Protein AF-0000000080251222 (afdb_homodimer)

Secondary structure (DSSP, 8-state):
----------------------PPP--GGGSPPPPS--TT-EEE-TTS-SEEEPBPTT-EE--S-SSS--SS--B-TTEEEEE-TTSSS--EEEEES--S-EEETTS-EESSHHHHHHHHHHHT----EEEESPPSS--EEEEPPPPEEEETT--EEEEEEEE-SSPPEEEEEEE-TT--EEEESTT-TTEEEEEEE-SSTTEEEEEEEE-S--GGG-EEEEEEEEETTEEEEEEEEEEEE-TT----HHHHS--------STTHHHHHHHHHHHHHHHHHHHT--/----------------------PPP--GGGSPPPPS--TT-EEE-TTS-SEEEPBPTT-EE--S-SSS---S--B-TTEEEEE-TTSSS--EEEEES--S-EEETTS-EESSHHHHHHHHHHHT----EEEESPPSS--EEEEPPPPEEEETT--EEEEEEEE-SSPPEEEEEEE-TT--EEEESTT-TTEEEEEEE-SSTTEEEEEEEE-S--GGG-EEEEEEEEETTEEEEEEEEEEEE-TT----HHHHS--------STTHHHHHHHHHHHHHHHHHHHS--

InterPro domains:
  IPR000867 Insulin-like growth factor-binding protein, IGFBP [PF00219] (23-81)
  IPR000867 Insulin-like growth factor-binding protein, IGFBP [PS51323] (19-97)
  IPR000867 Insulin-like growth factor-binding protein, IGFBP [SM00121] (21-96)
  IPR002350 Kazal domain [PF07648] (94-135)
  IPR002350 Kazal domain [PS51465] (76-137)
  IPR002350 Kazal domain [SM00280] (80-135)
  IPR003598 Immunoglobulin subtype 2 [SM00408] (151-230)
  IPR003599 Immunoglobulin domain subtype [SM00409] (145-241)
  IPR007110 Immunoglobulin-like domain [PS50835] (139-239)
  IPR009030 Growth factor receptor cysteine-rich domain superfamily [SSF57184] (21-106)
  IPR011390 Insulin-like growth factor binding protein-related protein (IGFBP-rP), MAC25 [PTHR14186] (14-246)
  IPR013098 Immunoglobulin I-set [PF07679] (141-240)
  IPR013783 Immunoglobulin-like fold [G3DSA:2.60.40.10] (136-249)
  IPR036058 Kazal domain superfamily [SSF100895] (93-136)
  IPR036179 Immunoglobulin-like domain superfamily [SSF48726] (137-241)

Foldseek 3Di:
DPPPPPPPPPPPPPPPPLLQAPDDDADQVPADPADDQALQDWAAWPNNHHIDHADAFFFWFDDSDRDDHGDGIHHGPQWDWAFDPVDPPRTTGTHHNFQFWFQKPVQAIARGPSLVSSVCSVVVHDIDTPDTDHGAAEKDKQAAWFAAEEAAQAKDKTKTKMFHVQQWDKWKWWQFPVRDIDTPPPPDPQWDKDKDDDPDPRMIMMMIMGGRDDQRRFGKMKMWTDDPRGIDMHIYGYGYDYPPDDDDPVRVPRPPRVSPPSCVSPVVSVVVVVVVCVVVVVVVVD/DPPPPPPPPPPPPPPPPLLQAPDDDADQVPADDADQQALQDWAAWPNSHHIDHADAFFFWFDDSDRDDHGDGIHHGPQWDWAFDPVDPPRTTGTHHNFQFWFQKPVQAIARGPSLVSSVCSVVVHDIDTPDTDHGAAEKFKQAAWFAAEEAAQDKDKTKTKMFHVQQWDKWKWWQFPVRDIDTPPPPDPQWDKDWDDDPDPRMIMMMIMGGRDDQRRFGKMKMWTDDPRGIDMHIYGYGYDYPPDDDDPVRVPRPPRVSPCSCVSPVVSVVVVVVVCVVVVVVVVD

pLDDT: mean 81.55, std 21.91, range [25.62, 98.75]

Solvent-accessible surface area (backbone atoms only — not comparable to full-atom values): 30944 Å² total; per-residue (Å²): 134,83,81,79,76,79,80,78,79,79,79,78,78,75,72,74,71,71,66,68,66,92,51,74,85,74,57,74,87,75,40,71,78,68,72,85,82,35,46,27,33,76,31,53,34,79,71,64,61,40,56,33,63,19,35,44,77,69,31,58,26,54,60,81,62,78,88,60,76,81,78,59,40,36,46,12,62,67,34,41,68,37,74,41,81,86,43,88,63,86,47,24,24,13,35,54,72,48,67,55,32,24,11,30,66,82,67,42,49,24,65,15,56,51,55,43,46,27,50,19,47,69,68,72,44,92,64,49,81,66,41,81,32,62,34,77,37,55,31,43,65,49,38,68,31,61,60,45,61,44,49,57,58,39,68,52,71,38,43,39,27,31,30,25,28,63,52,32,47,78,46,43,31,37,27,38,90,84,67,51,75,39,63,54,37,38,37,40,65,46,26,31,34,37,37,29,11,16,94,44,82,36,16,24,30,34,36,41,38,38,44,53,33,44,67,83,67,29,30,39,37,34,43,34,30,36,38,98,65,32,63,34,70,44,59,22,48,35,47,48,34,53,92,92,57,76,83,52,72,75,52,71,42,67,64,71,66,64,70,58,60,49,11,71,61,41,32,53,50,44,50,50,41,55,52,43,45,58,52,48,58,55,55,64,72,102,136,83,80,79,76,80,81,79,79,78,79,78,77,76,72,74,70,72,66,69,68,92,54,74,84,76,57,74,88,75,40,71,78,69,71,87,81,33,45,28,33,77,31,53,35,78,70,66,63,41,57,33,63,18,34,45,77,69,32,57,25,55,60,82,62,75,87,60,77,82,76,58,41,35,45,12,60,67,33,41,69,37,72,42,82,87,42,88,64,87,46,22,25,11,36,52,74,48,68,54,33,24,9,30,66,82,67,43,50,26,64,15,55,52,54,44,46,26,49,20,46,68,68,70,42,92,63,48,81,67,42,82,33,63,34,78,37,55,32,43,61,50,38,69,31,62,60,46,63,43,48,57,59,40,68,51,72,38,44,40,28,30,30,23,28,63,50,31,47,78,45,43,31,38,28,37,89,84,68,50,75,40,63,53,37,40,39,41,64,45,26,30,35,35,38,29,12,17,94,45,83,34,16,22,29,34,38,42,37,37,43,53,32,45,67,82,66,27,31,37,38,35,44,36,28,36,39,99,64,33,63,34,70,46,58,23,48,36,46,47,34,54,91,92,57,77,81,54,72,75,53,72,41,69,65,70,65,64,68,58,59,46,8,69,59,42,32,54,50,42,51,49,41,55,51,42,45,57,52,48,59,54,56,64,72,101

Sequence (572 aa):
MELMVPLLLAVVFVTCGVDSLDCPPCVKEECPAEPTKCLAGVVRDSCGCCFVCGNLEGDRCDRDSNNGAPQYGPCGDNLQCRNRADLPEKEAVCECTHQKMICGSNKETYENLCQLMEDANDRGEKITIEREGPCKGDPWIATAPDDAHLYEGENTSLSCEAMGNPVPMIIWSFVDKEHIETMLPSDDEHFSVQLRGGPEKFEMTSWLLIQSAKKRDTGSYRCVAKNDMGQKDSYANVKIYGKGETIPAEGLIPAPKELRNNRNLQGQTRARRERRWQENSRHGELMELMVPLLLAVVFVTCGVDSLDCPPCVKEECPAEPTKCLAGVVRDSCGCCFVCGNLEGDRCDRDSNNGAPQYGPCGDNLQCRNRADLPEKEAVCECTHQKMICGSNKETYENLCQLMEDANDRGEKITIEREGPCKGDPWIATAPDDAHLYEGENTSLSCEAMGNPVPMIIWSFVDKEHIETMLPSDDEHFSVQLRGGPEKFEMTSWLLIQSAKKRDTGSYRCVAKNDMGQKDSYANVKIYGKGETIPAEGLIPAPKELRNNRNLQGQTRARRERRWQENSRHGEL

Nearest PDB structures (foldseek):
  2edn-assembly1_A  TM=8.202E-01  e=6.181E-08  Homo sapiens
  2dav-assembly1_A  TM=7.774E-01  e=1.445E-07  Homo sapiens
  4edq-assembly2_B  TM=6.859E-01  e=1.713E-07  Escherichia coli K-12
  5d72-assembly1_L  TM=6.662E-01  e=2.318E-06  Homo sapiens
  5d7s-assembly1_L  TM=7.141E-01  e=1.011E-05  Homo sapiens

Organism: Ramazzottius varieornatus (NCBI:txid947166)

Structure (mmCIF, N/CA/C/O backbone):
data_AF-0000000080251222-model_v1
#
loop_
_entity.id
_entity.type
_entity.pdbx_description
1 polymer 'Insulin-like growth factor-binding protein-related protein 1'
#
loop_
_atom_site.group_PDB
_atom_site.id
_atom_site.type_symbol
_atom_site.label_atom_id
_atom_site.label_alt_id
_atom_site.label_comp_id
_atom_site.label_asym_id
_atom_site.label_entity_id
_atom_site.label_seq_id
_atom_site.pdbx_PDB_ins_code
_atom_site.Cartn_x
_atom_site.Cartn_y
_atom_site.Cartn_z
_atom_site.occupancy
_atom_site.B_iso_or_equiv
_atom_site.auth_seq_id
_atom_site.auth_comp_id
_atom_site.auth_asym_id
_atom_site.auth_atom_id
_atom_site.pdbx_PDB_model_num
ATOM 1 N N . MET A 1 1 ? -32.875 16.75 71.688 1 34.97 1 MET A N 1
ATOM 2 C CA . MET A 1 1 ? -32.469 18.109 71.312 1 34.97 1 MET A CA 1
ATOM 3 C C . MET A 1 1 ? -31.062 18.125 70.688 1 34.97 1 MET A C 1
ATOM 5 O O . MET A 1 1 ? -30.062 18.25 71.375 1 34.97 1 MET A O 1
ATOM 9 N N . GLU A 1 2 ? -30.828 17.188 69.688 1 46.09 2 GLU A N 1
ATOM 10 C CA . GLU A 1 2 ? -29.578 17.047 68.938 1 46.09 2 GLU A CA 1
ATOM 11 C C . GLU A 1 2 ? -29.266 18.328 68.188 1 46.09 2 GLU A C 1
ATOM 13 O O . GLU A 1 2 ? -30.094 18.844 67.438 1 46.09 2 GLU A O 1
ATOM 18 N N . LEU A 1 3 ? -28.328 19.156 68.75 1 43.72 3 LEU A N 1
ATOM 19 C CA . LEU A 1 3 ? -27.797 20.406 68.25 1 43.72 3 LEU A CA 1
ATOM 20 C C . LEU A 1 3 ? -27.141 20.219 66.875 1 43.72 3 LEU A C 1
ATOM 22 O O . LEU A 1 3 ? -26.188 19.438 66.75 1 43.72 3 LEU A O 1
ATOM 26 N N . MET A 1 4 ? -27.891 20.328 65.75 1 46.97 4 MET A N 1
ATOM 27 C CA . MET A 1 4 ? -27.406 20.359 64.375 1 46.97 4 MET A CA 1
ATOM 28 C C . MET A 1 4 ? -26.5 21.562 64.188 1 46.97 4 MET A C 1
ATOM 30 O O . MET A 1 4 ? -26.953 22.719 64.25 1 46.97 4 MET A O 1
ATOM 34 N N . VAL A 1 5 ? -25.188 21.5 64.562 1 51.38 5 VAL A N 1
ATOM 35 C CA . VAL A 1 5 ? -24.266 22.609 64.312 1 51.38 5 VAL A CA 1
ATOM 36 C C . VAL A 1 5 ? -24.141 22.797 62.781 1 51.38 5 VAL A C 1
ATOM 38 O O . VAL A 1 5 ? -23.859 21.859 62.031 1 51.38 5 VAL A O 1
ATOM 41 N N . PRO A 1 6 ? -24.719 23.891 62.188 1 53.22 6 PRO A N 1
ATOM 42 C CA . PRO A 1 6 ? -24.516 24.172 60.781 1 53.22 6 PRO A CA 1
ATOM 43 C C . PRO A 1 6 ? -23.062 24.438 60.406 1 53.22 6 PRO A C 1
ATOM 45 O O . PRO A 1 6 ? -22.375 25.156 61.125 1 53.22 6 PRO A O 1
ATOM 48 N N . LEU A 1 7 ? -22.344 23.484 59.781 1 48.28 7 LEU A N 1
ATOM 49 C CA . LEU A 1 7 ? -21 23.688 59.25 1 48.28 7 LEU A CA 1
ATOM 50 C C . LEU A 1 7 ? -21 24.781 58.188 1 48.28 7 LEU A C 1
ATOM 52 O O . LEU A 1 7 ? -21.625 24.641 57.125 1 48.28 7 LEU A O 1
ATOM 56 N N . LEU A 1 8 ? -20.781 26.047 58.562 1 47.41 8 LEU A N 1
ATOM 57 C CA . LEU A 1 8 ? -20.562 27.141 57.625 1 47.41 8 LEU A CA 1
ATOM 58 C C . LEU A 1 8 ? -19.297 26.891 56.812 1 47.41 8 LEU A C 1
ATOM 60 O O . LEU A 1 8 ? -18.188 26.859 57.344 1 47.41 8 LEU A O 1
ATOM 64 N N . LEU A 1 9 ? -19.391 26.297 55.594 1 46.56 9 LEU A N 1
ATOM 65 C CA . LEU A 1 9 ? -18.297 26.203 54.656 1 46.56 9 LEU A CA 1
ATOM 66 C C . LEU A 1 9 ? -17.891 27.594 54.156 1 46.56 9 LEU A C 1
ATOM 68 O O . LEU A 1 9 ? -18.672 28.266 53.469 1 46.56 9 LEU A O 1
ATOM 72 N N . ALA A 1 10 ? -16.906 28.234 54.812 1 50.69 10 ALA A N 1
ATOM 73 C CA . ALA A 1 10 ? -16.297 29.469 54.281 1 50.69 10 ALA A CA 1
ATOM 74 C C . ALA A 1 10 ? -15.617 29.219 52.938 1 50.69 10 ALA A C 1
ATOM 76 O O . ALA A 1 10 ? -14.68 28.422 52.844 1 50.69 10 ALA A O 1
ATOM 77 N N . VAL A 1 11 ? -16.266 29.578 51.844 1 49.34 11 VAL A N 1
ATOM 78 C CA . VAL A 1 11 ? -15.656 29.609 50.531 1 49.34 11 VAL A CA 1
ATOM 79 C C . VAL A 1 11 ? -14.562 30.672 50.469 1 49.34 11 VAL A C 1
ATOM 81 O O . VAL A 1 11 ? -14.844 31.875 50.625 1 49.34 11 VAL A O 1
ATOM 84 N N . VAL A 1 12 ? -13.344 30.359 50.75 1 48.84 12 VAL A N 1
ATOM 85 C CA . VAL A 1 12 ? -12.203 31.25 50.531 1 48.84 12 VAL A CA 1
ATOM 86 C C . VAL A 1 12 ? -12.109 31.562 49.031 1 48.84 12 VAL A C 1
ATOM 88 O O . VAL A 1 12 ? -11.859 30.672 48.219 1 48.84 12 VAL A O 1
ATOM 91 N N . PHE A 1 13 ? -12.648 32.75 48.562 1 45.72 13 PHE A N 1
ATOM 92 C CA . PHE A 1 13 ? -12.344 33.281 47.25 1 45.72 13 PHE A CA 1
ATOM 93 C C . PHE A 1 13 ? -10.859 33.625 47.156 1 45.72 13 PHE A C 1
ATOM 95 O O . PHE A 1 13 ? -10.367 34.562 47.781 1 45.72 13 PHE A O 1
ATOM 102 N N . VAL A 1 14 ? -10.039 32.688 46.781 1 43.69 14 VAL A N 1
ATOM 103 C CA . VAL A 1 14 ? -8.688 33 46.344 1 43.69 14 VAL A CA 1
ATOM 104 C C . VAL A 1 14 ? -8.734 34.031 45.188 1 43.69 14 VAL A C 1
ATOM 106 O O . VAL A 1 14 ? -9.156 33.688 44.094 1 43.69 14 VAL A O 1
ATOM 109 N N . THR A 1 15 ? -8.766 35.312 45.469 1 41.31 15 THR A N 1
ATOM 110 C CA . THR A 1 15 ? -8.43 36.25 44.438 1 41.31 15 THR A CA 1
ATOM 111 C C . THR A 1 15 ? -7.039 35.969 43.875 1 41.31 15 THR A C 1
ATOM 113 O O . THR A 1 15 ? -6.051 36 44.594 1 41.31 15 THR A O 1
ATOM 116 N N . CYS A 1 16 ? -6.969 35.094 42.969 1 40.31 16 CYS A N 1
ATOM 117 C CA . CYS A 1 16 ? -5.75 35.094 42.156 1 40.31 16 CYS A CA 1
ATOM 118 C C . CYS A 1 16 ? -5.309 36.5 41.812 1 40.31 16 CYS A C 1
ATOM 120 O O . CYS A 1 16 ? -5.988 37.219 41.062 1 40.31 16 CYS A O 1
ATOM 122 N N . GLY A 1 17 ? -4.641 37.125 42.75 1 36.94 17 GLY A N 1
ATOM 123 C CA . GLY A 1 17 ? -3.969 38.344 42.344 1 36.94 17 GLY A CA 1
ATOM 124 C C . GLY A 1 17 ? -3.27 38.219 41 1 36.94 17 GLY A C 1
ATOM 125 O O . GLY A 1 17 ? -2.367 37.375 40.844 1 36.94 17 GLY A O 1
ATOM 126 N N . VAL A 1 18 ? -3.918 38.406 39.969 1 43.94 18 VAL A N 1
ATOM 127 C CA . VAL A 1 18 ? -3.158 38.688 38.75 1 43.94 18 VAL A CA 1
ATOM 128 C C . VAL A 1 18 ? -1.965 39.562 39.062 1 43.94 18 VAL A C 1
ATOM 130 O O . VAL A 1 18 ? -2.129 40.656 39.625 1 43.94 18 VAL A O 1
ATOM 133 N N . ASP A 1 19 ? -0.911 39.094 39.5 1 45.59 19 ASP A N 1
ATOM 134 C CA . ASP A 1 19 ? 0.347 39.812 39.594 1 45.59 19 ASP A CA 1
ATOM 135 C C . ASP A 1 19 ? 0.489 40.844 38.438 1 45.59 19 ASP A C 1
ATOM 137 O O . ASP A 1 19 ? 0.409 40.469 37.281 1 45.59 19 ASP A O 1
ATOM 141 N N . SER A 1 20 ? -0.044 42.156 38.594 1 53.47 20 SER A N 1
ATOM 142 C CA . SER A 1 20 ? -0.187 43.312 37.688 1 53.47 20 SER A CA 1
ATOM 143 C C . SER A 1 20 ? 1.157 43.719 37.094 1 53.47 20 SER A C 1
ATOM 145 O O . SER A 1 20 ? 2.174 43.719 37.812 1 53.47 20 SER A O 1
ATOM 147 N N . LEU A 1 21 ? 1.5 43.469 35.906 1 60.28 21 LEU A N 1
ATOM 148 C CA . LEU A 1 21 ? 2.527 44.219 35.188 1 60.28 21 LEU A CA 1
ATOM 149 C C . LEU A 1 21 ? 2.631 45.656 35.719 1 60.28 21 LEU A C 1
ATOM 151 O O . LEU A 1 21 ? 1.638 46.219 36.188 1 60.28 21 LEU A O 1
ATOM 155 N N . ASP A 1 22 ? 3.967 46.062 36.188 1 73.31 22 ASP A N 1
ATOM 156 C CA . ASP A 1 22 ? 4.16 47.438 36.594 1 73.31 22 ASP A CA 1
ATOM 157 C C . ASP A 1 22 ? 3.736 48.406 35.5 1 73.31 22 ASP A C 1
ATOM 159 O O . ASP A 1 22 ? 4.551 48.781 34.656 1 73.31 22 ASP A O 1
ATOM 163 N N . CYS A 1 23 ? 2.516 48.562 35.438 1 79.81 23 CYS A N 1
ATOM 164 C CA . CYS A 1 23 ? 1.994 49.438 34.375 1 79.81 23 CYS A CA 1
ATOM 165 C C . CYS A 1 23 ? 1.735 50.844 34.938 1 79.81 23 CYS A C 1
ATOM 167 O O . CYS A 1 23 ? 1.171 51 36 1 79.81 23 CYS A O 1
ATOM 169 N N . PRO A 1 24 ? 2.525 51.812 34.219 1 80.81 24 PRO A N 1
ATOM 170 C CA . PRO A 1 24 ? 2.15 53.188 34.594 1 80.81 24 PRO A CA 1
ATOM 171 C C . PRO A 1 24 ? 0.662 53.469 34.375 1 80.81 24 PRO A C 1
ATOM 173 O O . PRO A 1 24 ? -0.022 52.719 33.688 1 80.81 24 PRO A O 1
ATOM 176 N N . PRO A 1 25 ? 0.153 54.531 35.156 1 88.69 25 PRO A N 1
ATOM 177 C CA . PRO A 1 25 ? -1.24 54.875 34.906 1 88.69 25 PRO A CA 1
ATOM 178 C C . PRO A 1 25 ? -1.498 55.156 33.406 1 88.69 25 PRO A C 1
ATOM 180 O O . PRO A 1 25 ? -0.645 55.75 32.75 1 88.69 25 PRO A O 1
ATOM 183 N N . CYS A 1 26 ? -2.621 54.781 32.938 1 89.94 26 CYS A N 1
ATOM 184 C CA . CYS A 1 26 ? -2.92 54.906 31.531 1 89.94 26 CYS A CA 1
ATOM 185 C C . CYS A 1 26 ? -3.373 56.312 31.188 1 89.94 26 CYS A C 1
ATOM 187 O O . CYS A 1 26 ? -4.363 56.781 31.734 1 89.94 26 CYS A O 1
ATOM 189 N N . VAL A 1 27 ? -2.553 56.969 30.375 1 93.12 27 VAL A N 1
ATOM 190 C CA . VAL A 1 27 ? -2.941 58.25 29.781 1 93.12 27 VAL A CA 1
ATOM 191 C C . VAL A 1 27 ? -3.307 58.062 28.312 1 93.12 27 VAL A C 1
ATOM 193 O O . VAL A 1 27 ? -2.43 58.031 27.453 1 93.12 27 VAL A O 1
ATOM 196 N N . LYS A 1 28 ? -4.562 58.062 28 1 91.56 28 LYS A N 1
ATOM 197 C CA . LYS A 1 28 ? -5.074 57.719 26.672 1 91.56 28 LYS A CA 1
ATOM 198 C C . LYS A 1 28 ? -4.582 58.688 25.609 1 91.56 28 LYS A C 1
ATOM 200 O O . LYS A 1 28 ? -4.363 58.312 24.469 1 91.56 28 LYS A O 1
ATOM 205 N N . GLU A 1 29 ? -4.418 60 26.031 1 93.19 29 GLU A N 1
ATOM 206 C CA . GLU A 1 29 ? -3.992 61.031 25.094 1 93.19 29 GLU A CA 1
ATOM 207 C C . GLU A 1 29 ? -2.561 60.812 24.625 1 93.19 29 GLU A C 1
ATOM 209 O O . GLU A 1 29 ? -2.154 61.312 23.578 1 93.19 29 GLU A O 1
ATOM 214 N N . GLU A 1 30 ? -1.854 60.094 25.375 1 92.81 30 GLU A N 1
ATOM 215 C CA . GLU A 1 30 ? -0.455 59.844 25.047 1 92.81 30 GLU A CA 1
ATOM 216 C C . GLU A 1 30 ? -0.309 58.594 24.156 1 92.81 30 GLU A C 1
ATOM 218 O O . GLU A 1 30 ? 0.785 58.312 23.672 1 92.81 30 GLU A O 1
ATOM 223 N N . CYS A 1 31 ? -1.444 57.938 23.953 1 93.62 31 CYS A N 1
ATOM 224 C CA . CYS A 1 31 ? -1.384 56.75 23.125 1 93.62 31 CYS A CA 1
ATOM 225 C C . CYS A 1 31 ? -1.23 57.125 21.656 1 93.62 31 CYS A C 1
ATOM 227 O O . CYS A 1 31 ? -1.863 58.062 21.172 1 93.62 31 CYS A O 1
ATOM 229 N N . PRO A 1 32 ? -0.264 56.375 21.031 1 92.19 32 PRO A N 1
ATOM 230 C CA . PRO A 1 32 ? -0.216 56.562 19.578 1 92.19 32 PRO A CA 1
ATOM 231 C C . PRO A 1 32 ? -1.542 56.25 18.891 1 92.19 32 PRO A C 1
ATOM 233 O O . PRO A 1 32 ? -2.416 55.625 19.5 1 92.19 32 PRO A O 1
ATOM 236 N N . ALA A 1 33 ? -1.729 56.719 17.594 1 92.88 33 ALA A N 1
ATOM 237 C CA . ALA A 1 33 ? -2.92 56.375 16.812 1 92.88 33 ALA A CA 1
ATOM 238 C C . ALA A 1 33 ? -3.094 54.875 16.688 1 92.88 33 ALA A C 1
ATOM 240 O O . ALA A 1 33 ? -2.109 54.156 16.594 1 92.88 33 ALA A O 1
ATOM 241 N N . GLU A 1 34 ? -4.316 54.531 16.766 1 91.56 34 GLU A N 1
ATOM 242 C CA . GLU A 1 34 ? -4.621 53.125 16.625 1 91.56 34 GLU A CA 1
ATOM 243 C C . GLU A 1 34 ? -4.133 52.594 15.281 1 91.56 34 GLU A C 1
ATOM 245 O O . GLU A 1 34 ? -4.363 53.188 14.242 1 91.56 34 GLU A O 1
ATOM 250 N 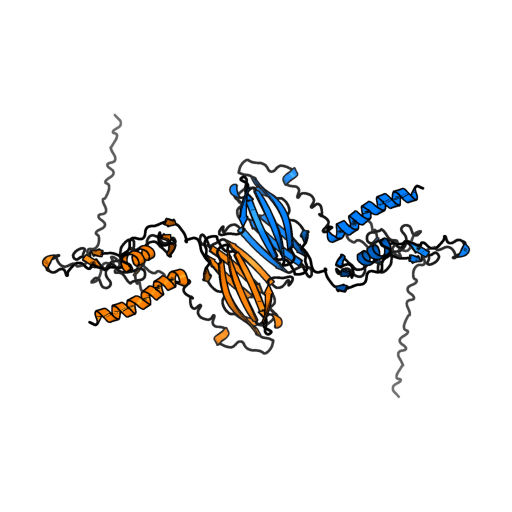N . PRO A 1 35 ? -3.418 51.5 15.367 1 92.31 35 PRO A N 1
ATOM 251 C CA . PRO A 1 35 ? -2.939 50.906 14.102 1 92.31 35 PRO A CA 1
ATOM 252 C C . PRO A 1 35 ? -4.074 50.406 13.219 1 92.31 35 PRO A C 1
ATOM 254 O O . PRO A 1 35 ? -5.082 49.906 13.727 1 92.31 35 PRO A O 1
ATOM 257 N N . THR A 1 36 ? -3.938 50.5 11.875 1 87.5 36 THR A N 1
ATOM 258 C CA . THR A 1 36 ? -5 50.156 10.938 1 87.5 36 THR A CA 1
ATOM 259 C C . THR A 1 36 ? -4.691 48.844 10.227 1 87.5 36 THR A C 1
ATOM 261 O O . THR A 1 36 ? -5.586 48.188 9.672 1 87.5 36 THR A O 1
ATOM 264 N N . LYS A 1 37 ? -3.514 48.469 10.203 1 89.88 37 LYS A N 1
ATOM 265 C CA . LYS A 1 37 ? -3.143 47.219 9.523 1 89.88 37 LYS A CA 1
ATOM 266 C C . LYS A 1 37 ? -2.363 46.312 10.453 1 89.88 37 LYS A C 1
ATOM 268 O O . LYS A 1 37 ? -1.146 46.438 10.594 1 89.88 37 LYS A O 1
ATOM 273 N N . CYS A 1 38 ? -3.145 45.469 11.086 1 93.94 38 CYS A N 1
ATOM 274 C CA . CYS A 1 38 ? -2.555 44.469 11.984 1 93.94 38 CYS A CA 1
ATOM 275 C C . CYS A 1 38 ? -2.914 43.062 11.539 1 93.94 38 CYS A C 1
ATOM 277 O O . CYS A 1 38 ? -4.086 42.688 11.555 1 93.94 38 CYS A O 1
ATOM 279 N N . LEU A 1 39 ? -1.999 42.281 11.297 1 94 39 LEU A N 1
ATOM 280 C CA . LEU A 1 39 ? -2.205 40.938 10.719 1 94 39 LEU A CA 1
ATOM 281 C C . LEU A 1 39 ? -2.896 40.031 11.719 1 94 39 LEU A C 1
ATOM 283 O O . LEU A 1 39 ? -3.719 39.188 11.336 1 94 39 LEU A O 1
ATOM 287 N N . ALA A 1 40 ? -2.564 40.219 12.984 1 95.31 40 ALA A N 1
ATOM 288 C CA . ALA A 1 40 ? -3.174 39.375 14 1 95.31 40 ALA A CA 1
ATOM 289 C C . ALA A 1 40 ? -4.211 40.125 14.812 1 95.31 40 ALA A C 1
ATOM 291 O O . ALA A 1 40 ? -4.465 39.812 15.977 1 95.31 40 ALA A O 1
ATOM 292 N N . GLY A 1 41 ? -4.66 41.312 14.312 1 94.06 41 GLY A N 1
ATOM 293 C CA . GLY A 1 41 ? -5.699 42.062 14.977 1 94.06 41 GLY A CA 1
ATOM 294 C C . GLY A 1 41 ? -5.145 43.156 15.891 1 94.06 41 GLY A C 1
ATOM 295 O O . GLY A 1 41 ? -3.941 43.188 16.156 1 94.06 41 GLY A O 1
ATOM 296 N N . VAL A 1 42 ? -5.996 44.031 16.25 1 95 42 VAL A N 1
ATOM 297 C CA . VAL A 1 42 ? -5.672 45.125 17.172 1 95 42 VAL A CA 1
ATOM 298 C C . VAL A 1 42 ? -6.027 44.719 18.594 1 95 42 VAL A C 1
ATOM 300 O O . VAL A 1 42 ? -7.156 44.312 18.875 1 95 42 VAL A O 1
ATOM 303 N N . VAL A 1 43 ? -5.055 44.844 19.422 1 94.25 43 VAL A N 1
ATOM 304 C CA . VAL A 1 43 ? -5.27 44.438 20.812 1 94.25 43 VAL A CA 1
ATOM 305 C C . VAL A 1 43 ? -4.766 45.562 21.734 1 94.25 43 VAL A C 1
ATOM 307 O O . VAL A 1 43 ? -4.117 46.5 21.281 1 94.25 43 VAL A O 1
ATOM 310 N N . ARG A 1 44 ? -5.121 45.344 22.984 1 92.62 44 ARG A N 1
ATOM 311 C CA . ARG A 1 44 ? -4.582 46.281 23.984 1 92.62 44 ARG A CA 1
ATOM 312 C C . ARG A 1 44 ? -3.152 45.906 24.359 1 92.62 44 ARG A C 1
ATOM 314 O O . ARG A 1 44 ? -2.787 44.719 24.359 1 92.62 44 ARG A O 1
ATOM 321 N N . ASP A 1 45 ? -2.367 46.844 24.609 1 88.12 45 ASP A N 1
ATOM 322 C CA . ASP A 1 45 ? -0.986 46.562 25 1 88.12 45 ASP A CA 1
ATOM 323 C C . ASP A 1 45 ? -0.926 45.781 26.297 1 88.12 45 ASP A C 1
ATOM 325 O O . ASP A 1 45 ? -1.963 45.406 26.875 1 88.12 45 ASP A O 1
ATOM 329 N N . SER A 1 46 ? 0.233 45.5 26.734 1 83.81 46 SER A N 1
ATOM 330 C CA . SER A 1 46 ? 0.436 44.594 27.875 1 83.81 46 SER A CA 1
ATOM 331 C C . SER A 1 46 ? -0.163 45.188 29.156 1 83.81 46 SER A C 1
ATOM 333 O O . SER A 1 46 ? -0.473 44.469 30.094 1 83.81 46 SER A O 1
ATOM 335 N N . CYS A 1 47 ? -0.329 46.438 29.172 1 83.81 47 CYS A N 1
ATOM 336 C CA . CYS A 1 47 ? -0.861 47.125 30.344 1 83.81 47 CYS A CA 1
ATOM 337 C C . CYS A 1 47 ? -2.355 47.375 30.203 1 83.81 47 CYS A C 1
ATOM 339 O O . CYS A 1 47 ? -2.977 47.969 31.078 1 83.81 47 CYS A O 1
ATOM 341 N N . GLY A 1 48 ? -2.924 47 29.016 1 88 48 GLY A N 1
ATOM 342 C CA . GLY A 1 48 ? -4.344 47.188 28.781 1 88 48 GLY A CA 1
ATOM 343 C C . GLY A 1 48 ? -4.707 48.625 28.484 1 88 48 GLY A C 1
ATOM 344 O O . GLY A 1 48 ? -5.84 49.062 28.719 1 88 48 GLY A O 1
ATOM 345 N N . CYS A 1 49 ? -3.672 49.469 28.062 1 91.5 49 CYS A N 1
ATOM 346 C CA . CYS A 1 49 ? -3.861 50.906 27.875 1 91.5 49 CYS A CA 1
ATOM 347 C C . CYS A 1 49 ? -4.07 51.25 26.406 1 91.5 49 CYS A C 1
ATOM 349 O O . CYS A 1 49 ? -5.199 51.5 25.984 1 91.5 49 CYS A O 1
ATOM 351 N N . CYS A 1 50 ? -3.027 51.156 25.625 1 93.19 50 CYS A N 1
ATOM 352 C CA . CYS A 1 50 ? -3.057 51.594 24.219 1 93.19 50 CYS A CA 1
ATOM 353 C C . CYS A 1 50 ? -3.367 50.406 23.312 1 93.19 50 CYS A C 1
ATOM 355 O O . CYS A 1 50 ? -3.09 49.25 23.656 1 93.19 50 CYS A O 1
ATOM 357 N N . PHE A 1 51 ? -4.051 50.719 22.172 1 95 51 PHE A N 1
ATOM 358 C CA . PHE A 1 51 ? -4.234 49.719 21.141 1 95 51 PHE A CA 1
ATOM 359 C C . PHE A 1 51 ? -2.953 49.531 20.328 1 95 51 PHE A C 1
ATOM 361 O O . PHE A 1 51 ? -2.33 50.5 19.906 1 95 51 PHE A O 1
ATOM 368 N N . VAL A 1 52 ? -2.572 48.344 20.234 1 93.5 52 VAL A N 1
ATOM 369 C CA . VAL A 1 52 ? -1.374 48 19.484 1 93.5 52 VAL A CA 1
ATOM 370 C C . VAL A 1 52 ? -1.656 46.781 18.578 1 93.5 52 VAL A C 1
ATOM 372 O O . VAL A 1 52 ? -2.686 46.125 18.719 1 93.5 52 VAL A O 1
ATOM 375 N N . CYS A 1 53 ? -0.775 46.531 17.594 1 94.38 53 CYS A N 1
ATOM 376 C CA . CYS A 1 53 ? -0.874 45.312 16.812 1 94.38 53 CYS A CA 1
ATOM 377 C C . CYS A 1 53 ? -0.464 44.094 17.641 1 94.38 53 CYS A C 1
ATOM 379 O O . CYS A 1 53 ? 0.587 44.094 18.281 1 94.38 53 CYS A O 1
ATOM 381 N N . GLY A 1 54 ? -1.282 43.094 17.594 1 93.38 54 GLY A N 1
ATOM 382 C CA . GLY A 1 54 ? -0.934 41.875 18.281 1 93.38 54 GLY A CA 1
ATOM 383 C C . GLY A 1 54 ? 0.19 41.094 17.625 1 93.38 54 GLY A C 1
ATOM 384 O O . GLY A 1 54 ? 0.327 41.125 16.391 1 93.38 54 GLY A O 1
ATOM 385 N N . ASN A 1 55 ? 0.874 40.375 18.438 1 92.5 55 ASN A N 1
ATOM 386 C CA . ASN A 1 55 ? 1.938 39.5 17.938 1 92.5 55 ASN A CA 1
ATOM 387 C C . ASN A 1 55 ? 1.382 38.375 17.078 1 92.5 55 ASN A C 1
ATOM 389 O O . ASN A 1 55 ? 0.257 37.906 17.297 1 92.5 55 ASN A O 1
ATOM 393 N N . LEU A 1 56 ? 2.193 37.938 16.188 1 93.56 56 LEU A N 1
ATOM 394 C CA . LEU A 1 56 ? 1.808 36.844 15.289 1 93.56 56 LEU A CA 1
ATOM 395 C C . LEU A 1 56 ? 2.129 35.5 15.906 1 93.56 56 LEU A C 1
ATOM 397 O O . LEU A 1 56 ? 2.836 35.438 16.906 1 93.56 56 LEU A O 1
ATOM 401 N N . GLU A 1 57 ? 1.504 34.531 15.258 1 90.81 57 GLU A N 1
ATOM 402 C CA . GLU A 1 57 ? 1.842 33.188 15.672 1 90.81 57 GLU A CA 1
ATOM 403 C C . GLU A 1 57 ? 3.344 32.938 15.578 1 90.81 57 GLU A C 1
ATOM 405 O O . GLU A 1 57 ? 3.971 33.25 14.57 1 90.81 57 GLU A O 1
ATOM 410 N N . GLY A 1 58 ? 3.902 32.375 16.688 1 88.25 58 GLY A N 1
ATOM 411 C CA . GLY A 1 58 ? 5.324 32.094 16.703 1 88.25 58 GLY A CA 1
ATOM 412 C C . GLY A 1 58 ? 6.156 33.188 17.312 1 88.25 58 GLY A C 1
ATOM 413 O O . GLY A 1 58 ? 7.316 33 17.672 1 88.25 58 GLY A O 1
ATOM 414 N N . ASP A 1 59 ? 5.613 34.406 17.406 1 88.38 59 ASP A N 1
ATOM 415 C CA . ASP A 1 59 ? 6.336 35.531 18 1 88.38 59 ASP A CA 1
ATOM 416 C C . ASP A 1 59 ? 6.492 35.312 19.5 1 88.38 59 ASP A C 1
ATOM 418 O O . ASP A 1 59 ? 5.625 34.75 20.156 1 88.38 59 ASP A O 1
ATOM 422 N N . ARG A 1 60 ? 7.559 35.844 19.953 1 85.94 60 ARG A N 1
ATOM 423 C CA . ARG A 1 60 ? 7.75 35.844 21.391 1 85.94 60 ARG A CA 1
ATOM 424 C C . ARG A 1 60 ? 6.695 36.688 22.094 1 85.94 60 ARG A C 1
ATOM 426 O O . ARG A 1 60 ? 6.227 37.688 21.547 1 85.94 60 ARG A O 1
ATOM 433 N N . CYS A 1 61 ? 6.305 36.281 23.266 1 85.75 61 CYS A N 1
ATOM 434 C CA . CYS A 1 61 ? 5.301 37 24.031 1 85.75 61 CYS A CA 1
ATOM 435 C C . CYS A 1 61 ? 5.672 37.031 25.5 1 85.75 61 CYS A C 1
ATOM 437 O O . CYS A 1 61 ? 6.562 36.312 25.953 1 85.75 61 CYS A O 1
ATOM 439 N N . ASP A 1 62 ? 5.109 38.031 26.188 1 76.25 62 ASP A N 1
ATOM 440 C CA . ASP A 1 62 ? 5.379 38.219 27.609 1 76.25 62 ASP A CA 1
ATOM 441 C C . ASP A 1 62 ? 4.414 37.375 28.453 1 76.25 62 ASP A C 1
ATOM 443 O O . ASP A 1 62 ? 3.197 37.469 28.281 1 76.25 62 ASP A O 1
ATOM 447 N N . ARG A 1 63 ? 4.926 36.219 29 1 68.81 63 ARG A N 1
ATOM 448 C CA . ARG A 1 63 ? 4.062 35.531 29.938 1 68.81 63 ARG A CA 1
ATOM 449 C C . ARG A 1 63 ? 3.881 36.344 31.219 1 68.81 63 ARG A C 1
ATOM 451 O O . ARG A 1 63 ? 4.727 37.156 31.562 1 68.81 63 ARG A O 1
ATOM 458 N N . ASP A 1 64 ? 2.537 36.25 31.781 1 57.56 64 ASP A N 1
ATOM 459 C CA . ASP A 1 64 ? 2.252 36.906 33.031 1 57.56 64 ASP A CA 1
ATOM 460 C C . ASP A 1 64 ? 3.42 36.781 34 1 57.56 64 ASP A C 1
ATOM 462 O O . ASP A 1 64 ? 3.256 36.969 35.219 1 57.56 64 ASP A O 1
ATOM 466 N N . SER A 1 65 ? 4.543 36.344 33.5 1 51.22 65 SER A N 1
ATOM 467 C CA . SER A 1 65 ? 5.449 36.188 34.656 1 51.22 65 SER A CA 1
ATOM 468 C C . SER A 1 65 ? 5.754 37.531 35.312 1 51.22 65 SER A C 1
ATOM 470 O O . SER A 1 65 ? 5.664 38.562 34.656 1 51.22 65 SER A O 1
ATOM 472 N N . ASN A 1 66 ? 5.828 37.406 36.719 1 48.41 66 ASN A N 1
ATOM 473 C CA . ASN A 1 66 ? 5.957 38.375 37.812 1 48.41 66 ASN A CA 1
ATOM 474 C C . ASN A 1 66 ? 6.887 39.531 37.438 1 48.41 66 ASN A C 1
ATOM 476 O O . ASN A 1 66 ? 6.684 40.656 37.906 1 48.41 66 ASN A O 1
ATOM 480 N N . ASN A 1 67 ? 8.219 39.312 37.125 1 48.84 67 ASN A N 1
ATOM 481 C CA . ASN A 1 67 ? 9.305 40.188 37.562 1 48.84 67 ASN A CA 1
ATOM 482 C C . ASN A 1 67 ? 9.891 40.969 36.406 1 48.84 67 ASN A C 1
ATOM 484 O O . ASN A 1 67 ? 10.992 41.531 36.5 1 48.84 67 ASN A O 1
ATOM 488 N N . GLY A 1 68 ? 9.094 41.531 35.375 1 56.69 68 GLY A N 1
ATOM 489 C CA . GLY A 1 68 ? 9.82 42.531 34.594 1 56.69 68 GLY A CA 1
ATOM 490 C C . GLY A 1 68 ? 8.945 43.219 33.562 1 56.69 68 GLY A C 1
ATOM 491 O O . GLY A 1 68 ? 7.742 42.938 33.469 1 56.69 68 GLY A O 1
ATOM 492 N N . ALA A 1 69 ? 9.344 44.375 32.906 1 61.41 69 ALA A N 1
ATOM 493 C CA . ALA A 1 69 ? 8.75 45.219 31.875 1 61.41 69 ALA A CA 1
ATOM 494 C C . ALA A 1 69 ? 8.375 44.375 30.656 1 61.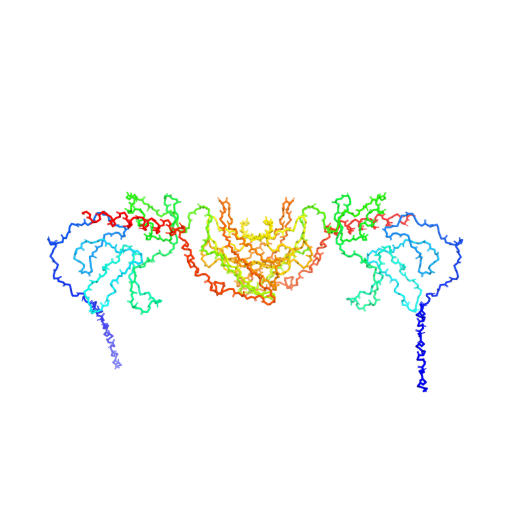41 69 ALA A C 1
ATOM 496 O O . ALA A 1 69 ? 9.125 43.469 30.25 1 61.41 69 ALA A O 1
ATOM 497 N N . PRO A 1 70 ? 7.133 44.469 30.281 1 72.12 70 PRO A N 1
ATOM 498 C CA . PRO A 1 70 ? 6.793 43.812 29.031 1 72.12 70 PRO A CA 1
ATOM 499 C C . PRO A 1 70 ? 7.852 44 27.953 1 72.12 70 PRO A C 1
ATOM 501 O O . PRO A 1 70 ? 8.344 45.125 27.766 1 72.12 70 PRO A O 1
ATOM 504 N N . GLN A 1 71 ? 8.312 42.938 27.469 1 77 71 GLN A N 1
ATOM 505 C CA . GLN A 1 71 ? 9.398 43.031 26.5 1 77 71 GLN A CA 1
ATOM 506 C C . GLN A 1 71 ? 8.898 42.75 25.094 1 77 71 GLN A C 1
ATOM 508 O O . GLN A 1 71 ? 9.328 43.406 24.141 1 77 71 GLN A O 1
ATOM 513 N N . TYR A 1 72 ? 7.957 41.875 24.906 1 84.56 72 TYR A N 1
ATOM 514 C CA . TYR A 1 72 ? 7.68 41.406 23.547 1 84.56 72 TYR A CA 1
ATOM 515 C C . TYR A 1 72 ? 6.277 41.812 23.125 1 84.56 72 TYR A C 1
ATOM 517 O O . TYR A 1 72 ? 5.984 41.906 21.922 1 84.56 72 TYR A O 1
ATOM 525 N N . GLY A 1 73 ? 5.27 42.156 24.125 1 86.69 73 GLY A N 1
ATOM 526 C CA . GLY A 1 73 ? 3.928 42.562 23.75 1 86.69 73 GLY A CA 1
ATOM 527 C C . GLY A 1 73 ? 2.91 41.438 23.812 1 86.69 73 GLY A C 1
ATOM 528 O O . GLY A 1 73 ? 3.266 40.281 24.062 1 86.69 73 GLY A O 1
ATOM 529 N N . PRO A 1 74 ? 1.706 41.75 23.516 1 90.81 74 PRO A N 1
ATOM 530 C CA . PRO A 1 74 ? 0.616 40.781 23.625 1 90.81 74 PRO A CA 1
ATOM 531 C C . PRO A 1 74 ? 0.383 40 22.328 1 90.81 74 PRO A C 1
ATOM 533 O O . PRO A 1 74 ? 0.609 40.5 21.234 1 90.81 74 PRO A O 1
ATOM 536 N N . CYS A 1 75 ? -0.119 38.812 22.516 1 94.38 75 CYS A N 1
ATOM 537 C CA . CYS A 1 75 ? -0.5 38 21.375 1 94.38 75 CYS A CA 1
ATOM 538 C C . CYS A 1 75 ? -1.752 38.562 20.703 1 94.38 75 CYS A C 1
ATOM 540 O O . CYS A 1 75 ? -2.59 39.156 21.359 1 94.38 75 CYS A O 1
ATOM 542 N N . GLY A 1 76 ? -1.791 38.312 19.406 1 94.81 76 GLY A N 1
ATOM 543 C CA . GLY A 1 76 ? -2.945 38.75 18.641 1 94.81 76 GLY A CA 1
ATOM 544 C C . GLY A 1 76 ? -4.195 37.938 18.922 1 94.81 76 GLY A C 1
ATOM 545 O O . GLY A 1 76 ? -4.242 37.156 19.875 1 94.81 76 GLY A O 1
ATOM 546 N N . ASP A 1 77 ? -5.191 38.188 17.984 1 94.69 77 ASP A N 1
ATOM 547 C CA . ASP A 1 77 ? -6.496 37.562 18.156 1 94.69 77 ASP A CA 1
ATOM 548 C C . ASP A 1 77 ? -6.391 36.031 18.016 1 94.69 77 ASP A C 1
ATOM 550 O O . ASP A 1 77 ? -5.75 35.531 17.094 1 94.69 77 ASP A O 1
ATOM 554 N N . ASN A 1 78 ? -7.027 35.375 18.922 1 96.19 78 ASN A N 1
ATOM 555 C CA . ASN A 1 78 ? -7.121 33.906 18.922 1 96.19 78 ASN A CA 1
ATOM 556 C C . ASN A 1 78 ? -5.762 33.281 19.156 1 96.19 78 ASN A C 1
ATOM 558 O O . ASN A 1 78 ? -5.551 32.125 18.797 1 96.19 78 ASN A O 1
ATOM 562 N N . LEU A 1 79 ? -4.82 34.062 19.594 1 95.81 79 LEU A N 1
ATOM 563 C CA . LEU A 1 79 ? -3.512 33.562 19.984 1 95.81 79 LEU A CA 1
ATOM 564 C C . LEU A 1 79 ? -3.334 33.594 21.5 1 95.81 79 LEU A C 1
ATOM 566 O O . LEU A 1 79 ? -3.869 34.5 22.156 1 95.81 79 LEU A O 1
ATOM 570 N N . GLN A 1 80 ? -2.627 32.625 21.984 1 93.75 80 GLN A N 1
ATOM 571 C CA . GLN A 1 80 ? -2.326 32.562 23.406 1 93.75 80 GLN A CA 1
ATOM 572 C C . GLN A 1 80 ? -0.832 32.375 23.641 1 93.75 80 GLN A C 1
ATOM 574 O O . GLN A 1 80 ? -0.173 31.625 22.922 1 93.75 80 GLN A O 1
ATOM 579 N N . CYS A 1 81 ? -0.303 33.094 24.578 1 90.19 81 CYS A N 1
ATOM 580 C CA . CYS A 1 81 ? 1.107 33 24.922 1 90.19 81 CYS A CA 1
ATOM 581 C C . CYS A 1 81 ? 1.381 31.672 25.656 1 90.19 81 CYS A C 1
ATOM 583 O O . CYS A 1 81 ? 0.81 31.406 26.719 1 90.19 81 CYS A O 1
ATOM 585 N N . ARG A 1 82 ? 2.113 30.844 25.078 1 89.81 82 ARG A N 1
ATOM 586 C CA . ARG A 1 82 ? 2.402 29.531 25.641 1 89.81 82 ARG A CA 1
ATOM 587 C C . ARG A 1 82 ? 3.906 29.297 25.734 1 89.81 82 ARG A C 1
ATOM 589 O O . ARG A 1 82 ? 4.668 29.75 24.891 1 89.81 82 ARG A O 1
ATOM 596 N N . ASN A 1 83 ? 4.289 28.594 26.828 1 83 83 ASN A N 1
ATOM 597 C CA . ASN A 1 83 ? 5.695 28.25 27 1 83 83 ASN A CA 1
ATOM 598 C C . ASN A 1 83 ? 6.137 27.172 26.016 1 83 83 ASN A C 1
ATOM 600 O O . ASN A 1 83 ? 5.375 26.25 25.719 1 83 83 ASN A O 1
ATOM 604 N N . ARG A 1 84 ? 7.188 27.422 25.297 1 72.56 84 ARG A N 1
ATOM 605 C CA . ARG A 1 84 ? 7.746 26.359 24.484 1 72.56 84 ARG A CA 1
ATOM 606 C C . ARG A 1 84 ? 8.578 25.391 25.344 1 72.56 84 ARG A C 1
ATOM 608 O O . ARG A 1 84 ? 9.547 25.812 25.984 1 72.56 84 ARG A O 1
ATOM 615 N N . ALA A 1 85 ? 8 24.312 25.594 1 60.78 85 ALA A N 1
ATOM 616 C CA . ALA A 1 85 ? 8.648 23.312 26.453 1 60.78 85 ALA A CA 1
ATOM 617 C C . ALA A 1 85 ? 10.016 22.922 25.891 1 60.78 85 ALA A C 1
ATOM 619 O O . ALA A 1 85 ? 10.898 22.484 26.641 1 60.78 85 ALA A O 1
ATOM 620 N N . ASP A 1 86 ? 10.094 22.938 24.625 1 59.09 86 ASP A N 1
ATOM 621 C CA . ASP A 1 86 ? 11.289 22.359 24.016 1 59.09 86 ASP A CA 1
ATOM 622 C C . ASP A 1 86 ? 12.477 23.312 24.125 1 59.09 86 ASP A C 1
ATOM 624 O O . ASP A 1 86 ? 13.594 22.969 23.734 1 59.09 86 ASP A O 1
ATOM 628 N N . LEU A 1 87 ? 12.266 24.547 24.453 1 57.19 87 LEU A N 1
ATOM 629 C CA . LEU A 1 87 ? 13.383 25.484 24.516 1 57.19 87 LEU A CA 1
ATOM 630 C C . LEU A 1 87 ? 13.828 25.703 25.953 1 57.19 87 LEU A C 1
ATOM 632 O O . LEU A 1 87 ? 13 25.719 26.875 1 57.19 87 LEU A O 1
ATOM 636 N N . PRO A 1 88 ? 15.102 25.422 26.156 1 57.91 88 PRO A N 1
ATOM 637 C CA . PRO A 1 88 ? 15.633 25.641 27.5 1 57.91 88 PRO A CA 1
ATOM 638 C C . PRO A 1 88 ? 15.125 26.922 28.141 1 57.91 88 PRO A C 1
ATOM 640 O O . PRO A 1 88 ? 14.867 26.969 29.344 1 57.91 88 PRO A O 1
ATOM 643 N N . GLU A 1 89 ? 15.352 28.016 27.344 1 57.41 89 GLU A N 1
ATOM 644 C CA . GLU A 1 89 ? 15.016 29.312 27.953 1 57.41 89 GLU A CA 1
ATOM 645 C C . GLU A 1 89 ? 13.516 29.562 27.891 1 57.41 89 GLU A C 1
ATOM 647 O O . GLU A 1 89 ? 12.867 29.234 26.891 1 57.41 89 GLU A O 1
ATOM 652 N N . LYS A 1 90 ? 12.906 29.578 29 1 62.03 90 LYS A N 1
ATOM 653 C CA . LYS A 1 90 ? 11.508 29.812 29.344 1 62.03 90 LYS A CA 1
ATOM 654 C C . LYS A 1 90 ? 10.867 30.812 28.391 1 62.03 90 LYS A C 1
ATOM 656 O O . LYS A 1 90 ? 10.344 31.844 28.828 1 62.03 90 LYS A O 1
ATOM 661 N N . GLU A 1 91 ? 11.281 30.688 27.047 1 75.94 91 GLU A N 1
ATOM 662 C CA . GLU A 1 91 ? 10.664 31.656 26.156 1 75.94 91 GLU A CA 1
ATOM 663 C C . GLU A 1 91 ? 9.266 31.219 25.734 1 75.94 91 GLU A C 1
ATOM 665 O O . GLU A 1 91 ? 9.008 30.016 25.562 1 75.94 91 GLU A O 1
ATOM 670 N N . ALA A 1 92 ? 8.328 32.156 25.891 1 84.88 92 ALA A N 1
ATOM 671 C CA . ALA A 1 92 ? 6.941 31.922 25.5 1 84.88 92 ALA A CA 1
ATOM 672 C C . ALA A 1 92 ? 6.664 32.5 24.109 1 84.88 92 ALA A C 1
ATOM 674 O O . ALA A 1 92 ? 7.254 33.5 23.719 1 84.88 92 ALA A O 1
ATOM 675 N N . VAL A 1 93 ? 5.93 31.766 23.406 1 89.31 93 VAL A N 1
ATOM 676 C CA . VAL A 1 93 ? 5.578 32.219 22.062 1 89.31 93 VAL A CA 1
ATOM 677 C C . VAL A 1 93 ? 4.062 32.219 21.906 1 89.31 93 VAL A C 1
ATOM 679 O O . VAL A 1 93 ? 3.35 31.531 22.625 1 89.31 93 VAL A O 1
ATOM 682 N N . CYS A 1 94 ? 3.635 33.094 20.984 1 91.75 94 CYS A N 1
ATOM 683 C CA . CYS A 1 94 ? 2.211 33.125 20.672 1 91.75 94 CYS A CA 1
ATOM 684 C C . CYS A 1 94 ? 1.802 31.922 19.844 1 91.75 94 CYS A C 1
ATOM 686 O O . CYS A 1 94 ? 2.402 31.641 18.812 1 91.75 94 CYS A O 1
ATOM 688 N N . GLU A 1 95 ? 0.81 31.203 20.312 1 92.81 95 GLU A N 1
ATOM 689 C CA . GLU A 1 95 ? 0.306 30.016 19.641 1 92.81 95 GLU A CA 1
ATOM 690 C C . GLU A 1 95 ? -1.188 30.141 19.344 1 92.81 95 GLU A C 1
ATOM 692 O O . GLU A 1 95 ? -1.952 30.609 20.203 1 92.81 95 GLU A O 1
ATOM 697 N N . CYS A 1 96 ? -1.535 29.656 18.172 1 95.5 96 CYS A N 1
ATOM 698 C CA . CYS A 1 96 ? -2.943 29.719 17.797 1 95.5 96 CYS A CA 1
ATOM 699 C C . CYS A 1 96 ? -3.777 28.781 18.656 1 95.5 96 CYS A C 1
ATOM 701 O O . CYS A 1 96 ? -3.383 27.641 18.906 1 95.5 96 CYS A O 1
ATOM 703 N N . THR A 1 97 ? -4.895 29.25 19.094 1 95.75 97 THR A N 1
ATOM 704 C CA . THR A 1 97 ? -5.766 28.484 19.969 1 95.75 97 THR A CA 1
ATOM 705 C C . THR A 1 97 ? -6.555 27.453 19.172 1 95.75 97 THR A C 1
ATOM 707 O O . THR A 1 97 ? -7.047 26.469 19.734 1 95.75 97 THR A O 1
ATOM 710 N N . HIS A 1 98 ? -6.789 27.688 17.906 1 94.19 98 HIS A N 1
ATOM 711 C CA . HIS A 1 98 ? -7.438 26.766 16.969 1 94.19 98 HIS A CA 1
ATOM 712 C C . HIS A 1 98 ? -6.434 26.203 15.977 1 94.19 98 HIS A C 1
ATOM 714 O O . HIS A 1 98 ? -6.148 26.828 14.953 1 94.19 98 HIS A O 1
ATOM 720 N N . GLN A 1 99 ? -6.027 25.047 16.203 1 91.44 99 GLN A N 1
ATOM 721 C CA . GLN A 1 99 ? -4.871 24.516 15.492 1 91.44 99 GLN A CA 1
ATOM 722 C C . GLN A 1 99 ? -5.305 23.625 14.336 1 91.44 99 GLN A C 1
ATOM 724 O O . GLN A 1 99 ? -4.469 23.156 13.555 1 91.44 99 GLN A O 1
ATOM 729 N N . LYS A 1 100 ? -6.602 23.5 14.07 1 92.56 100 LYS A N 1
ATOM 730 C CA . LYS A 1 100 ? -7.078 22.656 12.984 1 92.56 100 LYS A CA 1
ATOM 731 C C . LYS A 1 100 ? -7.008 23.375 11.641 1 92.56 100 LYS A C 1
ATOM 733 O O . LYS A 1 100 ? -7.23 24.594 11.578 1 92.56 100 LYS A O 1
ATOM 738 N N . MET A 1 101 ? -6.727 22.641 10.609 1 94.69 101 MET A N 1
ATOM 739 C CA . MET A 1 101 ? -6.719 23.219 9.273 1 94.69 101 MET A CA 1
ATOM 740 C C . MET A 1 101 ? -8.102 23.734 8.891 1 94.69 101 MET A C 1
ATOM 742 O O . MET A 1 101 ? -9.117 23.188 9.32 1 94.69 101 MET A O 1
ATOM 746 N N . ILE A 1 102 ? -8.016 24.797 8.055 1 95.69 102 ILE A N 1
ATOM 747 C CA . ILE A 1 102 ? -9.273 25.438 7.691 1 95.69 102 ILE A CA 1
ATOM 748 C C . ILE A 1 102 ? -9.273 25.75 6.195 1 95.69 102 ILE A C 1
ATOM 750 O O . ILE A 1 102 ? -8.258 26.203 5.648 1 95.69 102 ILE A O 1
ATOM 754 N N . CYS A 1 103 ? -10.422 25.469 5.629 1 97.06 103 CYS A N 1
ATOM 755 C CA . CYS A 1 103 ? -10.641 25.906 4.262 1 97.06 103 CYS A CA 1
ATOM 756 C C . CYS A 1 103 ? -11.367 27.25 4.234 1 97.06 103 CYS A C 1
ATOM 758 O O . CYS A 1 103 ? -12.445 27.391 4.828 1 97.06 103 CYS A O 1
ATOM 760 N N . GLY A 1 104 ? -10.789 28.188 3.529 1 97 104 GLY A N 1
ATOM 761 C CA . GLY A 1 104 ? -11.383 29.516 3.445 1 97 104 GLY A CA 1
ATOM 762 C C . GLY A 1 104 ? -12.32 29.672 2.268 1 97 104 GLY A C 1
ATOM 763 O O . GLY A 1 104 ? -12.281 28.891 1.323 1 97 104 GLY A O 1
ATOM 764 N N . SER A 1 105 ? -13.086 30.641 2.305 1 97.19 105 SER A N 1
ATOM 765 C CA . SER A 1 105 ? -14.031 30.953 1.235 1 97.19 105 SER A CA 1
ATOM 766 C C . SER A 1 105 ? -13.305 31.281 -0.064 1 97.19 105 SER A C 1
ATOM 768 O O . SER A 1 105 ? -13.898 31.234 -1.142 1 97.19 105 SER A O 1
ATOM 770 N N . ASN A 1 106 ? -12.062 31.672 0.057 1 94.38 106 ASN A N 1
ATOM 771 C CA . ASN A 1 106 ? -11.234 31.922 -1.12 1 94.38 106 ASN A CA 1
ATOM 772 C C . ASN A 1 106 ? -10.664 30.625 -1.693 1 94.38 106 ASN A C 1
ATOM 774 O O . ASN A 1 106 ? -9.805 30.656 -2.57 1 94.38 106 ASN A O 1
ATOM 778 N N . LYS A 1 107 ? -10.969 29.469 -1.116 1 94.19 107 LYS A N 1
ATOM 779 C CA . LYS A 1 107 ? -10.617 28.125 -1.594 1 94.19 107 LYS A CA 1
ATOM 780 C C . LYS A 1 107 ? -9.148 27.812 -1.311 1 94.19 107 LYS A C 1
ATOM 782 O O . LYS A 1 107 ? -8.547 27 -2.004 1 94.19 107 LYS A O 1
ATOM 787 N N . GLU A 1 108 ? -8.672 28.578 -0.337 1 93.62 108 GLU A N 1
ATOM 788 C CA . GLU A 1 108 ? -7.316 28.297 0.125 1 93.62 108 GLU A CA 1
ATOM 789 C C . GLU A 1 108 ? -7.332 27.578 1.466 1 93.62 108 GLU A C 1
ATOM 791 O O . GLU A 1 108 ? -8.156 27.875 2.336 1 93.62 108 GLU A O 1
ATOM 796 N N . THR A 1 109 ? -6.367 26.625 1.524 1 94 109 THR A N 1
ATOM 797 C CA . THR A 1 109 ? -6.246 25.875 2.768 1 94 109 THR A CA 1
ATOM 798 C C . THR A 1 109 ? -5.266 26.562 3.717 1 94 109 THR A C 1
ATOM 800 O O . THR A 1 109 ? -4.16 26.938 3.314 1 94 109 THR A O 1
ATOM 803 N N . TYR A 1 110 ? -5.703 26.734 4.984 1 93.94 110 TYR A N 1
ATOM 804 C CA . TYR A 1 110 ? -4.855 27.328 6.012 1 93.94 110 TYR A CA 1
ATOM 805 C C . TYR A 1 110 ? -4.543 26.328 7.109 1 93.94 110 TYR A C 1
ATOM 807 O O . TYR A 1 110 ? -5.379 25.484 7.445 1 93.94 110 TYR A O 1
ATOM 815 N N . GLU A 1 111 ? -3.418 26.453 7.715 1 92.25 111 GLU A N 1
ATOM 816 C CA . GLU A 1 111 ? -3.004 25.516 8.766 1 92.25 111 GLU A CA 1
ATOM 817 C C . GLU A 1 111 ? -3.904 25.641 9.992 1 92.25 111 GLU A C 1
ATOM 819 O O . GLU A 1 111 ? -4.113 24.656 10.711 1 92.25 111 GLU A O 1
ATOM 824 N N . ASN A 1 112 ? -4.332 26.828 10.133 1 93.44 112 ASN A N 1
ATOM 825 C CA . ASN A 1 112 ? -5.234 27.094 11.25 1 93.44 112 ASN A CA 1
ATOM 826 C C . ASN A 1 112 ? -5.977 28.422 11.062 1 93.44 112 ASN A C 1
ATOM 828 O O . ASN A 1 112 ? -5.809 29.094 10.047 1 93.44 112 ASN A O 1
ATOM 832 N N . LEU A 1 113 ? -6.828 28.672 12.039 1 95 113 LEU A N 1
ATOM 833 C CA . LEU A 1 113 ? -7.68 29.859 11.961 1 95 113 LEU A CA 1
ATOM 834 C C . LEU A 1 113 ? -6.84 31.141 11.953 1 95 113 LEU A C 1
ATOM 836 O O . LEU A 1 113 ? -7.16 32.094 11.234 1 95 113 LEU A O 1
ATOM 840 N N . CYS A 1 114 ? -5.715 31.188 12.711 1 95.25 114 CYS A N 1
ATOM 841 C CA . CYS A 1 114 ? -4.898 32.375 12.852 1 95.25 114 CYS A CA 1
ATOM 842 C C . CYS A 1 114 ? -4.227 32.75 11.531 1 95.25 114 CYS A C 1
ATOM 844 O O . CYS A 1 114 ? -4.113 33.906 11.18 1 95.25 114 CYS A O 1
ATOM 846 N N . GLN A 1 115 ? -3.912 31.781 10.82 1 94.31 115 GLN A N 1
ATOM 847 C CA . GLN A 1 115 ? -3.307 32.031 9.516 1 94.31 115 GLN A CA 1
ATOM 848 C C . GLN A 1 115 ? -4.34 32.531 8.516 1 94.31 115 GLN A C 1
ATOM 850 O O . GLN A 1 115 ? -4.023 33.344 7.656 1 94.31 115 GLN A O 1
ATOM 855 N N . LEU A 1 116 ? -5.52 32 8.594 1 94.5 116 LEU A N 1
ATOM 856 C CA . LEU A 1 116 ? -6.602 32.5 7.766 1 94.5 116 LEU A CA 1
ATOM 857 C C . LEU A 1 116 ? -6.852 34 8.055 1 94.5 116 LEU A C 1
ATOM 859 O O . LEU A 1 116 ? -6.945 34.812 7.129 1 94.5 116 LEU A O 1
ATOM 863 N N . MET A 1 117 ? -6.91 34.312 9.328 1 94.19 117 MET A N 1
ATOM 864 C CA . MET A 1 117 ? -7.18 35.688 9.742 1 94.19 117 MET A CA 1
ATOM 865 C C . MET A 1 117 ? -6.043 36.625 9.312 1 94.19 117 MET A C 1
ATOM 867 O O . MET A 1 117 ? -6.285 37.75 8.875 1 94.19 117 MET A O 1
ATOM 871 N N . GLU A 1 118 ? -4.84 36.062 9.508 1 93.69 118 GLU A N 1
ATOM 872 C CA . GLU A 1 118 ? -3.686 36.844 9.07 1 93.69 118 GLU A CA 1
ATOM 873 C C . GLU A 1 118 ? -3.77 37.156 7.582 1 93.69 118 GLU A C 1
ATOM 875 O O . GLU A 1 118 ? -3.527 38.312 7.184 1 93.69 118 GLU A O 1
ATOM 880 N N . ASP A 1 119 ? -4.125 36.219 6.773 1 92.88 119 ASP A N 1
ATOM 881 C CA . ASP A 1 119 ? -4.246 36.406 5.332 1 92.88 119 ASP A CA 1
ATOM 882 C C . ASP A 1 119 ? -5.375 37.375 4.996 1 92.88 119 ASP A C 1
ATOM 884 O O . ASP A 1 119 ? -5.207 38.281 4.156 1 92.88 119 ASP A O 1
ATOM 888 N N . ALA A 1 120 ? -6.516 37.219 5.613 1 93.75 120 ALA A N 1
ATOM 889 C CA . ALA A 1 120 ? -7.648 38.125 5.406 1 93.75 120 ALA A CA 1
ATOM 890 C C . ALA A 1 120 ? -7.27 39.562 5.711 1 93.75 120 ALA A C 1
ATOM 892 O O . ALA A 1 120 ? -7.578 40.469 4.934 1 93.75 120 ALA A O 1
ATOM 893 N N . ASN A 1 121 ? -6.566 39.75 6.848 1 93.12 121 ASN A N 1
ATOM 894 C CA . ASN A 1 121 ? -6.156 41.094 7.258 1 93.12 121 ASN A CA 1
ATOM 895 C C . ASN A 1 121 ? -5.113 41.656 6.305 1 93.12 121 ASN A C 1
ATOM 897 O O . ASN A 1 121 ? -5.105 42.875 6.051 1 93.12 121 ASN A O 1
ATOM 901 N N . ASP A 1 122 ? -4.277 40.781 5.84 1 91.69 122 ASP A N 1
ATOM 902 C CA . ASP A 1 122 ? -3.244 41.219 4.91 1 91.69 122 ASP A CA 1
ATOM 903 C C . ASP A 1 122 ? -3.855 41.688 3.59 1 91.69 122 ASP A C 1
ATOM 905 O O . ASP A 1 122 ? -3.475 42.719 3.059 1 91.69 122 ASP A O 1
ATOM 909 N N . ARG A 1 123 ? -4.816 40.938 3.18 1 89.81 123 ARG A N 1
ATOM 910 C CA . ARG A 1 123 ? -5.461 41.25 1.905 1 89.81 123 ARG A CA 1
ATOM 911 C C . ARG A 1 123 ? -6.508 42.344 2.062 1 89.81 123 ARG A C 1
ATOM 913 O O . ARG A 1 123 ? -6.906 42.969 1.081 1 89.81 123 ARG A O 1
ATOM 920 N N . GLY A 1 124 ? -6.891 42.531 3.246 1 91.62 124 GLY A N 1
ATOM 921 C CA . GLY A 1 124 ? -7.973 43.469 3.459 1 91.62 124 GLY A CA 1
ATOM 922 C C . GLY A 1 124 ? -9.312 42.969 2.947 1 91.62 124 GLY A C 1
ATOM 923 O O . GLY A 1 124 ? -10.117 43.75 2.428 1 91.62 124 GLY A O 1
ATOM 924 N N . GLU A 1 125 ? -9.391 41.688 2.881 1 91.94 125 GLU A N 1
ATOM 925 C CA . GLU A 1 125 ? -10.609 41.031 2.424 1 91.94 125 GLU A CA 1
ATOM 926 C C . GLU A 1 125 ? -11.188 40.094 3.502 1 91.94 125 GLU A C 1
ATOM 928 O O . GLU A 1 125 ? -10.453 39.594 4.359 1 91.94 125 GLU A O 1
ATOM 933 N N . LYS A 1 126 ? -12.453 40.094 3.42 1 93.5 126 LYS A N 1
ATOM 934 C CA . LYS A 1 126 ? -13.102 39.188 4.359 1 93.5 126 LYS A CA 1
ATOM 935 C C . LYS A 1 126 ? -13.039 37.75 3.859 1 93.5 126 LYS A C 1
ATOM 937 O O . LYS A 1 126 ? -13.516 37.438 2.764 1 93.5 126 LYS A O 1
ATOM 942 N N . ILE A 1 127 ? -12.414 36.938 4.555 1 95.88 127 ILE A N 1
ATOM 943 C CA . ILE A 1 127 ? -12.359 35.5 4.273 1 95.88 127 ILE A CA 1
ATOM 944 C C . ILE A 1 127 ? -13.086 34.719 5.375 1 95.88 127 ILE A C 1
ATOM 946 O O . ILE A 1 127 ? -12.75 34.844 6.555 1 95.88 127 ILE A O 1
ATOM 950 N N . THR A 1 128 ? -14.055 33.969 5.035 1 96.75 128 THR A N 1
ATOM 951 C CA . THR A 1 128 ? -14.82 33.188 6.012 1 96.75 128 THR A CA 1
ATOM 952 C C . THR A 1 128 ? -14.422 31.719 5.984 1 96.75 128 THR A C 1
ATOM 954 O O . THR A 1 128 ? -13.781 31.266 5.039 1 96.75 128 THR A O 1
ATOM 957 N N . ILE A 1 129 ? -14.781 31.078 7.035 1 96.56 129 ILE A N 1
ATOM 958 C CA . ILE A 1 129 ? -14.523 29.656 7.133 1 96.56 129 ILE A CA 1
ATOM 959 C C . ILE A 1 129 ? -15.547 28.875 6.309 1 96.56 129 ILE A C 1
ATOM 961 O O . ILE A 1 129 ? -16.75 28.953 6.578 1 96.56 129 ILE A O 1
ATOM 965 N N . GLU A 1 130 ? -15.086 28.219 5.332 1 96.88 130 GLU A N 1
ATOM 966 C CA . GLU A 1 130 ? -15.992 27.375 4.559 1 96.88 130 GLU A CA 1
ATOM 967 C C . GLU A 1 130 ? -16.172 26.016 5.215 1 96.88 130 GLU A C 1
ATOM 969 O O . GLU A 1 130 ? -17.297 25.484 5.281 1 96.88 130 GLU A O 1
ATOM 974 N N . ARG A 1 131 ? -15.047 25.484 5.703 1 95.44 131 ARG A N 1
ATOM 975 C CA . ARG A 1 131 ? -15.109 24.188 6.395 1 95.44 131 ARG A CA 1
ATOM 976 C C . ARG A 1 131 ? -13.836 23.953 7.211 1 95.44 131 ARG A C 1
ATOM 978 O O . ARG A 1 131 ? -12.805 24.578 6.953 1 95.44 131 ARG A O 1
ATOM 985 N N . GLU A 1 132 ? -14.016 23.031 8.18 1 94.5 132 GLU A N 1
ATOM 986 C CA . GLU A 1 132 ? -12.828 22.531 8.867 1 94.5 132 GLU A CA 1
ATOM 987 C C . GLU A 1 132 ? -12.078 21.516 8.016 1 94.5 132 GLU A C 1
ATOM 989 O O . GLU A 1 132 ? -12.695 20.703 7.32 1 94.5 132 GLU A O 1
ATOM 994 N N . GLY A 1 133 ? -10.812 21.625 8.047 1 95.31 133 GLY A N 1
ATOM 995 C CA . GLY A 1 133 ? -10 20.781 7.18 1 95.31 133 GLY A CA 1
ATOM 996 C C . GLY A 1 133 ? -9.562 21.484 5.906 1 95.31 133 GLY A C 1
ATOM 997 O O . GLY A 1 133 ? -9.93 22.641 5.664 1 95.31 133 GLY A O 1
ATOM 998 N N . PRO A 1 134 ? -8.758 20.797 5.133 1 96.44 134 PRO A N 1
ATOM 999 C CA . PRO A 1 134 ? -8.273 21.391 3.887 1 96.44 134 PRO A CA 1
ATOM 1000 C C . PRO A 1 134 ? -9.367 21.5 2.82 1 96.44 134 PRO A C 1
ATOM 1002 O O . PRO A 1 134 ? -10.344 20.75 2.863 1 96.44 134 PRO A O 1
ATOM 1005 N N . CYS A 1 135 ? -9.148 22.484 1.965 1 97.06 135 CYS A N 1
ATOM 1006 C CA . CYS A 1 135 ? -10.008 22.547 0.788 1 97.06 135 CYS A CA 1
ATOM 1007 C C . CYS A 1 135 ? -9.75 21.375 -0.144 1 97.06 135 CYS A C 1
ATOM 1009 O O . CYS A 1 135 ? -8.688 20.75 -0.081 1 97.06 135 CYS A O 1
ATOM 1011 N N . LYS A 1 136 ? -10.727 21.047 -0.959 1 97.06 136 LYS A N 1
ATOM 1012 C CA . LYS A 1 136 ? -10.484 20.031 -1.983 1 97.06 136 LYS A CA 1
ATOM 1013 C C . LYS A 1 136 ? -9.398 20.484 -2.955 1 97.06 136 LYS A C 1
ATOM 1015 O O . LYS A 1 136 ? -9.359 21.641 -3.357 1 97.06 136 LYS A O 1
ATOM 1020 N N . GLY A 1 137 ? -8.445 19.594 -3.207 1 96.44 137 GLY A N 1
ATOM 1021 C CA . GLY A 1 137 ? -7.355 19.953 -4.102 1 96.44 137 GLY A CA 1
ATOM 1022 C C . GLY A 1 137 ? -6.242 18.922 -4.121 1 96.44 137 GLY A C 1
ATOM 1023 O O . GLY A 1 137 ? -6.422 17.797 -3.66 1 96.44 137 GLY A O 1
ATOM 1024 N N . ASP A 1 138 ? -5.168 19.359 -4.711 1 96.56 138 ASP A N 1
ATOM 1025 C CA . ASP A 1 138 ? -3.986 18.5 -4.809 1 96.56 138 ASP A CA 1
ATOM 1026 C C . ASP A 1 138 ? -3.451 18.141 -3.422 1 96.56 138 ASP A C 1
ATOM 1028 O O . ASP A 1 138 ? -3.506 18.969 -2.5 1 96.56 138 ASP A O 1
ATOM 1032 N N . PRO A 1 139 ? -2.984 16.938 -3.357 1 97.31 139 PRO A N 1
ATOM 1033 C CA . PRO A 1 139 ? -2.312 16.609 -2.098 1 97.31 139 PRO A CA 1
ATOM 1034 C C . PRO A 1 139 ? -0.968 17.312 -1.943 1 97.31 139 PRO A C 1
ATOM 1036 O O . PRO A 1 139 ? -0.496 17.969 -2.883 1 97.31 139 PRO A O 1
ATOM 1039 N N . TRP A 1 140 ? -0.416 17.266 -0.785 1 95.56 140 TRP A N 1
ATOM 1040 C CA . TRP A 1 140 ? 0.937 17.766 -0.562 1 95.56 140 TRP A CA 1
ATOM 1041 C C . TRP A 1 140 ? 1.715 16.844 0.366 1 95.56 140 TRP A C 1
ATOM 1043 O O . TRP A 1 140 ? 1.121 16.078 1.127 1 95.56 140 TRP A O 1
ATOM 1053 N N . ILE A 1 141 ? 2.979 16.828 0.22 1 96.31 141 ILE A N 1
ATOM 1054 C CA . ILE A 1 141 ? 3.848 15.992 1.046 1 96.31 141 ILE A CA 1
ATOM 1055 C C . ILE A 1 141 ? 4.168 16.719 2.352 1 96.31 141 ILE A C 1
ATOM 1057 O O . ILE A 1 141 ? 4.84 17.75 2.344 1 96.31 141 ILE A O 1
ATOM 1061 N N . ALA A 1 142 ? 3.635 16.234 3.4 1 94.06 142 ALA A N 1
ATOM 1062 C CA . ALA A 1 142 ? 3.898 16.828 4.707 1 94.06 142 ALA A CA 1
ATOM 1063 C C . ALA A 1 142 ? 5.324 16.531 5.168 1 94.06 142 ALA A C 1
ATOM 1065 O O . ALA A 1 142 ? 6.004 17.406 5.699 1 94.06 142 ALA A O 1
ATOM 1066 N N . THR A 1 143 ? 5.738 15.344 5.008 1 94.62 143 THR A N 1
ATOM 1067 C CA . THR A 1 143 ? 7.098 14.93 5.348 1 94.62 143 THR A CA 1
ATOM 1068 C C . THR A 1 143 ? 7.711 14.102 4.223 1 94.62 143 THR A C 1
ATOM 1070 O O . THR A 1 143 ? 7.164 13.07 3.838 1 94.62 143 THR A O 1
ATOM 1073 N N . ALA A 1 144 ? 8.766 14.516 3.754 1 96.44 144 ALA A N 1
ATOM 1074 C CA . ALA A 1 144 ? 9.477 13.82 2.689 1 96.44 144 ALA A CA 1
ATOM 1075 C C . ALA A 1 144 ? 10.383 12.727 3.258 1 96.44 144 ALA A C 1
ATOM 1077 O O . ALA A 1 144 ? 10.789 12.797 4.418 1 96.44 144 ALA A O 1
ATOM 1078 N N . PRO A 1 145 ? 10.641 11.711 2.443 1 97.19 145 PRO A N 1
ATOM 1079 C CA . PRO A 1 145 ? 11.609 10.711 2.918 1 97.19 145 PRO A CA 1
ATOM 1080 C C . PRO A 1 145 ? 13.039 11.25 2.973 1 97.19 145 PRO A C 1
ATOM 1082 O O . PRO A 1 145 ? 13.398 12.125 2.176 1 97.19 145 PRO A O 1
ATOM 1085 N N . ASP A 1 146 ? 13.805 10.711 3.85 1 94.69 146 ASP A N 1
ATOM 1086 C CA . ASP A 1 146 ? 15.188 11.133 4.016 1 94.69 146 ASP A CA 1
ATOM 1087 C C . ASP A 1 146 ? 16.141 10.242 3.219 1 94.69 146 ASP A C 1
ATOM 1089 O O . ASP A 1 146 ? 15.883 9.047 3.059 1 94.69 146 ASP A O 1
ATOM 1093 N N . ASP A 1 147 ? 17.203 10.836 2.838 1 95.31 147 ASP A N 1
ATOM 1094 C CA . ASP A 1 147 ? 18.266 10.039 2.229 1 95.31 147 ASP A CA 1
ATOM 1095 C C . ASP A 1 147 ? 18.844 9.031 3.221 1 95.31 147 ASP A C 1
ATOM 1097 O O . ASP A 1 147 ? 18.719 9.211 4.434 1 95.31 147 ASP A O 1
ATOM 1101 N N . ALA A 1 148 ? 19.438 8.008 2.633 1 94.75 148 ALA A N 1
ATOM 1102 C CA . ALA A 1 148 ? 20.016 6.992 3.516 1 94.75 148 ALA A CA 1
ATOM 1103 C C . ALA A 1 148 ? 21.312 6.43 2.941 1 94.75 148 ALA A C 1
ATOM 1105 O O . ALA A 1 148 ? 21.453 6.301 1.724 1 94.75 148 ALA A O 1
ATOM 1106 N N . HIS A 1 149 ? 22.234 6.176 3.836 1 94.75 149 HIS A N 1
ATOM 1107 C CA . HIS A 1 149 ? 23.469 5.469 3.551 1 94.75 149 HIS A CA 1
ATOM 1108 C C . HIS A 1 149 ? 23.609 4.215 4.41 1 94.75 149 HIS A C 1
ATOM 1110 O O . HIS A 1 149 ? 23.531 4.289 5.641 1 94.75 149 HIS A O 1
ATOM 1116 N N . LEU A 1 150 ? 23.766 3.156 3.754 1 93.75 150 LEU A N 1
ATOM 1117 C CA . LEU A 1 150 ? 23.828 1.927 4.535 1 93.75 150 LEU A CA 1
ATOM 1118 C C . LEU A 1 150 ? 24.797 0.934 3.908 1 93.75 150 LEU A C 1
ATOM 1120 O O . LEU A 1 150 ? 25.234 1.122 2.771 1 93.75 150 LEU A O 1
ATOM 1124 N N . TYR A 1 151 ? 25.172 -0.037 4.711 1 94.75 151 TYR A N 1
ATOM 1125 C CA . TYR A 1 151 ? 26 -1.124 4.203 1 94.75 151 TYR A CA 1
ATOM 1126 C C . TYR A 1 151 ? 25.141 -2.262 3.666 1 94.75 151 TYR A C 1
ATOM 1128 O O . TYR A 1 151 ? 24 -2.447 4.102 1 94.75 151 TYR A O 1
ATOM 1136 N N . GLU A 1 152 ? 25.734 -2.969 2.76 1 95.56 152 GLU A N 1
ATOM 1137 C CA . GLU A 1 152 ? 25.047 -4.137 2.209 1 95.56 152 GLU A CA 1
ATOM 1138 C C . GLU A 1 152 ? 24.609 -5.09 3.316 1 95.56 152 GLU A C 1
ATOM 1140 O O . GLU A 1 152 ? 25.344 -5.332 4.27 1 95.56 152 GLU A O 1
ATOM 1145 N N . GLY A 1 153 ? 23.344 -5.621 3.178 1 95.88 153 GLY A N 1
ATOM 1146 C CA . GLY A 1 153 ? 22.828 -6.566 4.148 1 95.88 153 GLY A CA 1
ATOM 1147 C C . GLY A 1 153 ? 22 -5.906 5.242 1 95.88 153 GLY A C 1
ATOM 1148 O O . GLY A 1 153 ? 21.25 -6.578 5.957 1 95.88 153 GLY A O 1
ATOM 1149 N N . GLU A 1 154 ? 22.109 -4.598 5.34 1 95.38 154 GLU A N 1
ATOM 1150 C CA . GLU A 1 154 ? 21.375 -3.871 6.379 1 95.38 154 GLU A CA 1
ATOM 1151 C C . GLU A 1 154 ? 19.953 -3.555 5.945 1 95.38 154 GLU A C 1
ATOM 1153 O O . GLU A 1 154 ? 19.625 -3.627 4.758 1 95.38 154 GLU A O 1
ATOM 1158 N N . ASN A 1 155 ? 19.141 -3.283 6.914 1 97.12 155 ASN A N 1
ATOM 1159 C CA . ASN A 1 155 ? 17.75 -2.867 6.672 1 97.12 155 ASN A CA 1
ATOM 1160 C C . ASN A 1 155 ? 17.594 -1.359 6.844 1 97.12 155 ASN A C 1
ATOM 1162 O O . ASN A 1 155 ? 18.328 -0.732 7.613 1 97.12 155 ASN A O 1
ATOM 1166 N N . THR A 1 156 ? 16.656 -0.793 6.121 1 96.12 156 THR A N 1
ATOM 1167 C CA . THR A 1 156 ? 16.297 0.606 6.32 1 96.12 156 THR A CA 1
ATOM 1168 C C . THR A 1 156 ? 14.836 0.851 5.953 1 96.12 156 THR A C 1
ATOM 1170 O O . THR A 1 156 ? 14.203 0.009 5.316 1 96.12 156 THR A O 1
ATOM 1173 N N . SER A 1 157 ? 14.328 1.897 6.418 1 97.88 157 SER A N 1
ATOM 1174 C CA . SER A 1 157 ? 12.953 2.289 6.113 1 97.88 157 SER A CA 1
ATOM 1175 C C . SER A 1 157 ? 12.883 3.754 5.691 1 97.88 157 SER A C 1
ATOM 1177 O O . SER A 1 157 ? 13.477 4.621 6.336 1 97.88 157 SER A O 1
ATOM 1179 N N . LEU A 1 158 ? 12.242 3.986 4.633 1 98.06 158 LEU A N 1
ATOM 1180 C CA . LEU A 1 158 ? 11.945 5.344 4.188 1 98.06 158 LEU A CA 1
ATOM 1181 C C . LEU A 1 158 ? 10.508 5.719 4.52 1 98.06 158 LEU A C 1
ATOM 1183 O O . LEU A 1 158 ? 9.602 4.895 4.391 1 98.06 158 LEU A O 1
ATOM 1187 N N . SER A 1 159 ? 10.273 6.898 4.938 1 97.94 159 SER A N 1
ATOM 1188 C CA . SER A 1 159 ? 8.93 7.324 5.336 1 97.94 159 SER A CA 1
ATOM 1189 C C . SER A 1 159 ? 8.469 8.523 4.52 1 97.94 159 SER A C 1
ATOM 1191 O O . SER A 1 159 ? 9.273 9.398 4.184 1 97.94 159 SER A O 1
ATOM 1193 N N . CYS A 1 160 ? 7.25 8.555 4.238 1 98.12 160 CYS A N 1
ATOM 1194 C CA . CYS A 1 160 ? 6.602 9.641 3.512 1 98.12 160 CYS A CA 1
ATOM 1195 C C . CYS A 1 160 ? 5.211 9.922 4.07 1 98.12 160 CYS A C 1
ATOM 1197 O O . CYS A 1 160 ? 4.402 9 4.227 1 98.12 160 CYS A O 1
ATOM 1199 N N . GLU A 1 161 ? 4.93 11.133 4.391 1 97.56 161 GLU A N 1
ATOM 1200 C CA . GLU A 1 161 ? 3.629 11.562 4.891 1 97.56 161 GLU A CA 1
ATOM 1201 C C . GLU A 1 161 ? 2.982 12.57 3.949 1 97.56 161 GLU A C 1
ATOM 1203 O O . GLU A 1 161 ? 3.617 13.547 3.549 1 97.56 161 GLU A O 1
ATOM 1208 N N . ALA A 1 162 ? 1.789 12.328 3.605 1 97.75 162 ALA A N 1
ATOM 1209 C CA . ALA A 1 162 ? 1.079 13.195 2.672 1 97.75 162 ALA A CA 1
ATOM 1210 C C . ALA A 1 162 ? -0.303 13.562 3.205 1 97.75 162 ALA A C 1
ATOM 1212 O O . ALA A 1 162 ? -0.899 12.805 3.975 1 97.75 162 ALA A O 1
ATOM 1213 N N . MET A 1 163 ? -0.753 14.672 2.85 1 97.06 163 MET A N 1
ATOM 1214 C CA . MET A 1 163 ? -2.074 15.164 3.234 1 97.06 163 MET A CA 1
ATOM 1215 C C . MET A 1 163 ? -2.852 15.641 2.016 1 97.06 163 MET A C 1
ATOM 1217 O O . MET A 1 163 ? -2.258 15.992 0.994 1 97.06 163 MET A O 1
ATOM 1221 N N . GLY A 1 164 ? -4.195 15.633 2.211 1 96.5 164 GLY A N 1
ATOM 1222 C CA . GLY A 1 164 ? -5.035 16.141 1.134 1 96.5 164 GLY A CA 1
ATOM 1223 C C . GLY A 1 164 ? -6.508 15.844 1.34 1 96.5 164 GLY A C 1
ATOM 1224 O O . GLY A 1 164 ? -6.875 15.062 2.217 1 96.5 164 GLY A O 1
ATOM 1225 N N . ASN A 1 165 ? -7.227 16.547 0.545 1 96.31 165 ASN A N 1
ATOM 1226 C CA . ASN A 1 165 ? -8.672 16.359 0.462 1 96.31 165 ASN A CA 1
ATOM 1227 C C . ASN A 1 165 ? -9.141 16.234 -0.985 1 96.31 165 ASN A C 1
ATOM 1229 O O . ASN A 1 165 ? -9.164 17.234 -1.714 1 96.31 165 ASN A O 1
ATOM 1233 N N . PRO A 1 166 ? -9.523 15.008 -1.344 1 96.44 166 PRO A N 1
ATOM 1234 C CA . PRO A 1 166 ? -9.586 13.75 -0.604 1 96.44 166 PRO A CA 1
ATOM 1235 C C . PRO A 1 166 ? -8.211 13.258 -0.151 1 96.44 166 PRO A C 1
ATOM 1237 O O . PRO A 1 166 ? -7.195 13.648 -0.725 1 96.44 166 PRO A O 1
ATOM 1240 N N . VAL A 1 167 ? -8.258 12.406 0.863 1 97.25 167 VAL A N 1
ATOM 1241 C CA . VAL A 1 167 ? -7.023 11.836 1.396 1 97.25 167 VAL A CA 1
ATOM 1242 C C . VAL A 1 167 ? -6.258 11.117 0.282 1 97.25 167 VAL A C 1
ATOM 1244 O O . VAL A 1 167 ? -6.84 10.336 -0.472 1 97.25 167 VAL A O 1
ATOM 1247 N N . PRO A 1 168 ? -5.016 11.336 0.144 1 97.56 168 PRO A N 1
ATOM 1248 C CA . PRO A 1 168 ? -4.25 10.727 -0.942 1 97.56 168 PRO A CA 1
ATOM 1249 C C . PRO A 1 168 ? -3.762 9.32 -0.597 1 97.56 168 PRO A C 1
ATOM 1251 O O . PRO A 1 168 ? -3.674 8.961 0.582 1 97.56 168 PRO A O 1
ATOM 1254 N N . MET A 1 169 ? -3.465 8.594 -1.604 1 96.88 169 MET A N 1
ATOM 1255 C CA . MET A 1 169 ? -2.711 7.352 -1.504 1 96.88 169 MET A CA 1
ATOM 1256 C C . MET A 1 169 ? -1.238 7.578 -1.83 1 96.88 169 MET A C 1
ATOM 1258 O O . MET A 1 169 ? -0.907 8.398 -2.688 1 96.88 169 MET A O 1
ATOM 1262 N N . ILE A 1 170 ? -0.419 6.852 -1.144 1 98.25 170 ILE A N 1
ATOM 1263 C CA . ILE A 1 170 ? 1.009 6.984 -1.411 1 98.25 170 ILE A CA 1
ATOM 1264 C C . ILE A 1 170 ? 1.514 5.746 -2.146 1 98.25 170 ILE A C 1
ATOM 1266 O O . ILE A 1 170 ? 1.259 4.617 -1.723 1 98.25 170 ILE A O 1
ATOM 1270 N N . ILE A 1 171 ? 2.217 5.965 -3.221 1 97.31 171 ILE A N 1
ATOM 1271 C CA . ILE A 1 171 ? 2.812 4.906 -4.027 1 97.31 171 ILE A CA 1
ATOM 1272 C C . ILE A 1 171 ? 4.324 5.109 -4.105 1 97.31 171 ILE A C 1
ATOM 1274 O O . ILE A 1 171 ? 4.801 6.234 -4.277 1 97.31 171 ILE A O 1
ATOM 1278 N N . TRP A 1 172 ? 5.035 4.047 -4.047 1 98.38 172 TRP A N 1
ATOM 1279 C CA . TRP A 1 172 ? 6.492 4.129 -4.086 1 98.38 172 TRP A CA 1
ATOM 1280 C C . TRP A 1 172 ? 7.031 3.586 -5.406 1 98.38 172 TRP A C 1
ATOM 1282 O O . TRP A 1 172 ? 6.473 2.641 -5.969 1 98.38 172 TRP A O 1
ATOM 1292 N N . SER A 1 173 ? 8.109 4.145 -5.844 1 97.88 173 SER A N 1
ATOM 1293 C CA . SER A 1 173 ? 8.836 3.637 -7.008 1 97.88 173 SER A CA 1
ATOM 1294 C C . SER A 1 173 ? 10.344 3.768 -6.82 1 97.88 173 SER A C 1
ATOM 1296 O O . SER A 1 173 ? 10.805 4.543 -5.98 1 97.88 173 SER A O 1
ATOM 1298 N N . PHE A 1 174 ? 11.047 2.98 -7.52 1 97.94 174 PHE A N 1
ATOM 1299 C CA . PHE A 1 174 ? 12.508 2.945 -7.508 1 97.94 174 PHE A CA 1
ATOM 1300 C C . PHE A 1 174 ? 13.062 3.307 -8.883 1 97.94 174 PHE A C 1
ATOM 1302 O O . PHE A 1 174 ? 12.641 2.754 -9.898 1 97.94 174 PHE A O 1
ATOM 1309 N N . VAL A 1 175 ? 13.914 4.246 -8.867 1 97.12 175 VAL A N 1
ATOM 1310 C CA . VAL A 1 175 ? 14.641 4.617 -10.078 1 97.12 175 VAL A CA 1
ATOM 1311 C C . VAL A 1 175 ? 16.109 4.223 -9.945 1 97.12 175 VAL A C 1
ATOM 1313 O O . VAL A 1 175 ? 16.828 4.766 -9.109 1 97.12 175 VAL A O 1
ATOM 1316 N N . ASP A 1 176 ? 16.531 3.4 -10.805 1 95 176 ASP A N 1
ATOM 1317 C CA . ASP A 1 176 ? 17.891 2.883 -10.695 1 95 176 ASP A CA 1
ATOM 1318 C C . ASP A 1 176 ? 18.891 3.791 -11.414 1 95 176 ASP A C 1
ATOM 1320 O O . ASP A 1 176 ? 18.531 4.875 -11.875 1 95 176 ASP A O 1
ATOM 1324 N N . LYS A 1 177 ? 20.125 3.373 -11.5 1 91.62 177 LYS A N 1
ATOM 1325 C CA . LYS A 1 177 ? 21.203 4.164 -12.07 1 91.62 177 LYS A CA 1
ATOM 1326 C C . LYS A 1 177 ? 21 4.398 -13.562 1 91.62 177 LYS A C 1
ATOM 1328 O O . LYS A 1 177 ? 21.484 5.383 -14.117 1 91.62 177 LYS A O 1
ATOM 1333 N N . GLU A 1 178 ? 20.234 3.559 -14.156 1 94.69 178 GLU A N 1
ATOM 1334 C CA . GLU A 1 178 ? 19.953 3.672 -15.586 1 94.69 178 GLU A CA 1
ATOM 1335 C C . GLU A 1 178 ? 18.656 4.441 -15.844 1 94.69 178 GLU A C 1
ATOM 1337 O O . GLU A 1 178 ? 18.156 4.469 -16.969 1 94.69 178 GLU A O 1
ATOM 1342 N N . HIS A 1 179 ? 18.031 4.93 -14.812 1 93.19 179 HIS A N 1
ATOM 1343 C CA . HIS A 1 179 ? 16.844 5.773 -14.867 1 93.19 179 HIS A CA 1
ATOM 1344 C C . HIS A 1 179 ? 15.609 4.961 -15.242 1 93.19 179 HIS A C 1
ATOM 1346 O O . HIS A 1 179 ? 14.711 5.469 -15.914 1 93.19 179 HIS A O 1
ATOM 1352 N N . ILE A 1 180 ? 15.703 3.727 -14.93 1 94.5 180 ILE A N 1
ATOM 1353 C CA . ILE A 1 180 ? 14.523 2.887 -15.109 1 94.5 180 ILE A CA 1
ATOM 1354 C C . ILE A 1 180 ? 13.688 2.896 -13.828 1 94.5 180 ILE A C 1
ATOM 1356 O O . ILE A 1 180 ? 14.195 2.598 -12.75 1 94.5 180 ILE A O 1
ATOM 1360 N N . GLU A 1 181 ? 12.445 3.215 -14 1 95.31 181 GLU A N 1
ATOM 1361 C CA . GLU A 1 181 ? 11.547 3.312 -12.859 1 95.31 181 GLU A CA 1
ATOM 1362 C C . GLU A 1 181 ? 10.742 2.025 -12.672 1 95.31 181 GLU A C 1
ATOM 1364 O O . GLU A 1 181 ? 10.172 1.502 -13.633 1 95.31 181 GLU A O 1
ATOM 1369 N N . THR A 1 182 ? 10.766 1.521 -11.477 1 94.75 182 THR A N 1
ATOM 1370 C CA . THR A 1 182 ? 10 0.328 -11.125 1 94.75 182 THR A CA 1
ATOM 1371 C C . THR A 1 182 ? 9.094 0.598 -9.93 1 94.75 182 THR A C 1
ATOM 1373 O O . THR A 1 182 ? 9.539 1.145 -8.914 1 94.75 182 THR A O 1
ATOM 1376 N N . MET A 1 183 ? 7.902 0.215 -10.094 1 96 183 MET A N 1
ATOM 1377 C CA . MET A 1 183 ? 6.973 0.375 -8.984 1 96 183 MET A CA 1
ATOM 1378 C C . MET A 1 183 ? 7.312 -0.585 -7.848 1 96 183 MET A C 1
ATOM 1380 O O . MET A 1 183 ? 7.652 -1.744 -8.094 1 96 183 MET A O 1
ATOM 1384 N N . LEU A 1 184 ? 7.23 -0.136 -6.656 1 97.56 184 LEU A N 1
ATOM 1385 C CA . LEU A 1 184 ? 7.551 -0.96 -5.496 1 97.56 184 LEU A CA 1
ATOM 1386 C C . LEU A 1 184 ? 6.281 -1.358 -4.746 1 97.56 184 LEU A C 1
ATOM 1388 O O . LEU A 1 184 ? 5.324 -0.587 -4.688 1 97.56 184 LEU A O 1
ATOM 1392 N N . PRO A 1 185 ? 6.223 -2.52 -4.16 1 97.06 185 PRO A N 1
ATOM 1393 C CA . PRO A 1 185 ? 7.367 -3.418 -3.98 1 97.06 185 PRO A CA 1
ATOM 1394 C C . PRO A 1 185 ? 7.559 -4.371 -5.156 1 97.06 185 PRO A C 1
ATOM 1396 O O . PRO A 1 185 ? 8.539 -5.117 -5.199 1 97.06 185 PRO A O 1
ATOM 1399 N N . SER A 1 186 ? 6.688 -4.336 -6.152 1 94.62 186 SER A N 1
ATOM 1400 C CA . SER A 1 186 ? 6.707 -5.297 -7.25 1 94.62 186 SER A CA 1
ATOM 1401 C C . SER A 1 186 ? 6.754 -6.73 -6.73 1 94.62 186 SER A C 1
ATOM 1403 O O . SER A 1 186 ? 6.07 -7.066 -5.762 1 94.62 186 SER A O 1
ATOM 1405 N N . ASP A 1 187 ? 7.539 -7.66 -7.312 1 95.12 187 ASP A N 1
ATOM 1406 C CA . ASP A 1 187 ? 7.586 -9.047 -6.867 1 95.12 187 ASP A CA 1
ATOM 1407 C C . ASP A 1 187 ? 8.859 -9.328 -6.07 1 95.12 187 ASP A C 1
ATOM 1409 O O . ASP A 1 187 ? 9.234 -10.492 -5.871 1 95.12 187 ASP A O 1
ATOM 1413 N N . ASP A 1 188 ? 9.516 -8.289 -5.719 1 94.12 188 ASP A N 1
ATOM 1414 C CA . ASP A 1 188 ? 10.75 -8.43 -4.949 1 94.12 188 ASP A CA 1
ATOM 1415 C C . ASP A 1 188 ? 10.453 -8.555 -3.459 1 94.12 188 ASP A C 1
ATOM 1417 O O . ASP A 1 188 ? 9.938 -7.625 -2.838 1 94.12 188 ASP A O 1
ATOM 1421 N N . GLU A 1 189 ? 10.891 -9.578 -2.863 1 94.19 189 GLU A N 1
ATOM 1422 C CA . GLU A 1 189 ? 10.539 -9.938 -1.491 1 94.19 189 GLU A CA 1
ATOM 1423 C C . GLU A 1 189 ? 11.281 -9.055 -0.488 1 94.19 189 GLU A C 1
ATOM 1425 O O . GLU A 1 189 ? 10.906 -8.992 0.686 1 94.19 189 GLU A O 1
ATOM 1430 N N . HIS A 1 190 ? 12.266 -8.422 -0.885 1 94.56 190 HIS A N 1
ATOM 1431 C CA . HIS A 1 190 ? 13.008 -7.656 0.111 1 94.56 190 HIS A CA 1
ATOM 1432 C C . HIS A 1 190 ? 12.445 -6.246 0.256 1 94.56 190 HIS A C 1
ATOM 1434 O O . HIS A 1 190 ? 12.953 -5.449 1.045 1 94.56 190 HIS A O 1
ATOM 1440 N N . PHE A 1 191 ? 11.461 -5.938 -0.52 1 97.62 191 PHE A N 1
ATOM 1441 C CA . PHE A 1 191 ? 10.766 -4.668 -0.36 1 97.62 191 PHE A CA 1
ATOM 1442 C C . PHE A 1 191 ? 9.375 -4.883 0.237 1 97.62 191 PHE A C 1
ATOM 1444 O O . PHE A 1 191 ? 8.68 -5.836 -0.123 1 97.62 191 PHE A O 1
ATOM 1451 N N . SER A 1 192 ? 9.062 -4.035 1.072 1 97.88 192 SER A N 1
ATOM 1452 C CA . SER A 1 192 ? 7.711 -4.012 1.626 1 97.88 192 SER A CA 1
ATOM 1453 C C . SER A 1 192 ? 7.219 -2.582 1.825 1 97.88 192 SER A C 1
ATOM 1455 O O . SER A 1 192 ? 8.016 -1.681 2.104 1 97.88 192 SER A O 1
ATOM 1457 N N . VAL A 1 193 ? 6.004 -2.359 1.619 1 98.75 193 VAL A N 1
ATOM 1458 C CA . VAL A 1 193 ? 5.395 -1.045 1.785 1 98.75 193 VAL A CA 1
ATOM 1459 C C . VAL A 1 193 ? 4.277 -1.12 2.822 1 98.75 193 VAL A C 1
ATOM 1461 O O . VAL A 1 193 ? 3.484 -2.062 2.82 1 98.75 193 VAL A O 1
ATOM 1464 N N . GLN A 1 194 ? 4.273 -0.171 3.617 1 98.19 194 GLN A N 1
ATOM 1465 C CA . GLN A 1 194 ? 3.195 -0.059 4.598 1 98.19 194 GLN A CA 1
ATOM 1466 C C . GLN A 1 194 ? 2.49 1.289 4.484 1 98.19 194 GLN A C 1
ATOM 1468 O O . GLN A 1 194 ? 3.139 2.324 4.312 1 98.19 194 GLN A O 1
ATOM 1473 N N . LEU A 1 195 ? 1.214 1.288 4.566 1 98.56 195 LEU A N 1
ATOM 1474 C CA . LEU A 1 195 ? 0.372 2.479 4.598 1 98.56 195 LEU A CA 1
ATOM 1475 C C . LEU A 1 195 ? -0.476 2.514 5.863 1 98.56 195 LEU A C 1
ATOM 1477 O O . LEU A 1 195 ? -0.991 1.481 6.301 1 98.56 195 LEU A O 1
ATOM 1481 N N . ARG A 1 196 ? -0.593 3.627 6.418 1 97.81 196 ARG A N 1
ATOM 1482 C CA . ARG A 1 196 ? -1.454 3.82 7.578 1 97.81 196 ARG A CA 1
ATOM 1483 C C . ARG A 1 196 ? -2.115 5.195 7.551 1 97.81 196 ARG A C 1
ATOM 1485 O O . ARG A 1 196 ? -1.476 6.188 7.199 1 97.81 196 ARG A O 1
ATOM 1492 N N . GLY A 1 197 ? -3.33 5.18 7.926 1 95.94 197 GLY A N 1
ATOM 1493 C CA . GLY A 1 197 ? -3.973 6.473 8.086 1 95.94 197 GLY A CA 1
ATOM 1494 C C . GLY A 1 197 ? -3.443 7.258 9.273 1 95.94 197 GLY A C 1
ATOM 1495 O O . GLY A 1 197 ? -3.152 6.68 10.328 1 95.94 197 GLY A O 1
ATOM 1496 N N . GLY A 1 198 ? -3.4 8.586 9.016 1 92.44 198 GLY A N 1
ATOM 1497 C CA . GLY A 1 198 ? -2.977 9.438 10.109 1 92.44 198 GLY A CA 1
ATOM 1498 C C . GLY A 1 198 ? -1.49 9.742 10.094 1 92.44 198 GLY A C 1
ATOM 1499 O O . GLY A 1 198 ? -0.796 9.414 9.125 1 92.44 198 GLY A O 1
ATOM 1500 N N . PRO A 1 199 ? -1.168 10.422 11.148 1 90.44 199 PRO A N 1
ATOM 1501 C CA . PRO A 1 199 ? -1.807 10.586 12.461 1 90.44 199 PRO A CA 1
ATOM 1502 C C . PRO A 1 199 ? -2.887 11.664 12.453 1 90.44 199 PRO A C 1
ATOM 1504 O O . PRO A 1 199 ? -3.746 11.688 13.344 1 90.44 199 PRO A O 1
ATOM 1507 N N . GLU A 1 200 ? -2.801 12.594 11.641 1 89.94 200 GLU A N 1
ATOM 1508 C CA . GLU A 1 200 ? -3.812 13.648 11.57 1 89.94 200 GLU A CA 1
ATOM 1509 C C . GLU A 1 200 ? -4.91 13.289 10.57 1 89.94 200 GLU A C 1
ATOM 1511 O O . GLU A 1 200 ? -4.715 12.438 9.703 1 89.94 200 GLU A O 1
ATOM 1516 N N . LYS A 1 201 ? -5.996 13.992 10.75 1 93.69 201 LYS A N 1
ATOM 1517 C CA . LYS A 1 201 ? -7.031 13.867 9.727 1 93.69 201 LYS A CA 1
ATOM 1518 C C . LYS A 1 201 ? -6.508 14.297 8.359 1 93.69 201 LYS A C 1
ATOM 1520 O O . LYS A 1 201 ? -5.684 15.211 8.266 1 93.69 201 LYS A O 1
ATOM 1525 N N . PHE A 1 202 ? -6.887 13.641 7.352 1 96.62 202 PHE A N 1
ATOM 1526 C CA . PHE A 1 202 ? -6.555 13.945 5.965 1 96.62 202 PHE A CA 1
ATOM 1527 C C . PHE A 1 202 ? -5.105 13.586 5.66 1 96.62 202 PHE A C 1
ATOM 1529 O O . PHE A 1 202 ? -4.527 14.078 4.691 1 96.62 202 PHE A O 1
ATOM 1536 N N . GLU A 1 203 ? -4.566 12.789 6.578 1 96.38 203 GLU A N 1
ATOM 1537 C CA . GLU A 1 203 ? -3.154 12.461 6.418 1 96.38 203 GLU A CA 1
ATOM 1538 C C . GLU A 1 203 ? -2.963 10.961 6.199 1 96.38 203 GLU A C 1
ATOM 1540 O O . GLU A 1 203 ? -3.65 10.141 6.812 1 96.38 203 GLU A O 1
ATOM 1545 N N . MET A 1 204 ? -2.033 10.664 5.367 1 97.56 204 MET A N 1
ATOM 1546 C CA . MET A 1 204 ? -1.587 9.297 5.105 1 97.56 204 MET A CA 1
ATOM 1547 C C . MET A 1 204 ? -0.084 9.164 5.324 1 97.56 204 MET A C 1
ATOM 1549 O O . MET A 1 204 ? 0.689 10.016 4.883 1 97.56 204 MET A O 1
ATOM 1553 N N . THR A 1 205 ? 0.274 8.102 6.047 1 97.69 205 THR A N 1
ATOM 1554 C CA . THR A 1 205 ? 1.688 7.812 6.258 1 97.69 205 THR A CA 1
ATOM 1555 C C . THR A 1 205 ? 2.076 6.5 5.578 1 97.69 205 THR A C 1
ATOM 1557 O O . THR A 1 205 ? 1.329 5.523 5.633 1 97.69 205 THR A O 1
ATOM 1560 N N . SER A 1 206 ? 3.189 6.473 4.914 1 98.5 206 SER A N 1
ATOM 1561 C CA . SER A 1 206 ? 3.682 5.254 4.285 1 98.5 206 SER A CA 1
ATOM 1562 C C . SER A 1 206 ? 5.16 5.035 4.578 1 98.5 206 SER A C 1
ATOM 1564 O O . SER A 1 206 ? 5.926 5.996 4.684 1 98.5 206 SER A O 1
ATOM 1566 N N . TRP A 1 207 ? 5.484 3.811 4.715 1 98.5 207 TRP A N 1
ATOM 1567 C CA . TRP A 1 207 ? 6.871 3.406 4.93 1 98.5 207 TRP A CA 1
ATOM 1568 C C . TRP A 1 207 ? 7.312 2.387 3.887 1 98.5 207 TRP A C 1
ATOM 1570 O O . TRP A 1 207 ? 6.57 1.452 3.572 1 98.5 207 TRP A O 1
ATOM 1580 N N . LEU A 1 208 ? 8.422 2.555 3.361 1 98.56 208 LEU A N 1
ATOM 1581 C CA . LEU A 1 208 ? 9.07 1.578 2.492 1 98.56 208 LEU A CA 1
ATOM 1582 C C . LEU A 1 208 ? 10.242 0.906 3.207 1 98.56 208 LEU A C 1
ATOM 1584 O O . LEU A 1 208 ? 11.219 1.566 3.561 1 98.56 208 LEU A O 1
ATOM 1588 N N . LEU A 1 209 ? 10.125 -0.331 3.447 1 98.31 209 LEU A N 1
ATOM 1589 C CA . LEU A 1 209 ? 11.172 -1.106 4.105 1 98.31 209 LEU A CA 1
ATOM 1590 C C . LEU A 1 209 ? 12.055 -1.8 3.076 1 98.31 209 LEU A C 1
ATOM 1592 O O . LEU A 1 209 ? 11.562 -2.518 2.205 1 98.31 209 LEU A O 1
ATOM 1596 N N . ILE A 1 210 ? 13.273 -1.64 3.113 1 97.62 210 ILE A N 1
ATOM 1597 C CA . ILE A 1 210 ? 14.281 -2.338 2.326 1 97.62 210 ILE A CA 1
ATOM 1598 C C . ILE A 1 210 ? 15.039 -3.326 3.213 1 97.62 210 ILE A C 1
ATOM 1600 O O . ILE A 1 210 ? 15.828 -2.922 4.066 1 97.62 210 ILE A O 1
ATOM 1604 N N . GLN A 1 211 ? 14.789 -4.512 2.967 1 97.38 211 GLN A N 1
ATOM 1605 C CA . GLN A 1 211 ? 15.406 -5.547 3.787 1 97.38 211 GLN A CA 1
ATOM 1606 C C . GLN A 1 211 ? 16.641 -6.125 3.109 1 97.38 211 GLN A C 1
ATOM 1608 O O . GLN A 1 211 ? 16.656 -6.332 1.894 1 97.38 211 GLN A O 1
ATOM 1613 N N . SER A 1 212 ? 17.688 -6.34 3.898 1 96.62 212 SER A N 1
ATOM 1614 C CA . SER A 1 212 ? 18.922 -6.914 3.371 1 96.62 212 SER A CA 1
ATOM 1615 C C . SER A 1 212 ? 19.328 -6.23 2.072 1 96.62 212 SER A C 1
ATOM 1617 O O . SER A 1 212 ? 19.469 -6.883 1.036 1 96.62 212 SER A O 1
ATOM 1619 N N . ALA A 1 213 ? 19.609 -5 2.25 1 96.62 213 ALA A N 1
ATOM 1620 C CA . ALA A 1 213 ? 19.875 -4.141 1.1 1 96.62 213 ALA A CA 1
ATOM 1621 C C . ALA A 1 213 ? 21 -4.711 0.245 1 96.62 213 ALA A C 1
ATOM 1623 O O . ALA A 1 213 ? 21.984 -5.246 0.772 1 96.62 213 ALA A O 1
ATOM 1624 N N . LYS A 1 214 ? 20.844 -4.621 -1.047 1 96.19 214 LYS A N 1
ATOM 1625 C CA . LYS A 1 214 ? 21.828 -5.047 -2.037 1 96.19 214 LYS A CA 1
ATOM 1626 C C . LYS A 1 214 ? 22.391 -3.852 -2.809 1 96.19 214 LYS A C 1
ATOM 1628 O O . LYS A 1 214 ? 21.766 -2.791 -2.854 1 96.19 214 LYS A O 1
ATOM 1633 N N . LYS A 1 215 ? 23.438 -4.066 -3.443 1 94.94 215 LYS A N 1
ATOM 1634 C CA . LYS A 1 215 ? 24.094 -2.99 -4.191 1 94.94 215 LYS A CA 1
ATOM 1635 C C . LYS A 1 215 ? 23.172 -2.461 -5.293 1 94.94 215 LYS A C 1
ATOM 1637 O O . LYS A 1 215 ? 23.188 -1.267 -5.598 1 94.94 215 LYS A O 1
ATOM 1642 N N . ARG A 1 216 ? 22.375 -3.334 -5.816 1 95.12 216 ARG A N 1
ATOM 1643 C CA . ARG A 1 216 ? 21.5 -2.961 -6.918 1 95.12 216 ARG A CA 1
ATOM 1644 C C . ARG A 1 216 ? 20.37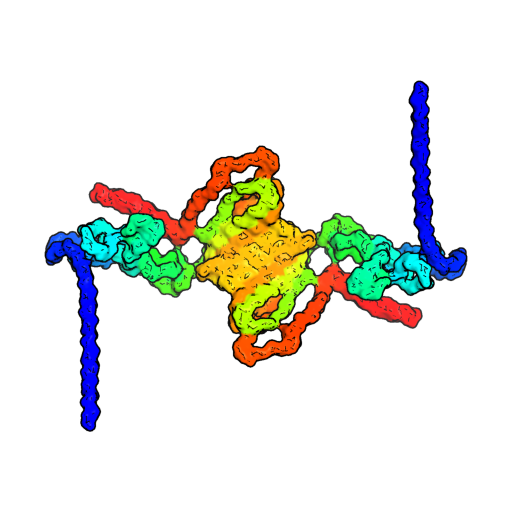5 -2.053 -6.438 1 95.12 216 ARG A C 1
ATOM 1646 O O . ARG A 1 216 ? 19.672 -1.453 -7.246 1 95.12 216 ARG A O 1
ATOM 1653 N N . ASP A 1 217 ? 20.203 -2.027 -5.117 1 96.5 217 ASP A N 1
ATOM 1654 C CA . ASP A 1 217 ? 19.141 -1.21 -4.551 1 96.5 217 ASP A CA 1
ATOM 1655 C C . ASP A 1 217 ? 19.562 0.256 -4.465 1 96.5 217 ASP A C 1
ATOM 1657 O O . ASP A 1 217 ? 18.766 1.107 -4.043 1 96.5 217 ASP A O 1
ATOM 1661 N N . THR A 1 218 ? 20.781 0.551 -4.801 1 96.94 218 THR A N 1
ATOM 1662 C CA . THR A 1 218 ? 21.234 1.934 -4.828 1 96.94 218 THR A CA 1
ATOM 1663 C C . THR A 1 218 ? 20.5 2.732 -5.898 1 96.94 218 THR A C 1
ATOM 1665 O O . THR A 1 218 ? 20.406 2.299 -7.047 1 96.94 218 THR A O 1
ATOM 1668 N N . GLY A 1 219 ? 19.938 3.887 -5.484 1 97.25 219 GLY A N 1
ATOM 1669 C CA . GLY A 1 219 ? 19.203 4.719 -6.426 1 97.25 219 GLY A CA 1
ATOM 1670 C C . GLY A 1 219 ? 18.266 5.695 -5.746 1 97.25 219 GLY A C 1
ATOM 1671 O O . GLY A 1 219 ? 18.484 6.066 -4.59 1 97.25 219 GLY A O 1
ATOM 1672 N N . SER A 1 220 ? 17.312 6.137 -6.52 1 98.19 220 SER A N 1
ATOM 1673 C CA . SER A 1 220 ? 16.344 7.113 -6.035 1 98.19 220 SER A CA 1
ATOM 1674 C C . SER A 1 220 ? 15 6.465 -5.766 1 98.19 220 SER A C 1
ATOM 1676 O O . SER A 1 220 ? 14.484 5.711 -6.598 1 98.19 220 SER A O 1
ATOM 1678 N N . TYR A 1 221 ? 14.531 6.719 -4.648 1 98.5 221 TYR A N 1
ATOM 1679 C CA . TYR A 1 221 ? 13.203 6.23 -4.27 1 98.5 221 TYR A CA 1
ATOM 1680 C C . TYR A 1 221 ? 12.195 7.371 -4.23 1 98.5 221 TYR A C 1
ATOM 1682 O O . TYR A 1 221 ? 12.406 8.375 -3.543 1 98.5 221 TYR A O 1
ATOM 1690 N N . ARG A 1 222 ? 11.18 7.148 -4.918 1 98.44 222 ARG A N 1
ATOM 1691 C CA . ARG A 1 222 ? 10.172 8.188 -5.117 1 98.44 222 ARG A CA 1
ATOM 1692 C C . ARG A 1 222 ? 8.867 7.816 -4.422 1 98.44 222 ARG A C 1
ATOM 1694 O O . ARG A 1 222 ? 8.352 6.711 -4.602 1 98.44 222 ARG A O 1
ATOM 1701 N N . CYS A 1 223 ? 8.352 8.656 -3.594 1 98.56 223 CYS A N 1
ATOM 1702 C CA . CYS A 1 223 ? 7 8.516 -3.068 1 98.56 223 CYS A CA 1
ATOM 1703 C C . CYS A 1 223 ? 6.043 9.484 -3.748 1 98.56 223 CYS A C 1
ATOM 1705 O O . CYS A 1 223 ? 6.32 10.688 -3.828 1 98.56 223 CYS A O 1
ATOM 1707 N N . VAL A 1 224 ? 4.988 9.008 -4.242 1 98.44 224 VAL A N 1
ATOM 1708 C CA . VAL A 1 224 ? 4 9.82 -4.949 1 98.44 224 VAL A CA 1
ATOM 1709 C C . VAL A 1 224 ? 2.676 9.805 -4.188 1 98.44 224 VAL A C 1
ATOM 1711 O O . VAL A 1 224 ? 2.078 8.742 -3.992 1 98.44 224 VAL A O 1
ATOM 1714 N N . ALA A 1 225 ? 2.266 10.938 -3.729 1 98.44 225 ALA A N 1
ATOM 1715 C CA . ALA A 1 225 ? 0.929 11.109 -3.164 1 98.44 225 ALA A CA 1
ATOM 1716 C C . ALA A 1 225 ? -0.085 11.453 -4.25 1 98.44 225 ALA A C 1
ATOM 1718 O O . ALA A 1 225 ? 0.074 12.445 -4.965 1 98.44 225 ALA A O 1
ATOM 1719 N N . LYS A 1 226 ? -1.167 10.656 -4.305 1 97.31 226 LYS A N 1
ATOM 1720 C CA . LYS A 1 226 ? -2.111 10.852 -5.398 1 97.31 226 LYS A CA 1
ATOM 1721 C C . LYS A 1 226 ? -3.553 10.789 -4.902 1 97.31 226 LYS A C 1
ATOM 1723 O O . LYS A 1 226 ? -3.893 9.93 -4.086 1 97.31 226 LYS A O 1
ATOM 1728 N N . ASN A 1 227 ? -4.348 11.68 -5.297 1 96.31 227 ASN A N 1
ATOM 1729 C CA . ASN A 1 227 ? -5.801 11.617 -5.152 1 96.31 227 ASN A CA 1
ATOM 1730 C C . ASN A 1 227 ? -6.512 12.023 -6.438 1 96.31 227 ASN A C 1
ATOM 1732 O O . ASN A 1 227 ? -5.871 12.203 -7.477 1 96.31 227 ASN A O 1
ATOM 1736 N N . ASP A 1 228 ? -7.828 12.141 -6.449 1 95.75 228 ASP A N 1
ATOM 1737 C CA . ASP A 1 228 ? -8.633 12.414 -7.637 1 95.75 228 ASP A CA 1
ATOM 1738 C C . ASP A 1 228 ? -8.352 13.812 -8.188 1 95.75 228 ASP A C 1
ATOM 1740 O O . ASP A 1 228 ? -8.719 14.125 -9.32 1 95.75 228 ASP A O 1
ATOM 1744 N N . MET A 1 229 ? -7.707 14.672 -7.375 1 96.56 229 MET A N 1
ATOM 1745 C CA . MET A 1 229 ? -7.516 16.062 -7.754 1 96.56 229 MET A CA 1
ATOM 1746 C C . MET A 1 229 ? -6.125 16.297 -8.336 1 96.56 229 MET A C 1
ATOM 1748 O O . MET A 1 229 ? -5.887 17.281 -9.031 1 96.56 229 MET A O 1
ATOM 1752 N N . GLY A 1 230 ? -5.246 15.398 -7.98 1 97.31 230 GLY A N 1
ATOM 1753 C CA . GLY A 1 230 ? -3.895 15.57 -8.492 1 97.31 230 GLY A CA 1
ATOM 1754 C C . GLY A 1 230 ? -2.869 14.711 -7.773 1 97.31 230 GLY A C 1
ATOM 1755 O O . GLY A 1 230 ? -3.197 13.641 -7.27 1 97.31 230 GLY A O 1
ATOM 1756 N N . GLN A 1 231 ? -1.584 15.047 -7.93 1 97.94 231 GLN A N 1
ATOM 1757 C CA . GLN A 1 231 ? -0.515 14.281 -7.305 1 97.94 231 GLN A CA 1
ATOM 1758 C C . GLN A 1 231 ? 0.675 15.164 -6.957 1 97.94 231 GLN A C 1
ATOM 1760 O O . GLN A 1 231 ? 0.854 16.234 -7.547 1 97.94 231 GLN A O 1
ATOM 1765 N N . LYS A 1 232 ? 1.417 14.805 -5.953 1 98.12 232 LYS A N 1
ATOM 1766 C CA . LYS A 1 232 ? 2.68 15.406 -5.531 1 98.12 232 LYS A CA 1
ATOM 1767 C C . LYS A 1 232 ? 3.703 14.328 -5.168 1 98.12 232 LYS A C 1
ATOM 1769 O O . LYS A 1 232 ? 3.348 13.297 -4.605 1 98.12 232 LYS A O 1
ATOM 1774 N N . ASP A 1 233 ? 4.941 14.508 -5.566 1 97.69 233 ASP A N 1
ATOM 1775 C CA . ASP A 1 233 ? 5.926 13.469 -5.266 1 97.69 233 ASP A CA 1
ATOM 1776 C C . ASP A 1 233 ? 7.141 14.062 -4.551 1 97.69 233 ASP A C 1
ATOM 1778 O O . ASP A 1 233 ? 7.293 15.281 -4.477 1 97.69 233 ASP A O 1
ATOM 1782 N N . SER A 1 234 ? 7.891 13.312 -3.885 1 97.75 234 SER A N 1
ATOM 1783 C CA . SER A 1 234 ? 9.18 13.586 -3.264 1 97.75 234 SER A CA 1
ATOM 1784 C C . SER A 1 234 ? 10.125 12.391 -3.389 1 97.75 234 SER A C 1
ATOM 1786 O O . SER A 1 234 ? 9.703 11.305 -3.795 1 97.75 234 SER A O 1
ATOM 1788 N N . TYR A 1 235 ? 11.43 12.609 -3.094 1 96.94 235 TYR A N 1
ATOM 1789 C CA . TYR A 1 235 ? 12.43 11.578 -3.361 1 96.94 235 TYR A CA 1
ATOM 1790 C C . TYR A 1 235 ? 13.414 11.461 -2.205 1 96.94 235 TYR A C 1
ATOM 1792 O O . TYR A 1 235 ? 13.586 12.398 -1.426 1 96.94 235 TYR A O 1
ATOM 1800 N N . ALA A 1 236 ? 13.977 10.32 -2.137 1 97.38 236 ALA A N 1
ATOM 1801 C CA . ALA A 1 236 ? 15.141 10.062 -1.292 1 97.38 236 ALA A CA 1
ATOM 1802 C C . ALA A 1 236 ? 16.203 9.258 -2.039 1 97.38 236 ALA A C 1
ATOM 1804 O O . ALA A 1 236 ? 15.867 8.336 -2.793 1 97.38 236 ALA A O 1
ATOM 1805 N N . ASN A 1 237 ? 17.422 9.602 -1.838 1 96.81 237 ASN A N 1
ATOM 1806 C CA . ASN A 1 237 ? 18.531 8.844 -2.414 1 96.81 237 ASN A CA 1
ATOM 1807 C C . ASN A 1 237 ? 19.109 7.852 -1.413 1 96.81 237 ASN A C 1
ATOM 1809 O O . ASN A 1 237 ? 19.391 8.211 -0.268 1 96.81 237 ASN A O 1
ATOM 1813 N N . VAL A 1 238 ? 19.234 6.684 -1.886 1 96.88 238 VAL A N 1
ATOM 1814 C CA . VAL A 1 238 ? 19.797 5.633 -1.039 1 96.88 238 VAL A CA 1
ATOM 1815 C C . VAL A 1 238 ? 21.062 5.082 -1.671 1 96.88 238 VAL A C 1
ATOM 1817 O O . VAL A 1 238 ? 21.078 4.715 -2.848 1 96.88 238 VAL A O 1
ATOM 1820 N N . LYS A 1 239 ? 22.109 5.074 -0.897 1 96.19 239 LYS A N 1
ATOM 1821 C CA . LYS A 1 239 ? 23.391 4.512 -1.344 1 96.19 239 LYS A CA 1
ATOM 1822 C C . LYS A 1 239 ? 23.797 3.334 -0.467 1 96.19 239 LYS A C 1
ATOM 1824 O O . LYS A 1 239 ? 23.781 3.43 0.762 1 96.19 239 LYS A O 1
ATOM 1829 N N . ILE A 1 240 ? 24.141 2.303 -1.086 1 95.88 240 ILE A N 1
ATOM 1830 C CA . ILE A 1 240 ? 24.547 1.093 -0.38 1 95.88 240 ILE A CA 1
ATOM 1831 C C . ILE A 1 240 ? 26.047 0.849 -0.594 1 95.88 240 ILE A C 1
ATOM 1833 O O . ILE A 1 240 ? 26.516 0.782 -1.733 1 95.88 240 ILE A O 1
ATOM 1837 N N . TYR A 1 241 ? 26.75 0.638 0.517 1 94.38 241 TYR A N 1
ATOM 1838 C CA . TYR A 1 241 ? 28.203 0.465 0.481 1 94.38 241 TYR A CA 1
ATOM 1839 C C . TYR A 1 241 ? 28.578 -0.991 0.721 1 94.38 241 TYR A C 1
ATOM 1841 O O . TYR A 1 241 ? 27.969 -1.668 1.557 1 94.38 241 TYR A O 1
ATOM 1849 N N . GLY A 1 242 ? 29.453 -1.409 -0.078 1 92.06 242 GLY A N 1
ATOM 1850 C CA . GLY A 1 242 ? 29.953 -2.771 0.058 1 92.06 242 GLY A CA 1
ATOM 1851 C C . GLY A 1 242 ? 31.047 -2.908 1.1 1 92.06 242 GLY A C 1
ATOM 1852 O O . GLY A 1 242 ? 31.359 -1.948 1.803 1 92.06 242 GLY A O 1
ATOM 1853 N N . LYS A 1 243 ? 31.422 -4.254 1.213 1 86.56 243 LYS A N 1
ATOM 1854 C CA . LYS A 1 243 ? 32.531 -4.543 2.115 1 86.56 243 LYS A CA 1
ATOM 1855 C C . LYS A 1 243 ? 33.781 -3.719 1.753 1 86.56 243 LYS A C 1
ATOM 1857 O O . LYS A 1 243 ? 34.156 -3.637 0.582 1 86.56 243 LYS A O 1
ATOM 1862 N N . GLY A 1 244 ? 34.375 -3.082 2.658 1 86.62 244 GLY A N 1
ATOM 1863 C CA . GLY A 1 244 ? 35.594 -2.309 2.465 1 86.62 244 GLY A CA 1
ATOM 1864 C C . GLY A 1 244 ? 35.344 -0.839 2.195 1 86.62 244 GLY A C 1
ATOM 1865 O O . GLY A 1 244 ? 36.281 -0.027 2.191 1 86.62 244 GLY A O 1
ATOM 1866 N N . GLU A 1 245 ? 34.125 -0.525 1.801 1 87.94 245 GLU A N 1
ATOM 1867 C CA . GLU A 1 245 ? 33.781 0.872 1.562 1 87.94 245 GLU A CA 1
ATOM 1868 C C . GLU A 1 245 ? 33.406 1.583 2.865 1 87.94 245 GLU A C 1
ATOM 1870 O O . GLU A 1 245 ? 33.062 0.938 3.85 1 87.94 245 GLU A O 1
ATOM 1875 N N . THR A 1 246 ? 33.656 2.873 2.959 1 87.62 246 THR A N 1
ATOM 1876 C CA . THR A 1 246 ? 33.344 3.652 4.145 1 87.62 246 THR A CA 1
ATOM 1877 C C . THR A 1 246 ? 32.281 4.711 3.822 1 87.62 246 THR A C 1
ATOM 1879 O O . THR A 1 246 ? 32.344 5.336 2.762 1 87.62 246 THR A O 1
ATOM 1882 N N . ILE A 1 247 ? 31.281 4.789 4.691 1 85.88 247 ILE A N 1
ATOM 1883 C CA . ILE A 1 247 ? 30.266 5.82 4.555 1 85.88 247 ILE A CA 1
ATOM 1884 C C . ILE A 1 247 ? 30.859 7.184 4.887 1 85.88 247 ILE A C 1
ATOM 1886 O O . ILE A 1 247 ? 31.422 7.375 5.965 1 85.88 247 ILE A O 1
ATOM 1890 N N . PRO A 1 248 ? 30.75 8.078 3.9 1 82.56 248 PRO A N 1
ATOM 1891 C CA . PRO A 1 248 ? 31.281 9.406 4.184 1 82.56 248 PRO A CA 1
ATOM 1892 C C . PRO A 1 248 ? 30.609 10.078 5.375 1 82.56 248 PRO A C 1
ATOM 1894 O O . PRO A 1 248 ? 29.469 9.734 5.719 1 82.56 248 PRO A O 1
ATOM 1897 N N . ALA A 1 249 ? 31.25 10.922 6.02 1 73.44 249 ALA A N 1
ATOM 1898 C CA . ALA A 1 249 ? 30.766 11.602 7.219 1 73.44 249 ALA A CA 1
ATOM 1899 C C . ALA A 1 249 ? 29.453 12.32 6.957 1 73.44 249 ALA A C 1
ATOM 1901 O O . ALA A 1 249 ? 28.562 12.336 7.809 1 73.44 249 ALA A O 1
ATOM 1902 N N . GLU A 1 250 ? 29.359 12.883 5.789 1 65 250 GLU A N 1
ATOM 1903 C CA . GLU A 1 250 ? 28.141 13.617 5.445 1 65 250 GLU A CA 1
ATOM 1904 C C . GLU A 1 250 ? 26.938 12.695 5.375 1 65 250 GLU A C 1
ATOM 1906 O O . GLU A 1 250 ? 25.812 13.117 5.648 1 65 250 GLU A O 1
ATOM 1911 N N . GLY A 1 251 ? 27.172 11.453 5.121 1 58.06 251 GLY A N 1
ATOM 1912 C CA . GLY A 1 251 ? 26.109 10.477 4.961 1 58.06 251 GLY A CA 1
ATOM 1913 C C . GLY A 1 251 ? 25.547 9.984 6.281 1 58.06 251 GLY A C 1
ATOM 1914 O O . GLY A 1 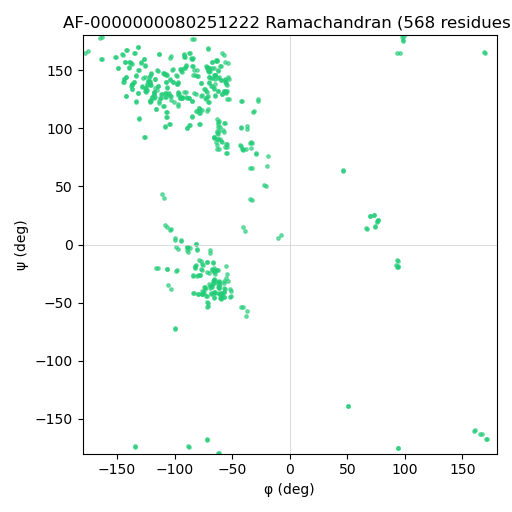251 ? 24.469 9.383 6.32 1 58.06 251 GLY A O 1
ATOM 1915 N N . LEU A 1 252 ? 26.375 10.047 7.277 1 57.22 252 LEU A N 1
ATOM 1916 C CA . LEU A 1 252 ? 25.969 9.547 8.586 1 57.22 252 LEU A CA 1
ATOM 1917 C C . LEU A 1 252 ? 25.031 10.539 9.281 1 57.22 252 LEU A C 1
ATOM 1919 O O . LEU A 1 252 ? 24.422 10.211 10.297 1 57.22 252 LEU A O 1
ATOM 1923 N N . ILE A 1 253 ? 25.141 11.734 8.812 1 51.12 253 ILE A N 1
ATOM 1924 C CA . ILE A 1 253 ? 24.328 12.75 9.453 1 51.12 253 ILE A CA 1
ATOM 1925 C C . ILE A 1 253 ? 22.969 12.836 8.758 1 51.12 253 ILE A C 1
ATOM 1927 O O . ILE A 1 253 ? 22.891 13.031 7.547 1 51.12 253 ILE A O 1
ATOM 1931 N N . PRO A 1 254 ? 22.109 12.211 9.43 1 52.31 254 PRO A N 1
ATOM 1932 C CA . PRO A 1 254 ? 20.828 12.453 8.766 1 52.31 254 PRO A CA 1
ATOM 1933 C C . PRO A 1 254 ? 20.656 13.906 8.328 1 52.31 254 PRO A C 1
ATOM 1935 O O . PRO A 1 254 ? 21.016 14.828 9.07 1 52.31 254 PRO A O 1
ATOM 1938 N N . ALA A 1 255 ? 20.875 14.141 7.055 1 47.72 255 ALA A N 1
ATOM 1939 C CA . ALA A 1 255 ? 20.688 15.523 6.621 1 47.72 255 ALA A CA 1
ATOM 1940 C C . ALA A 1 255 ? 19.594 16.219 7.438 1 47.72 255 ALA A C 1
ATOM 1942 O O . ALA A 1 255 ? 18.562 15.609 7.738 1 47.72 255 ALA A O 1
ATOM 1943 N N . PRO A 1 256 ? 20.094 17.172 8.148 1 38.78 256 PRO A N 1
ATOM 1944 C CA . PRO A 1 256 ? 19.047 17.875 8.883 1 38.78 256 PRO A CA 1
ATOM 1945 C C . PRO A 1 256 ? 17.75 18.016 8.078 1 38.78 256 PRO A C 1
ATOM 1947 O O . PRO A 1 256 ? 17.797 18.25 6.867 1 38.78 256 PRO A O 1
ATOM 1950 N N . LYS A 1 257 ? 16.969 17.172 8.492 1 43.16 257 LYS A N 1
ATOM 1951 C CA . LYS A 1 257 ? 15.648 17.234 7.867 1 43.16 257 LYS A CA 1
ATOM 1952 C C . LYS A 1 257 ? 15.258 18.688 7.562 1 43.16 257 LYS A C 1
ATOM 1954 O O . LYS A 1 257 ? 15.109 19.5 8.477 1 43.16 257 LYS A O 1
ATOM 1959 N N . GLU A 1 258 ? 16.047 19.281 6.617 1 35.41 258 GLU A N 1
ATOM 1960 C CA . GLU A 1 258 ? 15.328 20.531 6.402 1 35.41 258 GLU A CA 1
ATOM 1961 C C . GLU A 1 258 ? 13.828 20.359 6.664 1 35.41 258 GLU A C 1
ATOM 1963 O O . GLU A 1 258 ? 13.195 19.469 6.105 1 35.41 258 GLU A O 1
ATOM 1968 N N . LEU A 1 259 ? 13.617 20.375 7.914 1 32.69 259 LEU A N 1
ATOM 1969 C CA . LEU A 1 259 ? 12.188 20.516 8.141 1 32.69 259 LEU A CA 1
ATOM 1970 C C . LEU A 1 259 ? 11.508 21.125 6.922 1 32.69 259 LEU A C 1
ATOM 1972 O O . LEU A 1 259 ? 11.555 22.344 6.719 1 32.69 259 LEU A O 1
ATOM 1976 N N . ARG A 1 260 ? 11.805 20.516 5.828 1 32.78 260 ARG A N 1
ATOM 1977 C CA . ARG A 1 260 ? 10.992 21.078 4.758 1 32.78 260 ARG A CA 1
ATOM 1978 C C . ARG A 1 260 ? 9.625 21.5 5.27 1 32.78 260 ARG A C 1
ATOM 1980 O O . ARG A 1 260 ? 8.859 20.672 5.762 1 32.78 260 ARG A O 1
ATOM 1987 N N . ASN A 1 261 ? 9.531 22.578 5.789 1 29.34 261 ASN A N 1
ATOM 1988 C CA . ASN A 1 261 ? 8.305 23.297 6.113 1 29.34 261 ASN A CA 1
ATOM 1989 C C . ASN A 1 261 ? 7.113 22.766 5.332 1 29.34 261 ASN A C 1
ATOM 1991 O O . ASN A 1 261 ? 7.176 22.625 4.109 1 29.34 261 ASN A O 1
ATOM 1995 N N . ASN A 1 262 ? 6.574 21.641 5.703 1 33.88 262 ASN A N 1
ATOM 1996 C CA . ASN A 1 262 ? 5.164 21.453 5.387 1 33.88 262 ASN A CA 1
ATOM 1997 C C . ASN A 1 262 ? 4.527 22.719 4.832 1 33.88 262 ASN A C 1
ATOM 1999 O O . ASN A 1 262 ? 3.592 23.266 5.426 1 33.88 262 ASN A O 1
ATOM 2003 N N . ARG A 1 263 ? 5.41 23.625 4.613 1 35.16 263 ARG A N 1
ATOM 2004 C CA . ARG A 1 263 ? 5.277 25.031 4.246 1 35.16 263 ARG A CA 1
ATOM 2005 C C . ARG A 1 263 ? 4.418 25.203 2.998 1 35.16 263 ARG A C 1
ATOM 2007 O O . ARG A 1 263 ? 4.262 26.312 2.484 1 35.16 263 ARG A O 1
ATOM 2014 N N . ASN A 1 264 ? 4.414 24.156 2.225 1 35.38 264 ASN A N 1
ATOM 2015 C CA . ASN A 1 264 ? 3.631 24.672 1.111 1 35.38 264 ASN A CA 1
ATOM 2016 C C . ASN A 1 264 ? 2.316 25.281 1.591 1 35.38 264 ASN A C 1
ATOM 2018 O O . ASN A 1 264 ? 1.884 26.328 1.083 1 35.38 264 ASN A O 1
ATOM 2022 N N . LEU A 1 265 ? 1.654 24.562 2.471 1 39.19 265 LEU A N 1
ATOM 2023 C CA . LEU A 1 265 ? 0.602 25.375 3.059 1 39.19 265 LEU A CA 1
ATOM 2024 C C . LEU A 1 265 ? 1.195 26.484 3.932 1 39.19 265 LEU A C 1
ATOM 2026 O O . LEU A 1 265 ? 0.71 27.609 3.926 1 39.19 265 LEU A O 1
ATOM 2030 N N . GLN A 1 266 ? 2.271 26.078 4.734 1 35.78 266 GLN A N 1
ATOM 2031 C CA . GLN A 1 266 ? 2.926 27.062 5.602 1 35.78 266 GLN A CA 1
ATOM 2032 C C . GLN A 1 266 ? 3.842 27.984 4.801 1 35.78 266 GLN A C 1
ATOM 2034 O O . GLN A 1 266 ? 3.979 29.156 5.121 1 35.78 266 GLN A O 1
ATOM 2039 N N . GLY A 1 267 ? 4.559 27.453 3.91 1 37 267 GLY A N 1
ATOM 2040 C CA . GLY A 1 267 ? 5.445 28.297 3.125 1 37 267 GLY A CA 1
ATOM 2041 C C . GLY A 1 267 ? 4.719 29.406 2.4 1 37 267 GLY A C 1
ATOM 2042 O O . GLY A 1 267 ? 5.285 30.484 2.178 1 37 267 GLY A O 1
ATOM 2043 N N . GLN A 1 268 ? 3.605 28.969 1.912 1 38.62 268 GLN A N 1
ATOM 2044 C CA . GLN A 1 268 ? 2.949 30.141 1.326 1 38.62 268 GLN A CA 1
ATOM 2045 C C . GLN A 1 268 ? 2.668 31.203 2.383 1 38.62 268 GLN A C 1
ATOM 2047 O O . GLN A 1 268 ? 2.828 32.406 2.127 1 38.62 268 GLN A O 1
ATOM 2052 N N . THR A 1 269 ? 2.414 30.609 3.566 1 39.62 269 THR A N 1
ATOM 2053 C CA . THR A 1 269 ? 2.16 31.641 4.562 1 39.62 269 THR A CA 1
ATOM 2054 C C . THR A 1 269 ? 3.471 32.25 5.074 1 39.62 269 THR A C 1
ATOM 2056 O O . THR A 1 269 ? 3.582 33.438 5.25 1 39.62 269 THR A O 1
ATOM 2059 N N . ARG A 1 270 ? 4.504 31.359 5.34 1 40.06 270 ARG A N 1
ATOM 2060 C CA . ARG A 1 270 ? 5.738 31.984 5.805 1 40.06 270 ARG A CA 1
ATOM 2061 C C . ARG A 1 270 ? 6.434 32.719 4.672 1 40.06 270 ARG A C 1
ATOM 2063 O O . ARG A 1 270 ? 6.957 33.812 4.871 1 40.06 270 ARG A O 1
ATOM 2070 N N . ALA A 1 271 ? 6.641 32.125 3.52 1 42.09 271 ALA A N 1
ATOM 2071 C CA . ALA A 1 271 ? 7.219 32.906 2.428 1 42.09 271 ALA A CA 1
ATOM 2072 C C . ALA A 1 271 ? 6.445 34.188 2.217 1 42.09 271 ALA A C 1
ATOM 2074 O O . ALA A 1 271 ? 7.039 35.25 1.947 1 42.09 271 ALA A O 1
ATOM 2075 N N . ARG A 1 272 ? 5.191 34.062 2.355 1 41 272 ARG A N 1
ATOM 2076 C CA . ARG A 1 272 ? 4.461 35.344 2.35 1 41 272 ARG A CA 1
ATOM 2077 C C . ARG A 1 272 ? 4.816 36.188 3.566 1 41 272 ARG A C 1
ATOM 2079 O O . ARG A 1 272 ? 4.922 37.406 3.471 1 41 272 ARG A O 1
ATOM 2086 N N . ARG A 1 273 ? 5.148 35.469 4.656 1 39.47 273 ARG A N 1
ATOM 2087 C CA . ARG A 1 273 ? 5.598 36.219 5.824 1 39.47 273 ARG A CA 1
ATOM 2088 C C . ARG A 1 273 ? 6.988 36.812 5.598 1 39.47 273 ARG A C 1
ATOM 2090 O O . ARG A 1 273 ? 7.234 38 5.91 1 39.47 273 ARG A O 1
ATOM 2097 N N . GLU A 1 274 ? 7.902 35.938 5.207 1 43.09 274 GLU A N 1
ATOM 2098 C CA . GLU A 1 274 ? 9.242 36.469 4.988 1 43.09 274 GLU A CA 1
ATOM 2099 C C . GLU A 1 274 ? 9.25 37.531 3.883 1 43.09 274 GLU A C 1
ATOM 2101 O O . GLU A 1 274 ? 9.93 38.531 3.992 1 43.09 274 GLU A O 1
ATOM 2106 N N . ARG A 1 275 ? 8.594 37.375 2.807 1 40.84 275 ARG A N 1
ATOM 2107 C CA . ARG A 1 275 ? 8.531 38.438 1.804 1 40.84 275 ARG A CA 1
ATOM 2108 C C . ARG A 1 275 ? 7.941 39.719 2.391 1 40.84 275 ARG A C 1
ATOM 2110 O O . ARG A 1 275 ? 8.453 40.812 2.152 1 40.84 275 ARG A O 1
ATOM 2117 N N . ARG A 1 276 ? 6.941 39.562 3.152 1 37.25 276 ARG A N 1
ATOM 2118 C CA . ARG A 1 276 ? 6.316 40.781 3.697 1 37.25 276 ARG A CA 1
ATOM 2119 C C . ARG A 1 276 ? 7.176 41.406 4.797 1 37.25 276 ARG A C 1
ATOM 2121 O O . ARG A 1 276 ? 7.215 42.625 4.953 1 37.25 276 ARG A O 1
ATOM 2128 N N . TRP A 1 277 ? 7.82 40.594 5.605 1 38.66 277 TRP A N 1
ATOM 2129 C CA . TRP A 1 277 ? 8.758 41.219 6.539 1 38.66 277 TRP A CA 1
ATOM 2130 C C . TRP A 1 277 ? 9.844 41.969 5.793 1 38.66 277 TRP A C 1
ATOM 2132 O O . TRP A 1 277 ? 10.172 43.125 6.156 1 38.66 277 TRP A O 1
ATOM 2142 N N . GLN A 1 278 ? 10.383 41.438 4.855 1 40.72 278 GLN A N 1
ATOM 2143 C CA . GLN A 1 278 ? 11.375 42.156 4.086 1 40.72 278 GLN A CA 1
ATOM 2144 C C . GLN A 1 278 ? 10.766 43.406 3.445 1 40.72 278 GLN A C 1
ATOM 2146 O O . GLN A 1 278 ? 11.398 44.469 3.406 1 40.72 278 GLN A O 1
ATOM 2151 N N . GLU A 1 279 ? 9.555 43.281 3.047 1 38.66 279 GLU A N 1
ATOM 2152 C CA . GLU A 1 279 ? 8.93 44.438 2.422 1 38.66 279 GLU A CA 1
ATOM 2153 C C . GLU A 1 279 ? 8.531 45.469 3.465 1 38.66 279 GLU A C 1
ATOM 2155 O O . GLU A 1 279 ? 8.719 46.656 3.258 1 38.66 279 GLU A O 1
ATOM 2160 N N . ASN A 1 280 ? 7.969 45 4.574 1 35.75 280 ASN A N 1
ATOM 2161 C CA . ASN A 1 280 ? 7.594 45.938 5.613 1 35.75 280 ASN A CA 1
ATOM 2162 C C . ASN A 1 280 ? 8.812 46.438 6.387 1 35.75 280 ASN A C 1
ATOM 2164 O O . ASN A 1 280 ? 8.781 47.531 6.973 1 35.75 280 ASN A O 1
ATOM 2168 N N . SER A 1 281 ? 9.742 45.594 6.699 1 38.94 281 SER A N 1
ATOM 2169 C CA . SER A 1 281 ? 10.977 46.125 7.273 1 38.94 281 SER A CA 1
ATOM 2170 C C . SER A 1 281 ? 11.57 47.219 6.375 1 38.94 281 SER A C 1
ATOM 2172 O O . SER A 1 281 ? 12.281 48.094 6.852 1 38.94 281 SER A O 1
ATOM 2174 N N . ARG A 1 282 ? 11.398 47.156 5.117 1 39.44 282 ARG A N 1
ATOM 2175 C CA . ARG A 1 282 ? 11.867 48.25 4.258 1 39.44 282 ARG A CA 1
ATOM 2176 C C . ARG A 1 282 ? 11.047 49.5 4.473 1 39.44 282 ARG A C 1
ATOM 2178 O O . ARG A 1 282 ? 11.57 50.625 4.352 1 39.44 282 ARG A O 1
ATOM 2185 N N . HIS A 1 283 ? 9.711 49.281 4.727 1 34.97 283 HIS A N 1
ATOM 2186 C CA . HIS A 1 283 ? 8.984 50.531 4.82 1 34.97 283 HIS A CA 1
ATOM 2187 C C . HIS A 1 283 ? 9.117 51.156 6.207 1 34.97 283 HIS A C 1
ATOM 2189 O O . HIS A 1 283 ? 8.656 52.281 6.441 1 34.97 283 HIS A O 1
ATOM 2195 N N . GLY A 1 284 ? 9.484 50.375 7.242 1 31 284 GLY A N 1
ATOM 2196 C CA . GLY A 1 284 ? 9.703 51.156 8.453 1 31 284 GLY A CA 1
ATOM 2197 C C . GLY A 1 284 ? 10.953 52.031 8.398 1 31 284 GLY A C 1
ATOM 2198 O O . GLY A 1 284 ? 11.25 52.75 9.344 1 31 284 GLY A O 1
ATOM 2199 N N . GLU A 1 285 ? 11.945 51.625 7.543 1 30.73 285 GLU A N 1
ATOM 2200 C CA . GLU A 1 285 ? 13.062 52.562 7.559 1 30.73 285 GLU A CA 1
ATOM 2201 C C . GLU A 1 285 ? 12.664 53.906 6.918 1 30.73 285 GLU A C 1
ATOM 2203 O O . GLU A 1 285 ? 13.43 54.844 6.945 1 30.73 285 GLU A O 1
ATOM 2208 N N . LEU A 1 286 ? 11.492 54.062 6.312 1 25.62 286 LEU A N 1
ATOM 2209 C CA . LEU A 1 286 ? 11.336 55.469 5.996 1 25.62 286 LEU A CA 1
ATOM 2210 C C . LEU A 1 286 ? 10.625 56.219 7.129 1 25.62 286 LEU A C 1
ATOM 2212 O O . LEU A 1 286 ? 9.703 55.656 7.746 1 25.62 286 LEU A O 1
ATOM 2216 N N . MET B 1 1 ? 64.875 -46.844 -2.09 1 34.81 1 MET B N 1
ATOM 2217 C CA . MET B 1 1 ? 63.938 -47.719 -2.809 1 34.81 1 MET B CA 1
ATOM 2218 C C . MET B 1 1 ? 62.594 -47.75 -2.104 1 34.81 1 MET B C 1
ATOM 2220 O O . MET B 1 1 ? 62.375 -48.531 -1.197 1 34.81 1 MET B O 1
ATOM 2224 N N . GLU B 1 2 ? 62.031 -46.531 -1.807 1 46.31 2 GLU B N 1
ATOM 2225 C CA . GLU B 1 2 ? 60.719 -46.281 -1.19 1 46.31 2 GLU B CA 1
ATOM 2226 C C . GLU B 1 2 ? 59.594 -46.906 -2.031 1 46.31 2 GLU B C 1
ATOM 2228 O O . GLU B 1 2 ? 59.5 -46.625 -3.23 1 46.31 2 GLU B O 1
ATOM 2233 N N . LEU B 1 3 ? 59.125 -48.094 -1.643 1 43.75 3 LEU B N 1
ATOM 2234 C CA . LEU B 1 3 ? 58.062 -48.906 -2.221 1 43.75 3 LEU B CA 1
ATOM 2235 C C . LEU B 1 3 ? 56.75 -48.125 -2.215 1 43.75 3 LEU B C 1
ATOM 2237 O O . LEU B 1 3 ? 56.25 -47.75 -1.15 1 43.75 3 LEU B O 1
ATOM 2241 N N . MET B 1 4 ? 56.438 -47.344 -3.275 1 46.81 4 MET B N 1
ATOM 2242 C CA . MET B 1 4 ? 55.156 -46.688 -3.531 1 46.81 4 MET B CA 1
ATOM 2243 C C . MET B 1 4 ? 54.062 -47.719 -3.723 1 46.81 4 MET B C 1
ATOM 2245 O O . MET B 1 4 ? 54.094 -48.5 -4.668 1 46.81 4 MET B O 1
ATOM 2249 N N . VAL B 1 5 ? 53.469 -48.281 -2.611 1 51.94 5 VAL B N 1
ATOM 2250 C CA . VAL B 1 5 ? 52.344 -49.188 -2.752 1 51.94 5 VAL B CA 1
ATOM 2251 C C . VAL B 1 5 ? 51.156 -48.469 -3.422 1 51.94 5 VAL B C 1
ATOM 2253 O O . VAL B 1 5 ? 50.719 -47.406 -2.963 1 51.94 5 VAL B O 1
ATOM 2256 N N . PRO B 1 6 ? 50.844 -48.75 -4.707 1 52.56 6 PRO B N 1
ATOM 2257 C CA . PRO B 1 6 ? 49.656 -48.156 -5.344 1 52.56 6 PRO B CA 1
ATOM 2258 C C . PRO B 1 6 ? 48.344 -48.562 -4.664 1 52.56 6 PRO B C 1
ATOM 2260 O O . PRO B 1 6 ? 48.156 -49.719 -4.336 1 52.56 6 PRO B O 1
ATOM 2263 N N . LEU B 1 7 ? 47.688 -47.656 -3.883 1 48.31 7 LEU B N 1
ATOM 2264 C CA . LEU B 1 7 ? 46.375 -47.875 -3.311 1 48.31 7 LEU B CA 1
ATOM 2265 C C . LEU B 1 7 ? 45.312 -48.062 -4.406 1 48.31 7 LEU B C 1
ATOM 2267 O O . LEU B 1 7 ? 45.062 -47.188 -5.211 1 48.31 7 LEU B O 1
ATOM 2271 N N . LEU B 1 8 ? 45.062 -49.312 -4.828 1 47.31 8 LEU B N 1
ATOM 2272 C CA . LEU B 1 8 ? 43.969 -49.625 -5.727 1 47.31 8 LEU B CA 1
ATOM 2273 C C . LEU B 1 8 ? 42.625 -49.312 -5.082 1 47.31 8 LEU B C 1
ATOM 2275 O O . LEU B 1 8 ? 42.25 -49.875 -4.066 1 47.31 8 LEU B O 1
ATOM 2279 N N . LEU B 1 9 ? 42.031 -48.125 -5.348 1 46.41 9 LEU B N 1
ATOM 2280 C CA . LEU B 1 9 ? 40.688 -47.75 -4.969 1 46.41 9 LEU B CA 1
ATOM 2281 C C . LEU B 1 9 ? 39.656 -48.625 -5.723 1 46.41 9 LEU B C 1
ATOM 2283 O O . LEU B 1 9 ? 39.531 -48.5 -6.945 1 46.41 9 LEU B O 1
ATOM 2287 N N . ALA B 1 10 ? 39.188 -49.781 -5.133 1 52.12 10 ALA B N 1
ATOM 2288 C CA . ALA B 1 10 ? 38.094 -50.562 -5.664 1 52.12 10 ALA B CA 1
ATOM 2289 C C . ALA B 1 10 ? 36.781 -49.75 -5.66 1 52.12 10 ALA B C 1
ATOM 2291 O O . ALA B 1 10 ? 36.312 -49.344 -4.598 1 52.12 10 ALA B O 1
ATOM 2292 N N . VAL B 1 11 ? 36.438 -49.156 -6.793 1 49.22 11 VAL B N 1
ATOM 2293 C CA . VAL B 1 11 ? 35.125 -48.531 -6.984 1 49.22 11 VAL B CA 1
ATOM 2294 C C . VAL B 1 11 ? 34.031 -49.594 -6.898 1 49.22 11 VAL B C 1
ATOM 2296 O O . VAL B 1 11 ? 34 -50.531 -7.727 1 49.22 11 VAL B O 1
ATOM 2299 N N . VAL B 1 12 ? 33.469 -49.875 -5.75 1 48.81 12 VAL B N 1
ATOM 2300 C CA . VAL B 1 12 ? 32.281 -50.688 -5.617 1 48.81 12 VAL B CA 1
ATOM 2301 C C . VAL B 1 12 ? 31.125 -50.094 -6.43 1 48.81 12 VAL B C 1
ATOM 2303 O O . VAL B 1 12 ? 30.656 -49 -6.125 1 48.81 12 VAL B O 1
ATOM 2306 N N . PHE B 1 13 ? 30.891 -50.594 -7.684 1 46.12 13 PHE B N 1
ATOM 2307 C CA . PHE B 1 13 ? 29.672 -50.312 -8.422 1 46.12 13 PHE B CA 1
ATOM 2308 C C . PHE B 1 13 ? 28.453 -50.875 -7.695 1 46.12 13 PHE B C 1
ATOM 2310 O O . PHE B 1 13 ? 28.266 -52.094 -7.656 1 46.12 13 PHE B O 1
ATOM 2317 N N . VAL B 1 14 ? 27.891 -50.156 -6.758 1 43.81 14 VAL B N 1
ATOM 2318 C CA . VAL B 1 14 ? 26.562 -50.5 -6.258 1 43.81 14 VAL B CA 1
ATOM 2319 C C . VAL B 1 14 ? 25.562 -50.594 -7.418 1 43.81 14 VAL B C 1
ATOM 2321 O O . VAL B 1 14 ? 25.219 -49.562 -8.016 1 43.81 14 VAL B O 1
ATOM 2324 N N . THR B 1 15 ? 25.438 -51.719 -8.07 1 41.28 15 THR B N 1
ATOM 2325 C CA . THR B 1 15 ? 24.25 -51.906 -8.906 1 41.28 15 THR B CA 1
ATOM 2326 C C . THR B 1 15 ? 22.984 -51.688 -8.102 1 41.28 15 THR B C 1
ATOM 2328 O O . THR B 1 15 ? 22.75 -52.375 -7.109 1 41.28 15 THR B O 1
ATOM 2331 N N . CYS B 1 16 ? 22.578 -50.5 -7.961 1 40.38 16 CYS B N 1
ATOM 2332 C CA . CYS B 1 16 ? 21.188 -50.312 -7.531 1 40.38 16 CYS B CA 1
ATOM 2333 C C . CYS B 1 16 ? 20.266 -51.281 -8.242 1 40.38 16 CYS B C 1
ATOM 2335 O O . CYS B 1 16 ? 20.078 -51.188 -9.461 1 40.38 16 CYS B O 1
ATOM 2337 N N . GLY B 1 17 ? 20.219 -52.5 -7.695 1 37.09 17 GLY B N 1
ATOM 2338 C CA . GLY B 1 17 ? 19.141 -53.344 -8.188 1 37.09 17 GLY B CA 1
ATOM 2339 C C . GLY B 1 17 ? 17.828 -52.594 -8.305 1 37.09 17 GLY B C 1
ATOM 2340 O O . GLY B 1 17 ? 17.281 -52.125 -7.305 1 37.09 17 GLY B O 1
ATOM 2341 N N . VAL B 1 18 ? 17.562 -51.938 -9.352 1 44.25 18 VAL B N 1
ATOM 2342 C CA . VAL B 1 18 ? 16.172 -51.594 -9.602 1 44.25 18 VAL B CA 1
ATOM 2343 C C . VAL B 1 18 ? 15.266 -52.75 -9.258 1 44.25 18 VAL B C 1
ATOM 2345 O O . VAL B 1 18 ? 15.445 -53.875 -9.789 1 44.25 18 VAL B O 1
ATOM 2348 N N . ASP B 1 19 ? 14.906 -52.969 -8.086 1 45.84 19 ASP B N 1
ATOM 2349 C CA . ASP B 1 19 ? 13.859 -53.906 -7.699 1 45.84 19 ASP B CA 1
ATOM 2350 C C . ASP B 1 19 ? 12.75 -53.969 -8.742 1 45.84 19 ASP B C 1
ATOM 2352 O O . ASP B 1 19 ? 12.164 -52.938 -9.078 1 45.84 19 ASP B O 1
ATOM 2356 N N . SER B 1 20 ? 12.836 -54.875 -9.852 1 53.94 20 SER B N 1
ATOM 2357 C CA . SER B 1 20 ? 12.062 -55.094 -11.07 1 53.94 20 SER B CA 1
ATOM 2358 C C . SER B 1 20 ? 10.602 -55.375 -10.758 1 53.94 20 SER B C 1
ATOM 2360 O O . SER B 1 20 ? 10.297 -56.094 -9.797 1 53.94 20 SER B O 1
ATOM 2362 N N . LEU B 1 21 ? 9.641 -54.531 -10.914 1 60.62 21 LEU B N 1
ATOM 2363 C CA . LEU B 1 21 ? 8.242 -54.906 -11.062 1 60.62 21 LEU B CA 1
ATOM 2364 C C . LEU B 1 21 ? 8.102 -56.281 -11.656 1 60.62 21 LEU B C 1
ATOM 2366 O O . LEU B 1 21 ? 8.953 -56.719 -12.438 1 60.62 21 LEU B O 1
ATOM 2370 N N . ASP B 1 22 ? 7.289 -57.219 -10.859 1 73.88 22 ASP B N 1
ATOM 2371 C CA . ASP B 1 22 ? 7.012 -58.531 -11.43 1 73.88 22 ASP B CA 1
ATOM 2372 C C . ASP B 1 22 ? 6.359 -58.406 -12.805 1 73.88 22 ASP B C 1
ATOM 2374 O O . ASP B 1 22 ? 5.133 -58.375 -12.914 1 73.88 22 ASP B O 1
ATOM 2378 N N . CYS B 1 23 ? 7.16 -58.156 -13.703 1 79.88 23 CYS B N 1
ATOM 2379 C CA . CYS B 1 23 ? 6.645 -57.969 -15.062 1 79.88 23 CYS B CA 1
ATOM 2380 C C . CYS B 1 23 ? 6.773 -59.281 -15.867 1 79.88 23 CYS B C 1
ATOM 2382 O O . CYS B 1 23 ? 7.816 -59.938 -15.828 1 79.88 23 CYS B O 1
ATOM 2384 N N . PRO B 1 24 ? 5.477 -59.75 -16.297 1 81 24 PRO B N 1
ATOM 2385 C CA . PRO B 1 24 ? 5.586 -60.844 -17.25 1 81 24 PRO B CA 1
ATOM 2386 C C . PRO B 1 24 ? 6.465 -60.531 -18.453 1 81 24 PRO B C 1
ATOM 2388 O O . PRO B 1 24 ? 6.75 -59.344 -18.703 1 81 24 PRO B O 1
ATOM 2391 N N . PRO B 1 25 ? 7.023 -61.656 -19.094 1 88.69 25 PRO B N 1
ATOM 2392 C CA . PRO B 1 25 ? 7.773 -61.375 -20.328 1 88.69 25 PRO B CA 1
ATOM 2393 C C . PRO B 1 25 ? 6.965 -60.562 -21.328 1 88.69 25 PRO B C 1
ATOM 2395 O O . PRO B 1 25 ? 5.754 -60.781 -21.469 1 88.69 25 PRO B O 1
ATOM 2398 N N . CYS B 1 26 ? 7.594 -59.688 -21.984 1 90.12 26 CYS B N 1
ATOM 2399 C CA . CYS B 1 26 ? 6.895 -58.781 -22.891 1 90.12 26 CYS B CA 1
ATOM 2400 C C . CYS B 1 26 ? 6.613 -59.438 -24.219 1 90.12 26 CYS B C 1
ATOM 2402 O O . CYS B 1 26 ? 7.539 -59.875 -24.906 1 90.12 26 CYS B O 1
ATOM 2404 N N . VAL B 1 27 ? 5.324 -59.625 -24.5 1 93.19 27 VAL B N 1
ATOM 2405 C CA . VAL B 1 27 ? 4.879 -60.031 -25.828 1 93.19 27 VAL B CA 1
ATOM 2406 C C . VAL B 1 27 ? 4.285 -58.875 -26.578 1 93.19 27 VAL B C 1
ATOM 2408 O O . VAL B 1 27 ? 3.109 -58.531 -26.422 1 93.19 27 VAL B O 1
ATOM 2411 N N . LYS B 1 28 ? 5.008 -58.312 -27.531 1 91.69 28 LYS B N 1
ATOM 2412 C CA . LYS B 1 28 ? 4.656 -57.062 -28.203 1 91.69 28 LYS B CA 1
ATOM 2413 C C . LYS B 1 28 ? 3.361 -57.219 -29 1 91.69 28 LYS B C 1
ATOM 2415 O O . LYS B 1 28 ? 2.588 -56.281 -29.125 1 91.69 28 LYS B O 1
ATOM 2420 N N . GLU B 1 29 ? 3.131 -58.5 -29.547 1 93.31 29 GLU B N 1
ATOM 2421 C CA . GLU B 1 29 ? 1.945 -58.75 -30.375 1 93.31 29 GLU B CA 1
ATOM 2422 C C . GLU B 1 29 ? 0.672 -58.656 -29.531 1 93.31 29 GLU B C 1
ATOM 2424 O O . GLU B 1 29 ? -0.419 -58.469 -30.078 1 93.31 29 GLU B O 1
ATOM 2429 N N . GLU B 1 30 ? 0.816 -58.812 -28.297 1 92.88 30 GLU B N 1
ATOM 2430 C CA . GLU B 1 30 ? -0.34 -58.812 -27.406 1 92.88 30 GLU B CA 1
ATOM 2431 C C . GLU B 1 30 ? -0.652 -57.375 -26.938 1 92.88 30 GLU B C 1
ATOM 2433 O O . GLU B 1 30 ? -1.668 -57.156 -26.266 1 92.88 30 GLU B O 1
ATOM 2438 N N . CYS B 1 31 ? 0.254 -56.469 -27.312 1 93.81 31 CYS B N 1
ATOM 2439 C CA . CYS B 1 31 ? 0.026 -55.094 -26.891 1 93.81 31 CYS B CA 1
ATOM 2440 C C . CYS B 1 31 ? -1.106 -54.469 -27.688 1 93.81 31 CYS B C 1
ATOM 2442 O O . CYS B 1 31 ? -1.208 -54.656 -28.906 1 93.81 31 CYS B O 1
ATOM 2444 N N . PRO B 1 32 ? -2.004 -53.781 -26.891 1 92.19 32 PRO B N 1
ATOM 2445 C CA . PRO B 1 32 ? -2.996 -53.031 -27.625 1 92.19 32 PRO B CA 1
ATOM 2446 C C . PRO B 1 32 ? -2.363 -52 -28.562 1 92.19 32 PRO B C 1
ATOM 2448 O O . PRO B 1 32 ? -1.168 -51.688 -28.453 1 92.19 32 PRO B O 1
ATOM 2451 N N . ALA B 1 33 ? -3.17 -51.438 -29.562 1 92.94 33 ALA B N 1
ATOM 2452 C CA . ALA B 1 33 ? -2.693 -50.375 -30.438 1 92.94 33 ALA B CA 1
ATOM 2453 C C . ALA B 1 33 ? -2.215 -49.188 -29.641 1 92.94 33 ALA B C 1
ATOM 2455 O O . ALA B 1 33 ? -2.791 -48.844 -28.609 1 92.94 33 ALA B O 1
ATOM 2456 N N . GLU B 1 34 ? -1.182 -48.656 -30.172 1 91.62 34 GLU B N 1
ATOM 2457 C CA . GLU B 1 34 ? -0.643 -47.438 -29.516 1 91.62 34 GLU B CA 1
ATOM 2458 C C . GLU B 1 34 ? -1.681 -46.344 -29.469 1 91.62 34 GLU B C 1
ATOM 2460 O O . GLU B 1 34 ? -2.336 -46.031 -30.469 1 91.62 34 GLU B O 1
ATOM 2465 N N . PRO B 1 35 ? -1.854 -45.812 -28.281 1 92.38 35 PRO B N 1
ATOM 2466 C CA . PRO B 1 35 ? -2.826 -44.719 -28.188 1 92.38 35 PRO B CA 1
ATOM 2467 C C . PRO B 1 35 ? -2.404 -43.469 -28.969 1 92.38 35 PRO B C 1
ATOM 2469 O O . PRO B 1 35 ? -1.211 -43.188 -29.062 1 92.38 35 PRO B O 1
ATOM 2472 N N . THR B 1 36 ? -3.357 -42.719 -29.547 1 87.5 36 THR B N 1
ATOM 2473 C CA . THR B 1 36 ? -3.064 -41.562 -30.406 1 87.5 36 THR B CA 1
ATOM 2474 C C . THR B 1 36 ? -3.367 -40.25 -29.688 1 87.5 36 THR B C 1
ATOM 2476 O O . THR B 1 36 ? -2.889 -39.188 -30.094 1 87.5 36 THR B O 1
ATOM 2479 N N . LYS B 1 37 ? -4.137 -40.312 -28.734 1 89.75 37 LYS B N 1
ATOM 2480 C CA . LYS B 1 37 ? -4.488 -39.062 -28.016 1 89.75 37 LYS B CA 1
ATOM 2481 C C . LYS B 1 37 ? -4.211 -39.219 -26.531 1 89.75 37 LYS B C 1
ATOM 2483 O O . LYS B 1 37 ? -5.039 -39.75 -25.781 1 89.75 37 LYS B O 1
ATOM 2488 N N . CYS B 1 38 ? -3.008 -38.812 -26.188 1 93.75 38 CYS B N 1
ATOM 2489 C CA . CYS B 1 38 ? -2.602 -38.844 -24.797 1 93.75 38 CYS B CA 1
ATOM 2490 C C . CYS B 1 38 ? -2.221 -37.438 -24.312 1 93.75 38 CYS B C 1
ATOM 2492 O O . CYS B 1 38 ? -1.252 -36.844 -24.797 1 93.75 38 CYS B O 1
ATOM 2494 N N . LEU B 1 39 ? -2.816 -36.969 -23.328 1 93.88 39 LEU B N 1
ATOM 2495 C CA . LEU B 1 39 ? -2.654 -35.594 -22.875 1 93.88 39 LEU B CA 1
ATOM 2496 C C . LEU B 1 39 ? -1.267 -35.375 -22.266 1 93.88 39 LEU B C 1
ATOM 2498 O O . LEU B 1 39 ? -0.676 -34.312 -22.422 1 93.88 39 LEU B O 1
ATOM 2502 N N . ALA B 1 40 ? -0.768 -36.406 -21.625 1 95.31 40 ALA B N 1
ATOM 2503 C CA . ALA B 1 40 ? 0.549 -36.281 -21 1 95.31 40 ALA B CA 1
ATOM 2504 C C . ALA B 1 40 ? 1.599 -37.094 -21.781 1 95.31 40 ALA B C 1
ATOM 2506 O O . ALA B 1 40 ? 2.605 -37.5 -21.219 1 95.31 40 ALA B O 1
ATOM 2507 N N . GLY B 1 41 ? 1.289 -37.469 -23.031 1 94.06 41 GLY B N 1
ATOM 2508 C CA . GLY B 1 41 ? 2.24 -38.188 -23.875 1 94.06 41 GLY B CA 1
ATOM 2509 C C . GLY B 1 41 ? 2.102 -39.688 -23.812 1 94.06 41 GLY B C 1
ATOM 2510 O O . GLY B 1 41 ? 1.385 -40.219 -22.953 1 94.06 41 GLY B O 1
ATOM 2511 N N . VAL B 1 42 ? 2.695 -40.312 -24.75 1 94.94 42 VAL B N 1
ATOM 2512 C CA . VAL B 1 42 ? 2.725 -41.781 -24.828 1 94.94 42 VAL B CA 1
ATOM 2513 C C . VAL B 1 42 ? 3.988 -42.312 -24.156 1 94.94 42 VAL B C 1
ATOM 2515 O O . VAL B 1 42 ? 5.098 -41.875 -24.484 1 94.94 42 VAL B O 1
ATOM 2518 N N . VAL B 1 43 ? 3.766 -43.188 -23.25 1 94.31 43 VAL B N 1
ATOM 2519 C CA . VAL B 1 43 ? 4.898 -43.75 -22.516 1 94.31 43 VAL B CA 1
ATOM 2520 C C . VAL B 1 43 ? 4.793 -45.25 -22.484 1 94.31 43 VAL B C 1
ATOM 2522 O O . VAL B 1 43 ? 3.773 -45.812 -22.891 1 94.31 43 VAL B O 1
ATOM 2525 N N . ARG B 1 44 ? 5.891 -45.812 -22.031 1 92.69 44 ARG B N 1
ATOM 2526 C CA . ARG B 1 44 ? 5.855 -47.281 -21.844 1 92.69 44 ARG B CA 1
ATOM 2527 C C . ARG B 1 44 ? 5.145 -47.625 -20.547 1 92.69 44 ARG B C 1
ATOM 2529 O O . ARG B 1 44 ? 5.211 -46.875 -19.562 1 92.69 44 ARG B O 1
ATOM 2536 N N . ASP B 1 45 ? 4.465 -48.656 -20.531 1 88.06 45 ASP B N 1
ATOM 2537 C CA . ASP B 1 45 ? 3.775 -49.094 -19.312 1 88.06 45 ASP B CA 1
ATOM 2538 C C . ASP B 1 45 ? 4.766 -49.375 -18.188 1 88.06 45 ASP B C 1
ATOM 2540 O O . ASP B 1 45 ? 5.977 -49.219 -18.359 1 88.06 45 ASP B O 1
ATOM 2544 N N . SER B 1 46 ? 4.266 -49.781 -17.078 1 83.75 46 SER B N 1
ATOM 2545 C CA . SER B 1 46 ? 5.078 -49.906 -15.875 1 83.75 46 SER B CA 1
ATOM 2546 C C . SER B 1 46 ? 6.141 -51 -16.047 1 83.75 46 SER B C 1
ATOM 2548 O O . SER B 1 46 ? 7.16 -51 -15.352 1 83.75 46 SER B O 1
ATOM 2550 N N . CYS B 1 47 ? 5.934 -51.875 -16.953 1 83.94 47 CYS B N 1
ATOM 2551 C CA . CYS B 1 47 ? 6.867 -52.969 -17.188 1 83.94 47 CYS B CA 1
ATOM 2552 C C . CYS B 1 47 ? 7.789 -52.656 -18.359 1 83.94 47 CYS B C 1
ATOM 2554 O O . CYS B 1 47 ? 8.617 -53.469 -18.734 1 83.94 47 CYS B O 1
ATOM 2556 N N . GLY B 1 48 ? 7.57 -51.469 -19 1 88.06 48 GLY B N 1
ATOM 2557 C CA . GLY B 1 48 ? 8.398 -51.062 -20.125 1 88.06 48 GLY B CA 1
ATOM 2558 C C . GLY B 1 48 ? 8.07 -51.812 -21.406 1 88.06 48 GLY B C 1
ATOM 2559 O O . GLY B 1 48 ? 8.922 -51.969 -22.281 1 88.06 48 GLY B O 1
ATOM 2560 N N . CYS B 1 49 ? 6.816 -52.406 -21.469 1 91.56 49 CYS B N 1
ATOM 2561 C CA . CYS B 1 49 ? 6.434 -53.281 -22.578 1 91.56 49 CYS B CA 1
ATOM 2562 C C . CYS B 1 49 ? 5.578 -52.531 -23.594 1 91.56 49 CYS B C 1
ATOM 2564 O O . CYS B 1 49 ? 6.066 -52.125 -24.656 1 91.56 49 CYS B O 1
ATOM 2566 N N . CYS B 1 50 ? 4.348 -52.25 -23.25 1 93.25 50 CYS B N 1
ATOM 2567 C CA . CYS B 1 50 ? 3.385 -51.656 -24.156 1 93.25 50 CYS B CA 1
ATOM 2568 C C . CYS B 1 50 ? 3.375 -50.125 -24.016 1 93.25 50 CYS B C 1
ATOM 2570 O O . CYS B 1 50 ? 3.715 -49.594 -22.953 1 93.25 50 CYS B O 1
ATOM 2572 N N . PHE B 1 51 ? 3.09 -49.438 -25.156 1 95 51 PHE B N 1
ATOM 2573 C CA . PHE B 1 51 ? 2.855 -48 -25.094 1 95 51 PHE B CA 1
ATOM 2574 C C . PHE B 1 51 ? 1.476 -47.719 -24.531 1 95 51 PHE B C 1
ATOM 2576 O O . PHE B 1 51 ? 0.481 -48.312 -24.953 1 95 51 PHE B O 1
ATOM 2583 N N . VAL B 1 52 ? 1.476 -46.875 -23.562 1 93.5 52 VAL B N 1
ATOM 2584 C CA . VAL B 1 52 ? 0.225 -46.469 -22.922 1 93.5 52 VAL B CA 1
ATOM 2585 C C . VAL B 1 52 ? 0.208 -44.969 -22.734 1 93.5 52 VAL B C 1
ATOM 2587 O O . VAL B 1 52 ? 1.235 -44.312 -22.906 1 93.5 52 VAL B O 1
ATOM 2590 N N . CYS B 1 53 ? -0.977 -44.406 -22.453 1 94.31 53 CYS B N 1
ATOM 2591 C CA . CYS B 1 53 ? -1.054 -42.969 -22.094 1 94.31 53 CYS B CA 1
ATOM 2592 C C . CYS B 1 53 ? -0.495 -42.75 -20.703 1 94.31 53 CYS B C 1
ATOM 2594 O O . CYS B 1 53 ? -0.861 -43.438 -19.75 1 94.31 53 CYS B O 1
ATOM 2596 N N . GLY B 1 54 ? 0.343 -41.781 -20.609 1 93.31 54 GLY B N 1
ATOM 2597 C CA . GLY B 1 54 ? 0.873 -41.438 -19.297 1 93.31 54 GLY B CA 1
ATOM 2598 C C . GLY B 1 54 ? -0.146 -40.781 -18.406 1 93.31 54 GLY B C 1
ATOM 2599 O O . GLY B 1 54 ? -1.022 -40.031 -18.875 1 93.31 54 GLY B O 1
ATOM 2600 N N . ASN B 1 55 ? 0.075 -40.969 -17.125 1 92.44 55 ASN B N 1
ATOM 2601 C CA . ASN B 1 55 ? -0.773 -40.312 -16.141 1 92.44 55 ASN B CA 1
ATOM 2602 C C . ASN B 1 55 ? -0.583 -38.781 -16.141 1 92.44 55 ASN B C 1
ATOM 2604 O O . ASN B 1 55 ? 0.5 -38.312 -16.469 1 92.44 55 ASN B O 1
ATOM 2608 N N . LEU B 1 56 ? -1.61 -38.125 -15.773 1 93.44 56 LEU B N 1
ATOM 2609 C CA . LEU B 1 56 ? -1.587 -36.688 -15.719 1 93.44 56 LEU B CA 1
ATOM 2610 C C . LEU B 1 56 ? -1.058 -36.188 -14.375 1 93.44 56 LEU B C 1
ATOM 2612 O O . LEU B 1 56 ? -0.925 -36.969 -13.438 1 93.44 56 LEU B O 1
ATOM 2616 N N . GLU B 1 57 ? -0.733 -34.906 -14.43 1 90.69 57 GLU B N 1
ATOM 2617 C CA . GLU B 1 57 ? -0.341 -34.281 -13.164 1 90.69 57 GLU B CA 1
ATOM 2618 C C . GLU B 1 57 ? -1.427 -34.469 -12.102 1 90.69 57 GLU B C 1
ATOM 2620 O O . GLU B 1 57 ? -2.605 -34.219 -12.375 1 90.69 57 GLU B O 1
ATOM 2625 N N . GLY B 1 58 ? -0.988 -34.906 -10.906 1 88.12 58 GLY B N 1
ATOM 2626 C CA . GLY B 1 58 ? -1.933 -35.125 -9.82 1 88.12 58 GLY B CA 1
ATOM 2627 C C . GLY B 1 58 ? -2.473 -36.531 -9.742 1 88.12 58 GLY B C 1
ATOM 2628 O O . GLY B 1 58 ? -3.035 -36.938 -8.719 1 88.12 58 GLY B O 1
ATOM 2629 N N . ASP B 1 59 ? -2.35 -37.312 -10.82 1 88.31 59 ASP B N 1
ATOM 2630 C CA . ASP B 1 59 ? -2.812 -38.688 -10.812 1 88.31 59 ASP B CA 1
ATOM 2631 C C . ASP B 1 59 ? -1.933 -39.562 -9.914 1 88.31 59 ASP B C 1
ATOM 2633 O O . ASP B 1 59 ? -0.73 -39.312 -9.789 1 88.31 59 ASP B O 1
ATOM 2637 N N . ARG B 1 60 ? -2.598 -40.5 -9.383 1 85.88 60 ARG B N 1
ATOM 2638 C CA . ARG B 1 60 ? -1.829 -41.469 -8.602 1 85.88 60 ARG B CA 1
ATOM 2639 C C . ARG B 1 60 ? -0.861 -42.25 -9.492 1 85.88 60 ARG B C 1
ATOM 2641 O O . ARG B 1 60 ? -1.141 -42.469 -10.672 1 85.88 60 ARG B O 1
ATOM 2648 N N . CYS B 1 61 ? 0.271 -42.594 -8.961 1 85.69 61 CYS B N 1
ATOM 2649 C CA . CYS B 1 61 ? 1.283 -43.312 -9.703 1 85.69 61 CYS B CA 1
ATOM 2650 C C . CYS B 1 61 ? 1.922 -44.406 -8.836 1 85.69 61 CYS B C 1
ATOM 2652 O O . CYS B 1 61 ? 1.749 -44.406 -7.613 1 85.69 61 CYS B O 1
ATOM 2654 N N . ASP B 1 62 ? 2.469 -45.375 -9.5 1 76.31 62 ASP B N 1
ATOM 2655 C CA . ASP B 1 62 ? 3.107 -46.5 -8.82 1 76.31 62 ASP B CA 1
ATOM 2656 C C . ASP B 1 62 ? 4.574 -46.188 -8.523 1 76.31 62 ASP B C 1
ATOM 2658 O O . ASP B 1 62 ? 5.332 -45.844 -9.43 1 76.31 62 ASP B O 1
ATOM 2662 N N . ARG B 1 63 ? 4.859 -45.844 -7.234 1 68.69 63 ARG B N 1
ATOM 2663 C CA . ARG B 1 63 ? 6.277 -45.719 -6.914 1 68.69 63 ARG B CA 1
ATOM 2664 C C . ARG B 1 63 ? 6.988 -47.062 -6.996 1 68.69 63 ARG B C 1
ATOM 2666 O O . ARG B 1 63 ? 6.363 -48.125 -6.832 1 68.69 63 ARG B O 1
ATOM 2673 N N . ASP B 1 64 ? 8.344 -46.969 -7.531 1 57.62 64 ASP B N 1
ATOM 2674 C CA . ASP B 1 64 ? 9.148 -48.188 -7.59 1 57.62 64 ASP B CA 1
ATOM 2675 C C . ASP B 1 64 ? 8.945 -49.031 -6.344 1 57.62 64 ASP B C 1
ATOM 2677 O O . ASP B 1 64 ? 9.773 -49.906 -6.035 1 57.62 64 ASP B O 1
ATOM 2681 N N . SER B 1 65 ? 7.938 -48.75 -5.594 1 51.31 65 SER B N 1
ATOM 2682 C CA . SER B 1 65 ? 8.023 -49.594 -4.426 1 51.31 65 SER B CA 1
ATOM 2683 C C . SER B 1 65 ? 7.852 -51.062 -4.809 1 51.31 65 SER B C 1
ATOM 2685 O O . SER B 1 65 ? 7.227 -51.375 -5.824 1 51.31 65 SER B O 1
ATOM 2687 N N . ASN B 1 66 ? 8.766 -51.906 -4.105 1 48.22 66 ASN B N 1
ATOM 2688 C CA . ASN B 1 66 ? 9.109 -53.312 -4.152 1 48.22 66 ASN B CA 1
ATOM 2689 C C . ASN B 1 66 ? 7.871 -54.188 -4.41 1 48.22 66 ASN B C 1
ATOM 2691 O O . ASN B 1 66 ? 7.977 -55.25 -4.977 1 48.22 66 ASN B O 1
ATOM 2695 N N . ASN B 1 67 ? 6.77 -54.156 -3.586 1 49.03 67 ASN B N 1
ATOM 2696 C CA . ASN B 1 67 ? 6.004 -55.344 -3.246 1 49.03 67 ASN B CA 1
ATOM 2697 C C . ASN B 1 67 ? 4.613 -55.312 -3.873 1 49.03 67 ASN B C 1
ATOM 2699 O O . ASN B 1 67 ? 3.727 -56.062 -3.465 1 49.03 67 ASN B O 1
ATOM 2703 N N . GLY B 1 68 ? 4.387 -54.906 -5.195 1 56.94 68 GLY B N 1
ATOM 2704 C CA . GLY B 1 68 ? 3.074 -55.281 -5.699 1 56.94 68 GLY B CA 1
ATOM 2705 C C . GLY B 1 68 ? 2.852 -54.875 -7.145 1 56.94 68 GLY B C 1
ATOM 2706 O O . GLY B 1 68 ? 3.744 -54.312 -7.781 1 56.94 68 GLY B O 1
ATOM 2707 N N . ALA B 1 69 ? 1.813 -55.406 -7.902 1 61.5 69 ALA B N 1
ATOM 2708 C CA . ALA B 1 69 ? 1.341 -55.156 -9.266 1 61.5 69 ALA B CA 1
ATOM 2709 C C . ALA B 1 69 ? 1.094 -53.688 -9.508 1 61.5 69 ALA B C 1
ATOM 2711 O O . ALA B 1 69 ? 0.569 -52.969 -8.641 1 61.5 69 ALA B O 1
ATOM 2712 N N . PRO B 1 70 ? 1.748 -53.188 -10.547 1 72.12 70 PRO B N 1
ATOM 2713 C CA . PRO B 1 70 ? 1.396 -51.812 -10.891 1 72.12 70 PRO B CA 1
ATOM 2714 C C . PRO B 1 70 ? -0.108 -51.562 -10.828 1 72.12 70 PRO B C 1
ATOM 2716 O O . PRO B 1 70 ? -0.9 -52.375 -11.289 1 72.12 70 PRO B O 1
ATOM 2719 N N . GLN B 1 71 ? -0.435 -50.625 -10.062 1 77.19 71 GLN B N 1
ATOM 2720 C CA . GLN B 1 71 ? -1.855 -50.344 -9.867 1 77.19 71 GLN B CA 1
ATOM 2721 C C . GLN B 1 71 ? -2.297 -49.125 -10.648 1 77.19 71 GLN B C 1
ATOM 2723 O O . GLN B 1 71 ? -3.395 -49.094 -11.211 1 77.19 71 GLN B O 1
ATOM 2728 N N . TYR B 1 72 ? -1.477 -48.094 -10.742 1 84.44 72 TYR B N 1
ATOM 2729 C CA . TYR B 1 72 ? -1.993 -46.844 -11.234 1 84.44 72 TYR B CA 1
ATOM 2730 C C . TYR B 1 72 ? -1.359 -46.469 -12.57 1 84.44 72 TYR B C 1
ATOM 2732 O O . TYR B 1 72 ? -1.918 -45.688 -13.328 1 84.44 72 TYR B O 1
ATOM 2740 N N . GLY B 1 73 ? -0.097 -47.062 -12.961 1 86.75 73 GLY B N 1
ATOM 2741 C CA . GLY B 1 73 ? 0.532 -46.75 -14.234 1 86.75 73 GLY B CA 1
ATOM 2742 C C . GLY B 1 73 ? 1.631 -45.719 -14.133 1 86.75 73 GLY B C 1
ATOM 2743 O O . GLY B 1 73 ? 1.838 -45.125 -13.07 1 86.75 73 GLY B O 1
ATOM 2744 N N . PRO B 1 74 ? 2.236 -45.406 -15.211 1 90.81 74 PRO B N 1
ATOM 2745 C CA . PRO B 1 74 ? 3.379 -44.5 -15.227 1 90.81 74 PRO B CA 1
ATOM 2746 C C . PRO B 1 74 ? 2.967 -43.062 -15.453 1 90.81 74 PRO B C 1
ATOM 2748 O O . PRO B 1 74 ? 1.974 -42.781 -16.141 1 90.81 74 PRO B O 1
ATOM 2751 N N . CYS B 1 75 ? 3.773 -42.188 -14.93 1 94.31 75 CYS B N 1
ATOM 2752 C CA . CYS B 1 75 ? 3.564 -40.75 -15.164 1 94.31 75 CYS B CA 1
ATOM 2753 C C . CYS B 1 75 ? 3.902 -40.375 -16.609 1 94.31 75 CYS B C 1
ATOM 2755 O O . CYS B 1 75 ? 4.75 -41.031 -17.234 1 94.31 75 CYS B O 1
ATOM 2757 N N . GLY B 1 76 ? 3.201 -39.375 -17.062 1 94.75 76 GLY B N 1
ATOM 2758 C CA . GLY B 1 76 ? 3.443 -38.875 -18.406 1 94.75 76 GLY B CA 1
ATOM 2759 C C . GLY B 1 76 ? 4.754 -38.125 -18.547 1 94.75 76 GLY B C 1
ATOM 2760 O O . GLY B 1 76 ? 5.602 -38.188 -17.656 1 94.75 76 GLY B O 1
ATOM 2761 N N . ASP B 1 77 ? 4.836 -37.438 -19.75 1 94.69 77 ASP B N 1
ATOM 2762 C CA . ASP B 1 77 ? 6.066 -36.75 -20.094 1 94.69 77 ASP B CA 1
ATOM 2763 C C . ASP B 1 77 ? 6.328 -35.594 -19.125 1 94.69 77 ASP B C 1
ATOM 2765 O O . ASP B 1 77 ? 5.422 -34.812 -18.812 1 94.69 77 ASP B O 1
ATOM 2769 N N . ASN B 1 78 ? 7.547 -35.531 -18.688 1 96.19 78 ASN B N 1
ATOM 2770 C CA . ASN B 1 78 ? 8.016 -34.438 -17.812 1 96.19 78 ASN B CA 1
ATOM 2771 C C . ASN B 1 78 ? 7.355 -34.5 -16.438 1 96.19 78 ASN B C 1
ATOM 2773 O O . ASN B 1 78 ? 7.277 -33.5 -15.75 1 96.19 78 ASN B O 1
ATOM 2777 N N . LEU B 1 79 ? 6.719 -35.625 -16.172 1 95.69 79 LEU B N 1
ATOM 2778 C CA . LEU B 1 79 ? 6.148 -35.844 -14.844 1 95.69 79 LEU B CA 1
ATOM 2779 C C . LEU B 1 79 ? 6.949 -36.906 -14.086 1 95.69 79 LEU B C 1
ATOM 2781 O O . LEU B 1 79 ? 7.508 -37.812 -14.695 1 95.69 79 LEU B O 1
ATOM 2785 N N . GLN B 1 80 ? 7.016 -36.719 -12.812 1 93.69 80 GLN B N 1
ATOM 2786 C CA . GLN B 1 80 ? 7.703 -37.656 -11.945 1 93.69 80 GLN B CA 1
ATOM 2787 C C . GLN B 1 80 ? 6.812 -38.094 -10.781 1 93.69 80 GLN B C 1
ATOM 2789 O O . GLN B 1 80 ? 6.09 -37.25 -10.211 1 93.69 80 GLN B O 1
ATOM 2794 N N . CYS B 1 81 ? 6.809 -39.375 -10.5 1 90.25 81 CYS B N 1
ATOM 2795 C CA . CYS B 1 81 ? 6.031 -39.875 -9.375 1 90.25 81 CYS B CA 1
ATOM 2796 C C . CYS B 1 81 ? 6.652 -39.469 -8.047 1 90.25 81 CYS B C 1
ATOM 2798 O O . CYS B 1 81 ? 7.805 -39.812 -7.766 1 90.25 81 CYS B O 1
ATOM 2800 N N . ARG B 1 82 ? 5.98 -38.719 -7.32 1 89.81 82 ARG B N 1
ATOM 2801 C CA . ARG B 1 82 ? 6.492 -38.219 -6.047 1 89.81 82 ARG B CA 1
ATOM 2802 C C . ARG B 1 82 ? 5.52 -38.5 -4.91 1 89.81 82 ARG B C 1
ATOM 2804 O O . ARG B 1 82 ? 4.305 -38.469 -5.105 1 89.81 82 ARG B O 1
ATOM 2811 N N . ASN B 1 83 ? 6.113 -38.812 -3.744 1 82.94 83 ASN B N 1
ATOM 2812 C CA . ASN B 1 83 ? 5.293 -39.062 -2.561 1 82.94 83 ASN B CA 1
ATOM 2813 C C . ASN B 1 83 ? 4.664 -37.75 -2.045 1 82.94 83 ASN B C 1
ATOM 2815 O O . ASN B 1 83 ? 5.293 -36.719 -2.074 1 82.94 83 ASN B O 1
ATOM 2819 N N . ARG B 1 84 ? 3.369 -37.781 -1.862 1 72.12 84 ARG B N 1
ATOM 2820 C CA . ARG B 1 84 ? 2.76 -36.625 -1.191 1 72.12 84 ARG B CA 1
ATOM 2821 C C . ARG B 1 84 ? 2.988 -36.688 0.315 1 72.12 84 ARG B C 1
ATOM 2823 O O . ARG B 1 84 ? 2.588 -37.656 0.969 1 72.12 84 ARG B O 1
ATOM 2830 N N . ALA B 1 85 ? 3.879 -35.906 0.738 1 60.38 85 ALA B N 1
ATOM 2831 C CA . ALA B 1 85 ? 4.246 -35.906 2.152 1 60.38 85 ALA B CA 1
ATOM 2832 C C . ALA B 1 85 ? 3.031 -35.625 3.031 1 60.38 85 ALA B C 1
ATOM 2834 O O . ALA B 1 85 ? 3 -36 4.203 1 60.38 85 ALA B O 1
ATOM 2835 N N . ASP B 1 86 ? 2.176 -34.875 2.504 1 59.09 86 ASP B N 1
ATOM 2836 C CA . ASP B 1 86 ? 1.106 -34.375 3.367 1 59.09 86 ASP B CA 1
ATOM 2837 C C . ASP B 1 86 ? 0.04 -35.438 3.588 1 59.09 86 ASP B C 1
ATOM 2839 O O . ASP B 1 86 ? -0.905 -35.219 4.352 1 59.09 86 ASP B O 1
ATOM 2843 N N . LEU B 1 87 ? 0.036 -36.5 2.828 1 57.31 87 LEU B N 1
ATOM 2844 C CA . LEU B 1 87 ? -1.007 -37.5 2.994 1 57.31 87 LEU B CA 1
ATOM 2845 C C . LEU B 1 87 ? -0.477 -38.719 3.758 1 57.31 87 LEU B C 1
ATOM 2847 O O . LEU B 1 87 ? 0.686 -39.094 3.6 1 57.31 87 LEU B O 1
ATOM 2851 N N . PRO B 1 88 ? -1.182 -39 4.836 1 57.78 88 PRO B N 1
ATOM 2852 C CA . PRO B 1 88 ? -0.772 -40.156 5.621 1 57.78 88 PRO B CA 1
ATOM 2853 C C . PRO B 1 88 ? -0.407 -41.344 4.75 1 57.78 88 PRO B C 1
ATOM 2855 O O . PRO B 1 88 ? 0.523 -42.094 5.07 1 57.78 88 PRO B O 1
ATOM 2858 N N . GLU B 1 89 ? -1.413 -41.656 3.869 1 57.31 89 GLU B N 1
ATOM 2859 C CA . GLU B 1 89 ? -1.189 -42.875 3.107 1 57.31 89 GLU B CA 1
ATOM 2860 C C . GLU B 1 89 ? -0.215 -42.656 1.957 1 57.31 89 GLU B C 1
ATOM 2862 O O . GLU B 1 89 ? -0.26 -41.594 1.302 1 57.31 89 GLU B O 1
ATOM 2867 N N . LYS B 1 90 ? 0.915 -43.25 2.039 1 62.03 90 LYS B N 1
ATOM 2868 C CA . LYS B 1 90 ? 2.078 -43.281 1.158 1 62.03 90 LYS B CA 1
ATOM 2869 C C . LYS B 1 90 ? 1.66 -43.219 -0.308 1 62.03 90 LYS B C 1
ATOM 2871 O O . LYS B 1 90 ? 2.02 -44.094 -1.097 1 62.03 90 LYS B O 1
ATOM 2876 N N . GLU B 1 91 ? 0.57 -42.344 -0.557 1 76 9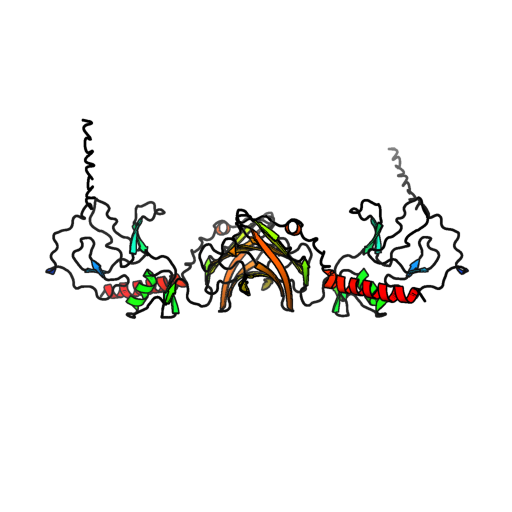1 GLU B N 1
ATOM 2877 C CA . GLU B 1 91 ? 0.19 -42.312 -1.966 1 76 91 GLU B CA 1
ATOM 2878 C C . GLU B 1 91 ? 1.076 -41.344 -2.75 1 76 91 GLU B C 1
ATOM 2880 O O . GLU B 1 91 ? 1.488 -40.312 -2.23 1 76 91 GLU B O 1
ATOM 2885 N N . ALA B 1 92 ? 1.591 -41.875 -3.881 1 84.75 92 ALA B N 1
ATOM 2886 C CA . ALA B 1 92 ? 2.424 -41.094 -4.785 1 84.75 92 ALA B CA 1
ATOM 2887 C C . ALA B 1 92 ? 1.601 -40.531 -5.938 1 84.75 92 ALA B C 1
ATOM 2889 O O . ALA B 1 92 ? 0.641 -41.156 -6.391 1 84.75 92 ALA B O 1
ATOM 2890 N N . VAL B 1 93 ? 1.901 -39.344 -6.25 1 89.31 93 VAL B N 1
ATOM 2891 C CA . VAL B 1 93 ? 1.191 -38.719 -7.359 1 89.31 93 VAL B CA 1
ATOM 2892 C C . VAL B 1 93 ? 2.193 -38.188 -8.391 1 89.31 93 VAL B C 1
ATOM 2894 O O . VAL B 1 93 ? 3.363 -37.969 -8.062 1 89.31 93 VAL B O 1
ATOM 2897 N N . CYS B 1 94 ? 1.693 -38.125 -9.625 1 91.62 94 CYS B N 1
ATOM 2898 C CA . CYS B 1 94 ? 2.523 -37.562 -10.688 1 91.62 94 CYS B CA 1
ATOM 2899 C C . CYS B 1 94 ? 2.652 -36.031 -10.531 1 91.62 94 CYS B C 1
ATOM 2901 O O . CYS B 1 94 ? 1.646 -35.344 -10.438 1 91.62 94 CYS B O 1
ATOM 2903 N N . GLU B 1 95 ? 3.869 -35.562 -10.484 1 92.69 95 GLU B N 1
ATOM 2904 C CA . GLU B 1 95 ? 4.145 -34.125 -10.352 1 92.69 95 GLU B CA 1
ATOM 2905 C C . GLU B 1 95 ? 5.02 -33.625 -11.492 1 92.69 95 GLU B C 1
ATOM 2907 O O . GLU B 1 95 ? 5.969 -34.312 -11.898 1 92.69 95 GLU B O 1
ATOM 2912 N N . CYS B 1 96 ? 4.672 -32.438 -11.938 1 95.44 96 CYS B N 1
ATOM 2913 C CA . CYS B 1 96 ? 5.441 -31.859 -13.023 1 95.44 96 CYS B CA 1
ATOM 2914 C C . CYS B 1 96 ? 6.855 -31.516 -12.562 1 95.44 96 CYS B C 1
ATOM 2916 O O . CYS B 1 96 ? 7.043 -30.969 -11.484 1 95.44 96 CYS B O 1
ATOM 2918 N N . THR B 1 97 ? 7.812 -31.828 -13.375 1 95.69 97 THR B N 1
ATOM 2919 C CA . THR B 1 97 ? 9.211 -31.594 -13.039 1 95.69 97 THR B CA 1
ATOM 2920 C C . THR B 1 97 ? 9.578 -30.125 -13.234 1 95.69 97 THR B C 1
ATOM 2922 O O . THR B 1 97 ? 10.562 -29.641 -12.672 1 95.69 97 THR B O 1
ATOM 2925 N N . HIS B 1 98 ? 8.891 -29.422 -14.102 1 94.12 98 HIS B N 1
ATOM 2926 C CA . HIS B 1 98 ? 9.039 -27.984 -14.336 1 94.12 98 HIS B CA 1
ATOM 2927 C C . HIS B 1 98 ? 7.848 -27.219 -13.789 1 94.12 98 HIS B C 1
ATOM 2929 O O . HIS B 1 98 ? 6.824 -27.078 -14.461 1 94.12 98 HIS B O 1
ATOM 2935 N N . GLN B 1 99 ? 8.023 -26.641 -12.688 1 91.25 99 GLN B N 1
ATOM 2936 C CA . GLN B 1 99 ? 6.883 -26.125 -11.945 1 91.25 99 GLN B CA 1
ATOM 2937 C C . GLN B 1 99 ? 6.727 -24.609 -12.164 1 91.25 99 GLN B C 1
ATOM 2939 O O . GLN B 1 99 ? 5.77 -24.016 -11.68 1 91.25 99 GLN B O 1
ATOM 2944 N N . LYS B 1 100 ? 7.516 -24.016 -13.039 1 92.31 100 LYS B N 1
ATOM 2945 C CA . LYS B 1 100 ? 7.426 -22.578 -13.281 1 92.31 100 LYS B CA 1
ATOM 2946 C C . LYS B 1 100 ? 6.328 -22.266 -14.297 1 92.31 100 LYS B C 1
ATOM 2948 O O . LYS B 1 100 ? 6.105 -23.031 -15.234 1 92.31 100 LYS B O 1
ATOM 2953 N N . MET B 1 101 ? 5.695 -21.156 -14.094 1 94.56 101 MET B N 1
ATOM 2954 C CA . MET B 1 101 ? 4.688 -20.719 -15.055 1 94.56 101 MET B CA 1
ATOM 2955 C C . MET B 1 101 ? 5.309 -20.469 -16.422 1 94.56 101 MET B C 1
ATOM 2957 O O . MET B 1 101 ? 6.473 -20.062 -16.516 1 94.56 101 MET B O 1
ATOM 2961 N N . ILE B 1 102 ? 4.434 -20.703 -17.422 1 95.56 102 ILE B N 1
ATOM 2962 C CA . ILE B 1 102 ? 4.934 -20.594 -18.781 1 95.56 102 ILE B CA 1
ATOM 2963 C C . ILE B 1 102 ? 3.91 -19.859 -19.656 1 95.56 102 ILE B C 1
ATOM 2965 O O . ILE B 1 102 ? 2.707 -20.109 -19.547 1 95.56 102 ILE B O 1
ATOM 2969 N N . CYS B 1 103 ? 4.469 -18.984 -20.438 1 96.94 103 CYS B N 1
ATOM 2970 C CA . CYS B 1 103 ? 3.652 -18.375 -21.484 1 96.94 103 CYS B CA 1
ATOM 2971 C C . CYS B 1 103 ? 3.793 -19.125 -22.797 1 96.94 103 CYS B C 1
ATOM 2973 O O . CYS B 1 103 ? 4.906 -19.312 -23.297 1 96.94 103 CYS B O 1
ATOM 2975 N N . GLY B 1 104 ? 2.666 -19.5 -23.344 1 96.94 104 GLY B N 1
ATOM 2976 C CA . GLY B 1 104 ? 2.674 -20.234 -24.594 1 96.94 104 GLY B CA 1
ATOM 2977 C C . GLY B 1 104 ? 2.576 -19.344 -25.812 1 96.94 104 GLY B C 1
ATOM 2978 O O . GLY B 1 104 ? 2.184 -18.188 -25.703 1 96.94 104 GLY B O 1
ATOM 2979 N N . SER B 1 105 ? 2.898 -19.844 -26.875 1 97.19 105 SER B N 1
ATOM 2980 C CA . SER B 1 105 ? 2.824 -19.125 -28.156 1 97.19 105 SER B CA 1
ATOM 2981 C C . SER B 1 105 ? 1.389 -18.734 -28.484 1 97.19 105 SER B C 1
ATOM 2983 O O . SER B 1 105 ? 1.155 -17.859 -29.312 1 97.19 105 SER B O 1
ATOM 2985 N N . ASN B 1 106 ? 0.452 -19.422 -27.891 1 94.25 106 ASN B N 1
ATOM 2986 C CA . ASN B 1 106 ? -0.957 -19.078 -28.062 1 94.25 106 ASN B CA 1
ATOM 2987 C C . ASN B 1 106 ? -1.369 -17.938 -27.141 1 94.25 106 ASN B C 1
ATOM 2989 O O . ASN B 1 106 ? -2.557 -17.641 -27 1 94.25 106 ASN B O 1
ATOM 2993 N N . LYS B 1 107 ? -0.471 -17.406 -26.344 1 94 107 LYS B N 1
ATOM 2994 C CA . LYS B 1 107 ? -0.65 -16.234 -25.484 1 94 107 LYS B CA 1
ATOM 2995 C C . LYS B 1 107 ? -1.448 -16.578 -24.234 1 94 107 LYS B C 1
ATOM 2997 O O . LYS B 1 107 ? -2.094 -15.719 -23.641 1 94 107 LYS B O 1
ATOM 3002 N N . GLU B 1 108 ? -1.406 -17.891 -23.984 1 93.44 108 GLU B N 1
ATOM 3003 C CA . GLU B 1 108 ? -2.021 -18.344 -22.75 1 93.44 108 GLU B CA 1
ATOM 3004 C C . GLU B 1 108 ? -0.966 -18.672 -21.703 1 93.44 108 GLU B C 1
ATOM 3006 O O . GLU B 1 108 ? 0.088 -19.234 -22.016 1 93.44 108 GLU B O 1
ATOM 3011 N N . THR B 1 109 ? -1.372 -18.312 -20.469 1 93.88 109 THR B N 1
ATOM 3012 C CA . THR B 1 109 ? -0.47 -18.594 -19.359 1 93.88 109 THR B CA 1
ATOM 3013 C C . THR B 1 109 ? -0.779 -19.969 -18.75 1 93.88 109 THR B C 1
ATOM 3015 O O . THR B 1 109 ? -1.938 -20.281 -18.469 1 93.88 109 THR B O 1
ATOM 3018 N N . TYR B 1 110 ? 0.285 -20.766 -18.578 1 93.75 110 TYR B N 1
ATOM 3019 C CA . TYR B 1 110 ? 0.151 -22.094 -17.969 1 93.75 110 TYR B CA 1
ATOM 3020 C C . TYR B 1 110 ? 0.891 -22.141 -16.625 1 93.75 110 TYR B C 1
ATOM 3022 O O . TYR B 1 110 ? 1.944 -21.531 -16.469 1 93.75 110 TYR B O 1
ATOM 3030 N N . GLU B 1 111 ? 0.406 -22.938 -15.719 1 92.12 111 GLU B N 1
ATOM 3031 C CA . GLU B 1 111 ? 1.02 -23.062 -14.406 1 92.12 111 GLU B CA 1
ATOM 3032 C C . GLU B 1 111 ? 2.408 -23.688 -14.492 1 92.12 111 GLU B C 1
ATOM 3034 O O . GLU B 1 111 ? 3.283 -23.391 -13.68 1 92.12 111 GLU B O 1
ATOM 3039 N N . ASN B 1 112 ? 2.477 -24.5 -15.469 1 93.31 112 ASN B N 1
ATOM 3040 C CA . ASN B 1 112 ? 3.758 -25.156 -15.711 1 93.31 112 ASN B CA 1
ATOM 3041 C C . ASN B 1 112 ? 3.814 -25.797 -17.094 1 93.31 112 ASN B C 1
ATOM 3043 O O . ASN B 1 112 ? 2.869 -25.672 -17.875 1 93.31 112 ASN B O 1
ATOM 3047 N N . LEU B 1 113 ? 4.973 -26.359 -17.375 1 95 113 LEU B N 1
ATOM 3048 C CA . LEU B 1 113 ? 5.215 -26.922 -18.688 1 95 113 LEU B CA 1
ATOM 3049 C C . LEU B 1 113 ? 4.238 -28.062 -18.984 1 95 113 LEU B C 1
ATOM 3051 O O . LEU B 1 113 ? 3.76 -28.203 -20.109 1 95 113 LEU B O 1
ATOM 3055 N N . CYS B 1 114 ? 3.881 -28.906 -17.969 1 95.19 114 CYS B N 1
ATOM 3056 C CA . CYS B 1 114 ? 3.035 -30.078 -18.156 1 95.19 114 CYS B CA 1
ATOM 3057 C C . CYS B 1 114 ? 1.621 -29.672 -18.547 1 95.19 114 CYS B C 1
ATOM 3059 O O . CYS B 1 114 ? 0.995 -30.312 -19.391 1 95.19 114 CYS B O 1
ATOM 3061 N N . GLN B 1 115 ? 1.213 -28.625 -18.062 1 94.12 115 GLN B N 1
ATOM 3062 C CA . GLN B 1 115 ? -0.111 -28.125 -18.422 1 94.12 115 GLN B CA 1
ATOM 3063 C C . GLN B 1 115 ? -0.126 -27.562 -19.844 1 94.12 115 GLN B C 1
ATOM 3065 O O . GLN B 1 115 ? -1.12 -27.703 -20.547 1 94.12 115 GLN B O 1
ATOM 3070 N N . LEU B 1 116 ? 0.938 -26.906 -20.203 1 94.38 116 LEU B N 1
ATOM 3071 C CA . LEU B 1 116 ? 1.064 -26.453 -21.578 1 94.38 116 LEU B CA 1
ATOM 3072 C C . LEU B 1 116 ? 1.017 -27.625 -22.547 1 94.38 116 LEU B C 1
ATOM 3074 O O . LEU B 1 116 ? 0.283 -27.594 -23.531 1 94.38 116 LEU B O 1
ATOM 3078 N N . MET B 1 117 ? 1.769 -28.656 -22.219 1 94.12 117 MET B N 1
ATOM 3079 C CA . MET B 1 117 ? 1.834 -29.828 -23.078 1 94.12 117 MET B CA 1
ATOM 3080 C C . MET B 1 117 ? 0.482 -30.531 -23.141 1 94.12 117 MET B C 1
ATOM 3082 O O . MET B 1 117 ? 0.069 -30.984 -24.219 1 94.12 117 MET B O 1
ATOM 3086 N N . GLU B 1 118 ? -0.128 -30.578 -21.953 1 93.5 118 GLU B N 1
ATOM 3087 C CA . GLU B 1 118 ? -1.461 -31.188 -21.922 1 93.5 118 GLU B CA 1
ATOM 3088 C C . GLU B 1 118 ? -2.418 -30.438 -22.844 1 93.5 118 GLU B C 1
ATOM 3090 O O . GLU B 1 118 ? -3.166 -31.062 -23.594 1 93.5 118 GLU B O 1
ATOM 3095 N N . ASP B 1 119 ? -2.396 -29.156 -22.828 1 92.69 119 ASP B N 1
ATOM 3096 C CA . ASP B 1 119 ? -3.262 -28.328 -23.672 1 92.69 119 ASP B CA 1
ATOM 3097 C C . ASP B 1 119 ? -2.924 -28.5 -25.141 1 92.69 119 ASP B C 1
ATOM 3099 O O . ASP B 1 119 ? -3.82 -28.656 -25.984 1 92.69 119 ASP B O 1
ATOM 3103 N N . ALA B 1 120 ? -1.653 -28.469 -25.484 1 93.69 120 ALA B N 1
ATOM 3104 C CA . ALA B 1 120 ? -1.207 -28.672 -26.859 1 93.69 120 ALA B CA 1
ATOM 3105 C C . ALA B 1 120 ? -1.699 -30.016 -27.406 1 93.69 120 ALA B C 1
ATOM 3107 O O . ALA B 1 120 ? -2.209 -30.078 -28.531 1 93.69 120 ALA B O 1
ATOM 3108 N N . ASN B 1 121 ? -1.548 -31.062 -26.578 1 92.94 121 ASN B N 1
ATOM 3109 C CA . ASN B 1 121 ? -1.968 -32.406 -26.984 1 92.94 121 ASN B CA 1
ATOM 3110 C C . ASN B 1 121 ? -3.484 -32.5 -27.125 1 92.94 121 ASN B C 1
ATOM 3112 O O . ASN B 1 121 ? -3.988 -33.188 -28 1 92.94 121 ASN B O 1
ATOM 3116 N N . ASP B 1 122 ? -4.129 -31.797 -26.234 1 91.44 122 ASP B N 1
ATOM 3117 C CA . ASP B 1 122 ? -5.59 -31.797 -26.281 1 91.44 122 ASP B CA 1
ATOM 3118 C C . ASP B 1 122 ? -6.102 -31.125 -27.547 1 91.44 122 ASP B C 1
ATOM 3120 O O . ASP B 1 122 ? -7.008 -31.625 -28.219 1 91.44 122 ASP B O 1
ATOM 3124 N N . ARG B 1 123 ? -5.461 -30.062 -27.875 1 89.56 123 ARG B N 1
ATOM 3125 C CA . ARG B 1 123 ? -5.875 -29.281 -29.031 1 89.56 123 ARG B CA 1
ATOM 3126 C C . ARG B 1 123 ? -5.32 -29.891 -30.328 1 89.56 123 ARG B C 1
ATOM 3128 O O . ARG B 1 123 ? -5.824 -29.609 -31.406 1 89.56 123 ARG B O 1
ATOM 3135 N N . GLY B 1 124 ? -4.363 -30.672 -30.141 1 91.5 124 GLY B N 1
ATOM 3136 C CA . GLY B 1 124 ? -3.703 -31.188 -31.344 1 91.5 124 GLY B CA 1
ATOM 3137 C C . GLY B 1 124 ? -2.912 -30.141 -32.094 1 91.5 124 GLY B C 1
ATOM 3138 O O . GLY B 1 124 ? -2.871 -30.141 -33.312 1 91.5 124 GLY B O 1
ATOM 3139 N N . GLU B 1 125 ? -2.523 -29.141 -31.344 1 92 125 GLU B N 1
ATOM 3140 C CA . GLU B 1 125 ? -1.738 -28.047 -31.906 1 92 125 GLU B CA 1
ATOM 3141 C C . GLU B 1 125 ? -0.387 -27.922 -31.203 1 92 125 GLU B C 1
ATOM 3143 O O . GLU B 1 125 ? -0.243 -28.312 -30.047 1 92 125 GLU B O 1
ATOM 3148 N N . LYS B 1 126 ? 0.48 -27.516 -32.031 1 93.5 126 LYS B N 1
ATOM 3149 C CA . LYS B 1 126 ? 1.797 -27.281 -31.453 1 93.5 126 LYS B CA 1
ATOM 3150 C C . LYS B 1 126 ? 1.842 -25.953 -30.719 1 93.5 126 LYS B C 1
ATOM 3152 O O . LYS B 1 126 ? 1.583 -24.906 -31.297 1 93.5 126 LYS B O 1
ATOM 3157 N N . ILE B 1 127 ? 2.061 -25.984 -29.469 1 95.81 127 ILE B N 1
ATOM 3158 C CA . ILE B 1 127 ? 2.244 -24.781 -28.656 1 95.81 127 ILE B CA 1
ATOM 3159 C C . ILE B 1 127 ? 3.678 -24.734 -28.125 1 95.81 127 ILE B C 1
ATOM 3161 O O . ILE B 1 127 ? 4.137 -25.672 -27.469 1 95.81 127 ILE B O 1
ATOM 3165 N N . THR B 1 128 ? 4.391 -23.703 -28.391 1 96.69 128 THR B N 1
ATOM 3166 C CA . THR B 1 128 ? 5.777 -23.562 -27.953 1 96.69 128 THR B CA 1
ATOM 3167 C C . THR B 1 128 ? 5.883 -22.594 -26.781 1 96.69 128 THR B C 1
ATOM 3169 O O . THR B 1 128 ? 4.945 -21.844 -26.5 1 96.69 128 THR B O 1
ATOM 3172 N N . ILE B 1 129 ? 6.961 -22.719 -26.109 1 96.56 129 ILE B N 1
ATOM 3173 C CA . ILE B 1 129 ? 7.234 -21.828 -25 1 96.56 129 ILE B CA 1
ATOM 3174 C C . ILE B 1 129 ? 7.684 -20.469 -25.531 1 96.56 129 ILE B C 1
ATOM 3176 O O . ILE B 1 129 ? 8.711 -20.359 -26.203 1 96.56 129 ILE B O 1
ATOM 3180 N N . GLU B 1 130 ? 6.914 -19.484 -25.266 1 96.88 130 GLU B N 1
ATOM 3181 C CA . GLU B 1 130 ? 7.324 -18.141 -25.641 1 96.88 130 GLU B CA 1
ATOM 3182 C C . GLU B 1 130 ? 8.25 -17.531 -24.594 1 96.88 130 GLU B C 1
ATOM 3184 O O . GLU B 1 130 ? 9.25 -16.906 -24.938 1 96.88 130 GLU B O 1
ATOM 3189 N N . ARG B 1 131 ? 7.891 -17.75 -23.328 1 95.44 131 ARG B N 1
ATOM 3190 C CA . ARG B 1 131 ? 8.727 -17.266 -22.234 1 95.44 131 ARG B CA 1
ATOM 3191 C C . ARG B 1 131 ? 8.375 -17.953 -20.922 1 95.44 131 ARG B C 1
ATOM 3193 O O . ARG B 1 131 ? 7.289 -18.516 -20.781 1 95.44 131 ARG B O 1
ATOM 3200 N N . GLU B 1 132 ? 9.359 -17.875 -20.016 1 94.44 132 GLU B N 1
ATOM 3201 C CA . GLU B 1 132 ? 9.07 -18.281 -18.641 1 94.44 132 GLU B CA 1
ATOM 3202 C C . GLU B 1 132 ? 8.273 -17.203 -17.906 1 94.44 132 GLU B C 1
ATOM 3204 O O . GLU B 1 132 ? 8.508 -16 -18.094 1 94.44 132 GLU B O 1
ATOM 3209 N N . GLY B 1 133 ? 7.336 -17.656 -17.172 1 95.12 133 GLY B N 1
ATOM 3210 C CA . GLY B 1 133 ? 6.441 -16.719 -16.516 1 95.12 133 GLY B CA 1
ATOM 3211 C C . GLY B 1 133 ? 5.133 -16.531 -17.25 1 95.12 133 GLY B C 1
ATOM 3212 O O . GLY B 1 133 ? 4.93 -17.094 -18.328 1 95.12 133 GLY B O 1
ATOM 3213 N N . PRO B 1 134 ? 4.25 -15.758 -16.641 1 96.31 134 PRO B N 1
ATOM 3214 C CA . PRO B 1 134 ? 2.951 -15.531 -17.281 1 96.31 134 PRO B CA 1
ATOM 3215 C C . PRO B 1 134 ? 3.047 -14.617 -18.5 1 96.31 134 PRO B C 1
ATOM 3217 O O . PRO B 1 134 ? 3.994 -13.836 -18.625 1 96.31 134 PRO B O 1
ATOM 3220 N N . CYS B 1 135 ? 2.08 -14.844 -19.375 1 97 135 CYS B N 1
ATOM 3221 C CA . CYS B 1 135 ? 1.944 -13.906 -20.484 1 97 135 CYS B CA 1
ATOM 3222 C C . CYS B 1 135 ? 1.5 -12.539 -19.984 1 97 135 CYS B C 1
ATOM 3224 O O . CYS B 1 135 ? 0.943 -12.422 -18.891 1 97 135 CYS B O 1
ATOM 3226 N N . LYS B 1 136 ? 1.785 -11.508 -20.766 1 97 136 LYS B N 1
ATOM 3227 C CA . LYS B 1 136 ? 1.245 -10.195 -20.422 1 97 136 LYS B CA 1
ATOM 3228 C C . LYS B 1 136 ? -0.281 -10.203 -20.453 1 97 136 LYS B C 1
ATOM 3230 O O . LYS B 1 136 ? -0.884 -10.797 -21.344 1 97 136 LYS B O 1
ATOM 3235 N N . GLY B 1 137 ? -0.883 -9.672 -19.406 1 96.31 137 GLY B N 1
ATOM 3236 C CA . GLY B 1 137 ? -2.336 -9.656 -19.344 1 96.31 137 GLY B CA 1
ATOM 3237 C C . GLY B 1 137 ? -2.871 -9.219 -17.984 1 96.31 137 GLY B C 1
ATOM 3238 O O . GLY B 1 137 ? -2.137 -8.656 -17.172 1 96.31 137 GLY B O 1
ATOM 3239 N N . ASP B 1 138 ? -4.141 -9.453 -17.844 1 96.44 138 ASP B N 1
ATOM 3240 C CA . ASP B 1 138 ? -4.824 -9.109 -16.609 1 96.44 138 ASP B CA 1
ATOM 3241 C C . ASP B 1 138 ? -4.242 -9.891 -15.422 1 96.44 138 ASP B C 1
ATOM 3243 O O . ASP B 1 138 ? -3.85 -11.047 -15.57 1 96.44 138 ASP B O 1
ATOM 3247 N N . PRO B 1 139 ? -4.203 -9.18 -14.328 1 97.19 139 PRO B N 1
ATOM 3248 C CA . PRO B 1 139 ? -3.809 -9.938 -13.141 1 97.19 139 PRO B CA 1
ATOM 3249 C C . PRO B 1 139 ? -4.887 -10.922 -12.68 1 97.19 139 PRO B C 1
ATOM 3251 O O . PRO B 1 139 ? -6 -10.914 -13.211 1 97.19 139 PRO B O 1
ATOM 3254 N N . TRP B 1 140 ? -4.547 -11.773 -11.789 1 95.38 140 TRP B N 1
ATOM 3255 C CA . TRP B 1 140 ? -5.527 -12.648 -11.164 1 95.38 140 TRP B CA 1
ATOM 3256 C C . TRP B 1 140 ? -5.25 -12.789 -9.672 1 95.38 140 TRP B C 1
ATOM 3258 O O . TRP B 1 140 ? -4.125 -12.562 -9.219 1 95.38 140 TRP B O 1
ATOM 3268 N N . ILE B 1 141 ? -6.262 -13.047 -8.938 1 96.12 141 ILE B N 1
ATOM 3269 C CA . ILE B 1 141 ? -6.145 -13.211 -7.488 1 96.12 141 ILE B CA 1
ATOM 3270 C C . ILE B 1 141 ? -5.758 -14.656 -7.172 1 96.12 141 ILE B C 1
ATOM 3272 O O . ILE B 1 141 ? -6.539 -15.586 -7.41 1 96.12 141 ILE B O 1
ATOM 3276 N N . ALA B 1 142 ? -4.566 -14.828 -6.715 1 93.94 142 ALA B N 1
ATOM 3277 C CA . ALA B 1 142 ? -4.105 -16.172 -6.348 1 93.94 142 ALA B CA 1
ATOM 3278 C C . ALA B 1 142 ? -4.77 -16.641 -5.059 1 93.94 142 ALA B C 1
ATOM 3280 O O . ALA B 1 142 ? -5.172 -17.797 -4.953 1 93.94 142 ALA B O 1
ATOM 3281 N N . THR B 1 143 ? -4.84 -15.797 -4.105 1 94.31 143 THR B N 1
ATOM 3282 C CA . THR B 1 143 ? -5.504 -16.094 -2.842 1 94.31 143 THR B CA 1
ATOM 3283 C C . THR B 1 143 ? -6.426 -14.953 -2.43 1 94.31 143 THR B C 1
ATOM 3285 O O . THR B 1 143 ? -5.98 -13.812 -2.283 1 94.31 143 THR B O 1
ATOM 3288 N N . ALA B 1 144 ? -7.598 -15.234 -2.246 1 96.31 144 ALA B N 1
ATOM 3289 C CA . ALA B 1 144 ? -8.594 -14.258 -1.827 1 96.31 144 ALA B CA 1
ATOM 3290 C C . ALA B 1 144 ? -8.586 -14.078 -0.311 1 96.31 144 ALA B C 1
ATOM 3292 O O . ALA B 1 144 ? -8.164 -14.977 0.422 1 96.31 144 ALA B O 1
ATOM 3293 N N . PRO B 1 145 ? -9.008 -12.906 0.138 1 97.19 145 PRO B N 1
ATOM 3294 C CA . PRO B 1 145 ? -9.133 -12.758 1.59 1 97.19 145 PRO B CA 1
ATOM 3295 C C . PRO B 1 145 ? -10.281 -13.578 2.17 1 97.19 145 PRO B C 1
ATOM 3297 O O . PRO B 1 145 ? -11.297 -13.797 1.493 1 97.19 145 PRO B O 1
ATOM 3300 N N . ASP B 1 146 ? -10.148 -13.969 3.389 1 94.56 146 ASP B N 1
ATOM 3301 C CA . ASP B 1 146 ? -11.164 -14.758 4.066 1 94.56 146 ASP B CA 1
ATOM 3302 C C . ASP B 1 146 ? -12.109 -13.875 4.875 1 94.56 146 ASP B C 1
ATOM 3304 O O . ASP B 1 146 ? -11.695 -12.836 5.398 1 94.56 146 ASP B O 1
ATOM 3308 N N . ASP B 1 147 ? -13.281 -14.359 4.992 1 95.25 147 ASP B N 1
ATOM 3309 C CA . ASP B 1 147 ? -14.219 -13.695 5.898 1 95.25 147 ASP B CA 1
ATOM 3310 C C . ASP B 1 147 ? -13.719 -13.758 7.344 1 95.25 147 ASP B C 1
ATOM 3312 O O . ASP B 1 147 ? -12.914 -14.625 7.688 1 95.25 147 ASP B O 1
ATOM 3316 N N . ALA B 1 148 ? -14.242 -12.812 8.109 1 94.75 148 ALA B N 1
ATOM 3317 C CA . ALA B 1 148 ? -13.82 -12.797 9.508 1 94.75 148 ALA B CA 1
ATOM 3318 C C . ALA B 1 148 ? -14.969 -12.391 10.43 1 94.75 148 ALA B C 1
ATOM 3320 O O . ALA B 1 148 ? -15.805 -11.57 10.062 1 94.75 148 ALA B O 1
ATOM 3321 N N . HIS B 1 149 ? -15.008 -13.031 11.578 1 94.69 149 HIS B N 1
ATOM 3322 C CA . HIS B 1 149 ? -15.891 -12.68 12.688 1 94.69 149 HIS B CA 1
ATOM 3323 C C . HIS B 1 149 ? -15.094 -12.367 13.945 1 94.69 149 HIS B C 1
ATOM 3325 O O . HIS B 1 149 ? -14.281 -13.18 14.398 1 94.69 149 HIS B O 1
ATOM 3331 N N . LEU B 1 150 ? -15.336 -11.234 14.422 1 93.75 150 LEU B N 1
ATOM 3332 C CA . LEU B 1 150 ? -14.547 -10.867 15.594 1 93.75 150 LEU B CA 1
ATOM 3333 C C . LEU B 1 150 ? -15.375 -10.016 16.562 1 93.75 150 LEU B C 1
ATOM 3335 O O . LEU B 1 150 ? -16.453 -9.547 16.203 1 93.75 150 LEU B O 1
ATOM 3339 N N . TYR B 1 151 ? -14.875 -9.93 17.766 1 94.75 151 TYR B N 1
ATOM 3340 C CA . TYR B 1 151 ? -15.5 -9.055 18.766 1 94.75 151 TYR B CA 1
ATOM 3341 C C . TYR B 1 151 ? -14.898 -7.656 18.703 1 94.75 151 TYR B C 1
ATOM 3343 O O . TYR B 1 151 ? -13.742 -7.484 18.297 1 94.75 151 TYR B O 1
ATOM 3351 N N . GLU B 1 152 ? -15.695 -6.734 19.141 1 95.56 152 GLU B N 1
ATOM 3352 C CA . GLU B 1 152 ? -15.219 -5.355 19.203 1 95.56 152 GLU B CA 1
ATOM 3353 C C . GLU B 1 152 ? -13.938 -5.254 20.016 1 95.56 152 GLU B C 1
ATOM 3355 O O . GLU B 1 152 ? -13.812 -5.891 21.078 1 95.56 152 GLU B O 1
ATOM 3360 N N . GLY B 1 153 ? -12.953 -4.43 19.5 1 95.81 153 GLY B N 1
ATOM 3361 C CA . GLY B 1 153 ? -11.703 -4.227 20.203 1 95.81 153 GLY B CA 1
ATOM 3362 C C . GLY B 1 153 ? -10.602 -5.168 19.766 1 95.81 153 GLY B C 1
ATOM 3363 O O . GLY B 1 153 ? -9.422 -4.934 20.031 1 95.81 153 GLY B O 1
ATOM 3364 N N . GLU B 1 154 ? -10.977 -6.195 19.031 1 95.44 154 GLU B N 1
ATOM 3365 C CA . GLU B 1 154 ? -10 -7.184 18.578 1 95.44 154 GLU B CA 1
ATOM 3366 C C . GLU B 1 154 ? -9.328 -6.738 17.281 1 95.44 154 GLU B C 1
ATOM 3368 O O . GLU B 1 154 ? -9.82 -5.84 16.609 1 95.44 154 GLU B O 1
ATOM 3373 N N . ASN B 1 155 ? -8.203 -7.324 17.031 1 97.06 155 ASN B N 1
ATOM 3374 C CA . ASN B 1 155 ? -7.473 -7.09 15.789 1 97.06 155 ASN B CA 1
ATOM 3375 C C . ASN B 1 155 ? -7.664 -8.234 14.797 1 97.06 155 ASN B C 1
ATOM 3377 O O . ASN B 1 155 ? -7.879 -9.375 15.203 1 97.06 155 ASN B O 1
ATOM 3381 N N . THR B 1 156 ? -7.594 -7.93 13.531 1 96.12 156 THR B N 1
ATOM 3382 C CA . THR B 1 156 ? -7.598 -8.969 12.508 1 96.12 156 THR B CA 1
ATOM 3383 C C . THR B 1 156 ? -6.836 -8.5 11.266 1 96.12 156 THR B C 1
ATOM 3385 O O . THR B 1 156 ? -6.539 -7.312 11.117 1 96.12 156 THR B O 1
ATOM 3388 N N . SER B 1 157 ? -6.465 -9.398 10.484 1 97.88 157 SER B N 1
ATOM 3389 C CA . SER B 1 157 ? -5.77 -9.109 9.234 1 97.88 157 SER B CA 1
ATOM 3390 C C . SER B 1 157 ? -6.387 -9.875 8.07 1 97.88 157 SER B C 1
ATOM 3392 O O . SER B 1 157 ? -6.656 -11.07 8.172 1 97.88 157 SER B O 1
ATOM 3394 N N . LEU B 1 158 ? -6.652 -9.195 7.047 1 98.06 158 LEU B N 1
ATOM 3395 C CA . LEU B 1 158 ? -7.094 -9.805 5.797 1 98.06 158 LEU B CA 1
ATOM 3396 C C . LEU B 1 158 ? -5.945 -9.883 4.797 1 98.06 158 LEU B C 1
ATOM 3398 O O . LEU B 1 158 ? -5.141 -8.961 4.691 1 98.06 158 LEU B O 1
ATOM 3402 N N . SER B 1 159 ? -5.848 -10.945 4.094 1 97.94 159 SER B N 1
ATOM 3403 C CA . SER B 1 159 ? -4.742 -11.133 3.156 1 97.94 159 SER B CA 1
ATOM 3404 C C . SER B 1 159 ? -5.258 -11.344 1.735 1 97.94 159 SER B C 1
ATOM 3406 O O . SER B 1 159 ? -6.297 -11.977 1.533 1 97.94 159 SER B O 1
ATOM 3408 N N . CYS B 1 160 ? -4.547 -10.852 0.825 1 98.06 160 CYS B N 1
ATOM 3409 C CA . CYS B 1 160 ? -4.836 -10.984 -0.599 1 98.06 160 CYS B CA 1
ATOM 3410 C C . CYS B 1 160 ? -3.551 -11.156 -1.402 1 98.06 160 CYS B C 1
ATOM 3412 O O . CYS B 1 160 ? -2.615 -10.367 -1.256 1 98.06 160 CYS B O 1
ATOM 3414 N N . GLU B 1 161 ? -3.49 -12.148 -2.209 1 97.5 161 GLU B N 1
ATOM 3415 C CA . GLU B 1 161 ? -2.348 -12.414 -3.078 1 97.5 161 GLU B CA 1
ATOM 3416 C C . GLU B 1 161 ? -2.748 -12.359 -4.551 1 97.5 161 GLU B C 1
ATOM 3418 O O . GLU B 1 161 ? -3.732 -12.984 -4.953 1 97.5 161 GLU B O 1
ATOM 3423 N N . ALA B 1 162 ? -2.023 -11.633 -5.297 1 97.62 162 ALA B N 1
ATOM 3424 C CA . ALA B 1 162 ? -2.334 -11.469 -6.715 1 97.62 162 ALA B CA 1
ATOM 3425 C C . ALA B 1 162 ? -1.095 -11.688 -7.578 1 97.62 162 ALA B C 1
ATOM 3427 O O . ALA B 1 162 ? 0.031 -11.469 -7.129 1 97.62 162 ALA B O 1
ATOM 3428 N N . MET B 1 163 ? -1.302 -12.141 -8.727 1 96.94 163 MET B N 1
ATOM 3429 C CA . MET B 1 163 ? -0.235 -12.367 -9.703 1 96.94 163 MET B CA 1
ATOM 3430 C C . MET B 1 163 ? -0.571 -11.727 -11.039 1 96.94 163 MET B C 1
ATOM 3432 O O . MET B 1 163 ? -1.742 -11.492 -11.344 1 96.94 163 MET B O 1
ATOM 3436 N N . GLY B 1 164 ? 0.522 -11.461 -11.789 1 96.31 164 GLY B N 1
ATOM 3437 C CA . GLY B 1 164 ? 0.313 -10.906 -13.117 1 96.31 164 GLY B CA 1
ATOM 3438 C C . GLY B 1 164 ? 1.593 -10.414 -13.766 1 96.31 164 GLY B C 1
ATOM 3439 O O . GLY B 1 164 ? 2.629 -10.305 -13.109 1 96.31 164 GLY B O 1
ATOM 3440 N N . ASN B 1 165 ? 1.434 -10.219 -15.023 1 96.12 165 ASN B N 1
ATOM 3441 C CA . ASN B 1 165 ? 2.482 -9.617 -15.844 1 96.12 165 ASN B CA 1
ATOM 3442 C C . ASN B 1 165 ? 1.939 -8.484 -16.703 1 96.12 165 ASN B C 1
ATOM 3444 O O . ASN B 1 165 ? 1.215 -8.727 -17.672 1 96.12 165 ASN B O 1
ATOM 3448 N N . PRO B 1 166 ? 2.334 -7.266 -16.328 1 96.38 166 PRO B N 1
ATOM 3449 C CA . PRO B 1 166 ? 3.197 -6.812 -15.234 1 96.38 166 PRO B CA 1
ATOM 3450 C C . PRO B 1 166 ? 2.623 -7.129 -13.852 1 96.38 166 PRO B C 1
ATOM 3452 O O . PRO B 1 166 ? 1.413 -7.332 -13.719 1 96.38 166 PRO B O 1
ATOM 3455 N N . VAL B 1 167 ? 3.529 -7.145 -12.883 1 97.19 167 VAL B N 1
ATOM 3456 C CA . VAL B 1 167 ? 3.129 -7.418 -11.5 1 97.19 167 VAL B CA 1
ATOM 3457 C C . VAL B 1 167 ? 2.07 -6.41 -11.062 1 97.19 167 VAL B C 1
ATOM 3459 O O . VAL B 1 167 ? 2.234 -5.203 -11.266 1 97.19 167 VAL B O 1
ATOM 3462 N N . PRO B 1 168 ? 1.019 -6.82 -10.484 1 97.56 168 PRO B N 1
ATOM 3463 C CA . PRO B 1 168 ? -0.052 -5.898 -10.094 1 97.56 168 PRO B CA 1
ATOM 3464 C C . PRO B 1 168 ? 0.199 -5.242 -8.742 1 97.56 168 PRO B C 1
ATOM 3466 O O . PRO B 1 168 ? 0.977 -5.762 -7.934 1 97.56 168 PRO B O 1
ATOM 3469 N N . MET B 1 169 ? -0.446 -4.176 -8.539 1 96.94 169 MET B N 1
ATOM 3470 C CA . MET B 1 169 ? -0.584 -3.553 -7.23 1 96.94 169 MET B CA 1
ATOM 3471 C C . MET B 1 169 ? -1.92 -3.92 -6.59 1 96.94 169 MET B C 1
ATOM 3473 O O . MET B 1 169 ? -2.926 -4.066 -7.289 1 96.94 169 MET B O 1
ATOM 3477 N N . ILE B 1 170 ? -1.882 -4.043 -5.316 1 98.25 170 ILE B N 1
ATOM 3478 C CA . ILE B 1 170 ? -3.123 -4.371 -4.621 1 98.25 170 ILE B CA 1
ATOM 3479 C C . ILE B 1 170 ? -3.611 -3.15 -3.842 1 98.25 170 ILE B C 1
ATOM 3481 O O . ILE B 1 170 ? -2.848 -2.537 -3.094 1 98.25 170 ILE B O 1
ATOM 3485 N N . ILE B 1 171 ? -4.867 -2.826 -4.02 1 97.38 171 ILE B N 1
ATOM 3486 C CA . ILE B 1 171 ? -5.516 -1.716 -3.33 1 97.38 171 ILE B CA 1
ATOM 3487 C C . ILE B 1 171 ? -6.719 -2.23 -2.541 1 97.38 171 ILE B C 1
ATOM 3489 O O . ILE B 1 171 ? -7.484 -3.061 -3.037 1 97.38 171 ILE B O 1
ATOM 3493 N N . TRP B 1 172 ? -6.898 -1.707 -1.389 1 98.38 172 TRP B N 1
ATOM 3494 C CA . TRP B 1 172 ? -8 -2.146 -0.543 1 98.38 172 TRP B CA 1
ATOM 3495 C C . TRP B 1 172 ? -9.078 -1.064 -0.443 1 98.38 172 TRP B C 1
ATOM 3497 O O . TRP B 1 172 ? -8.766 0.128 -0.443 1 98.38 172 TRP B O 1
ATOM 3507 N N . SER B 1 173 ? -10.281 -1.485 -0.315 1 97.94 173 SER B N 1
ATOM 3508 C CA . SER B 1 173 ? -11.398 -0.583 -0.051 1 97.94 173 SER B CA 1
ATOM 3509 C C . SER B 1 173 ? -12.414 -1.221 0.894 1 97.94 173 SER B C 1
ATOM 3511 O O . SER B 1 173 ? -12.406 -2.438 1.087 1 97.94 173 SER B O 1
ATOM 3513 N N . PHE B 1 174 ? -13.164 -0.423 1.539 1 98.12 174 PHE B N 1
ATOM 3514 C CA . PHE B 1 174 ? -14.203 -0.812 2.484 1 98.12 174 PHE B CA 1
ATOM 3515 C C . PHE B 1 174 ? -15.578 -0.352 2 1 98.12 174 PHE B C 1
ATOM 3517 O O . PHE B 1 174 ? -15.75 0.813 1.639 1 98.12 174 PHE B O 1
ATOM 3524 N N . VAL B 1 175 ? -16.438 -1.235 1.922 1 97.31 175 VAL B N 1
ATOM 3525 C CA . VAL B 1 175 ? -17.828 -0.928 1.6 1 97.31 175 VAL B CA 1
ATOM 3526 C C . VAL B 1 175 ? -18.703 -1.132 2.836 1 97.31 175 VAL B C 1
ATOM 3528 O O . VAL B 1 175 ? -18.859 -2.256 3.318 1 97.31 175 VAL B O 1
ATOM 3531 N N . ASP B 1 176 ? -19.312 -0.133 3.254 1 95.12 176 ASP B N 1
ATOM 3532 C CA . ASP B 1 176 ? -20.094 -0.206 4.488 1 95.12 176 ASP B CA 1
ATOM 3533 C C . ASP B 1 176 ? -21.516 -0.672 4.219 1 95.12 176 ASP B C 1
ATOM 3535 O O . ASP B 1 176 ? -21.844 -1.056 3.094 1 95.12 176 ASP B O 1
ATOM 3539 N N . LYS B 1 177 ? -22.344 -0.661 5.227 1 91.81 177 LYS B N 1
ATOM 3540 C CA . LYS B 1 177 ? -23.703 -1.166 5.156 1 91.81 177 LYS B CA 1
ATOM 3541 C C . LYS B 1 177 ? -24.562 -0.327 4.207 1 91.81 177 LYS B C 1
ATOM 3543 O O . LYS B 1 177 ? -25.547 -0.817 3.646 1 91.81 177 LYS B O 1
ATOM 3548 N N . GLU B 1 178 ? -24.141 0.885 4.004 1 94.62 178 GLU B N 1
ATOM 3549 C CA . GLU B 1 178 ? -24.891 1.788 3.125 1 94.62 178 GLU B CA 1
ATOM 3550 C C . GLU B 1 178 ? -24.328 1.754 1.706 1 94.62 178 GLU B C 1
ATOM 3552 O O . GLU B 1 178 ? -24.672 2.588 0.872 1 94.62 178 GLU B O 1
ATOM 3557 N N . HIS B 1 179 ? -23.359 0.904 1.461 1 93.31 179 HIS B N 1
ATOM 3558 C CA . HIS B 1 179 ? -22.766 0.66 0.151 1 93.31 179 HIS B CA 1
ATOM 3559 C C . HIS B 1 179 ? -21.875 1.826 -0.281 1 93.31 179 HIS B C 1
ATOM 3561 O O . HIS B 1 179 ? -21.797 2.137 -1.472 1 93.31 179 HIS B O 1
ATOM 3567 N N . ILE B 1 180 ? -21.406 2.496 0.701 1 94.5 180 ILE B N 1
ATOM 3568 C CA . ILE B 1 180 ? -20.422 3.539 0.411 1 94.5 180 ILE B CA 1
ATOM 3569 C C . ILE B 1 180 ? -19.016 2.951 0.443 1 94.5 180 ILE B C 1
ATOM 3571 O O . ILE B 1 180 ? -18.625 2.332 1.433 1 94.5 180 ILE B O 1
ATOM 3575 N N . GLU B 1 181 ? -18.312 3.168 -0.623 1 95.44 181 GLU B N 1
ATOM 3576 C CA . GLU B 1 181 ? -16.969 2.621 -0.744 1 95.44 181 GLU B CA 1
ATOM 3577 C C . GLU B 1 181 ? -15.914 3.652 -0.348 1 95.44 181 GLU B C 1
ATOM 3579 O O . GLU B 1 181 ? -15.953 4.797 -0.802 1 95.44 181 GLU B O 1
ATOM 3584 N N . THR B 1 182 ? -15.023 3.246 0.521 1 94.88 182 THR B N 1
ATOM 3585 C CA . THR B 1 182 ? -13.914 4.094 0.954 1 94.88 182 THR B CA 1
ATOM 3586 C C . THR B 1 182 ? -12.578 3.389 0.742 1 94.88 182 THR B C 1
ATOM 3588 O O . THR B 1 182 ? -12.414 2.229 1.122 1 94.88 182 THR B O 1
ATOM 3591 N N . MET B 1 183 ? -11.719 4.094 0.172 1 96.12 183 MET B N 1
ATOM 3592 C CA . MET B 1 183 ? -10.391 3.527 -0.017 1 96.12 183 MET B CA 1
ATOM 3593 C C . MET B 1 183 ? -9.656 3.4 1.315 1 96.12 183 MET B C 1
ATOM 3595 O O . MET B 1 183 ? -9.742 4.289 2.164 1 96.12 183 MET B O 1
ATOM 3599 N N . LEU B 1 184 ? -8.969 2.359 1.506 1 97.56 184 LEU B N 1
ATOM 3600 C CA . LEU B 1 184 ? -8.242 2.123 2.75 1 97.56 184 LEU B CA 1
ATOM 3601 C C . LEU B 1 184 ? -6.738 2.281 2.541 1 97.56 184 LEU B C 1
ATOM 3603 O O . LEU B 1 184 ? -6.219 1.953 1.473 1 97.56 184 LEU B O 1
ATOM 3607 N N . PRO B 1 185 ? -6.008 2.754 3.498 1 97.12 185 PRO B N 1
ATOM 3608 C CA . PRO B 1 185 ? -6.473 2.973 4.867 1 97.12 185 PRO B CA 1
ATOM 3609 C C . PRO B 1 185 ? -7.086 4.359 5.066 1 97.12 185 PRO B C 1
ATOM 3611 O O . PRO B 1 185 ? -7.605 4.656 6.145 1 97.12 185 PRO B O 1
ATOM 3614 N N . SER B 1 186 ? -7.098 5.199 4.062 1 94.69 186 SER B N 1
ATOM 3615 C CA . SER B 1 186 ? -7.535 6.586 4.191 1 94.69 186 SER B CA 1
ATOM 3616 C C . SER B 1 186 ? -6.844 7.277 5.363 1 94.69 186 SER B C 1
ATOM 3618 O O . SER B 1 186 ? -5.645 7.09 5.578 1 94.69 186 SER B O 1
ATOM 3620 N N . ASP B 1 187 ? -7.52 8.109 6.188 1 95.25 187 ASP B N 1
ATOM 3621 C CA . ASP B 1 187 ? -6.887 8.812 7.301 1 95.25 187 ASP B CA 1
ATOM 3622 C C . ASP B 1 187 ? -7.23 8.148 8.633 1 95.25 187 ASP B C 1
ATOM 3624 O O . ASP B 1 187 ? -7.059 8.758 9.695 1 95.25 187 ASP B O 1
ATOM 3628 N N . ASP B 1 188 ? -7.766 6.984 8.547 1 94.31 188 ASP B N 1
ATOM 3629 C CA . ASP B 1 188 ? -8.141 6.254 9.75 1 94.31 188 ASP B CA 1
ATOM 3630 C C . ASP B 1 188 ? -6.953 5.477 10.312 1 94.31 188 ASP B C 1
ATOM 3632 O O . ASP B 1 188 ? -6.449 4.551 9.68 1 94.31 188 ASP B O 1
ATOM 3636 N N . GLU B 1 189 ? -6.621 5.715 11.5 1 94.31 189 GLU B N 1
ATOM 3637 C CA . GLU B 1 189 ? -5.406 5.188 12.117 1 94.31 189 GLU B CA 1
ATOM 3638 C C . GLU B 1 189 ? -5.562 3.709 12.469 1 94.31 189 GLU B C 1
ATOM 3640 O O . GLU B 1 189 ? -4.574 3.018 12.727 1 94.31 189 GLU B O 1
ATOM 3645 N N . HIS B 1 190 ? -6.707 3.242 12.523 1 94.56 190 HIS B N 1
ATOM 3646 C CA . HIS B 1 190 ? -6.844 1.853 12.938 1 94.56 190 HIS B CA 1
ATOM 3647 C C . HIS B 1 190 ? -6.719 0.904 11.75 1 94.56 190 HIS B C 1
ATOM 3649 O O . HIS B 1 190 ? -6.793 -0.316 11.914 1 94.56 190 HIS B O 1
ATOM 3655 N N . PHE B 1 191 ? -6.586 1.451 10.586 1 97.62 191 PHE B N 1
ATOM 3656 C CA . PHE B 1 191 ? -6.332 0.629 9.406 1 97.62 191 PHE B CA 1
ATOM 3657 C C . PHE B 1 191 ? -4.891 0.789 8.938 1 97.62 191 PHE B C 1
ATOM 3659 O O . PHE B 1 191 ? -4.352 1.896 8.945 1 97.62 191 PHE B O 1
ATOM 3666 N N . SER B 1 192 ? -4.371 -0.265 8.57 1 97.94 192 SER B N 1
ATOM 3667 C CA . SER B 1 192 ? -3.047 -0.261 7.953 1 97.94 192 SER B CA 1
ATOM 3668 C C . SER B 1 192 ? -2.961 -1.283 6.824 1 97.94 192 SER B C 1
ATOM 3670 O O . SER B 1 192 ? -3.607 -2.332 6.879 1 97.94 192 SER B O 1
ATOM 3672 N N . VAL B 1 193 ? -2.268 -0.982 5.828 1 98.75 193 VAL B N 1
ATOM 3673 C CA . VAL B 1 193 ? -2.086 -1.864 4.68 1 98.75 193 VAL B CA 1
ATOM 3674 C C . VAL B 1 193 ? -0.6 -2.16 4.488 1 98.75 193 VAL B C 1
ATOM 3676 O O . VAL B 1 193 ? 0.237 -1.26 4.59 1 98.75 193 VAL B O 1
ATOM 3679 N N . GLN B 1 194 ? -0.354 -3.346 4.234 1 98.25 194 GLN B N 1
ATOM 3680 C CA . GLN B 1 194 ? 1.014 -3.75 3.922 1 98.25 194 GLN B CA 1
ATOM 3681 C C . GLN B 1 194 ? 1.085 -4.453 2.57 1 98.25 194 GLN B C 1
ATOM 3683 O O . GLN B 1 194 ? 0.221 -5.27 2.244 1 98.25 194 GLN B O 1
ATOM 3688 N N . LEU B 1 195 ? 2.057 -4.148 1.803 1 98.56 195 LEU B N 1
ATOM 3689 C CA . LEU B 1 195 ? 2.357 -4.793 0.528 1 98.56 195 LEU B CA 1
ATOM 3690 C C . LEU B 1 195 ? 3.76 -5.391 0.538 1 98.56 195 LEU B C 1
ATOM 3692 O O . LEU B 1 195 ? 4.695 -4.781 1.062 1 98.56 195 LEU B O 1
ATOM 3696 N N . ARG B 1 196 ? 3.887 -6.512 0.005 1 97.81 196 ARG B N 1
ATOM 3697 C CA . ARG B 1 196 ? 5.188 -7.152 -0.142 1 97.81 196 ARG B CA 1
ATOM 3698 C C . ARG B 1 196 ? 5.27 -7.938 -1.446 1 97.81 196 ARG B C 1
ATOM 3700 O O . ARG B 1 196 ? 4.309 -8.609 -1.831 1 97.81 196 ARG B O 1
ATOM 3707 N N . GLY B 1 197 ? 6.391 -7.828 -2.037 1 96 197 GLY B N 1
ATOM 3708 C CA . GLY B 1 197 ? 6.602 -8.68 -3.195 1 96 197 GLY B CA 1
ATOM 3709 C C . GLY B 1 197 ? 6.75 -10.148 -2.836 1 96 197 GLY B C 1
ATOM 3710 O O . GLY B 1 197 ? 7.363 -10.484 -1.82 1 96 197 GLY B O 1
ATOM 3711 N N . GLY B 1 198 ? 6.191 -10.953 -3.76 1 92.31 198 GLY B N 1
ATOM 3712 C CA . GLY B 1 198 ? 6.336 -12.383 -3.553 1 92.31 198 GLY B CA 1
ATOM 3713 C C . GLY B 1 198 ? 5.164 -13 -2.814 1 92.31 198 GLY B C 1
ATOM 3714 O O . GLY B 1 198 ? 4.145 -12.344 -2.596 1 92.31 198 GLY B O 1
ATOM 3715 N N . PRO B 1 199 ? 5.406 -14.266 -2.578 1 90.19 199 PRO B N 1
ATOM 3716 C CA . PRO B 1 199 ? 6.648 -15.047 -2.508 1 90.19 199 PRO B CA 1
ATOM 3717 C C . PRO B 1 199 ? 7.129 -15.516 -3.877 1 90.19 199 PRO B C 1
ATOM 3719 O O . PRO B 1 199 ? 8.305 -15.859 -4.039 1 90.19 199 PRO B O 1
ATOM 3722 N N . GLU B 1 200 ? 6.293 -15.672 -4.777 1 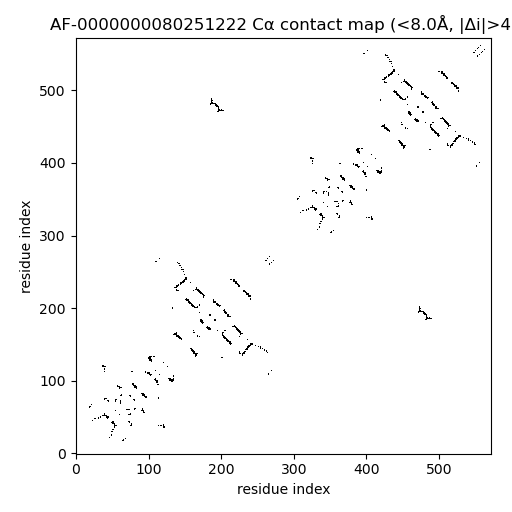89.62 200 GLU B N 1
ATOM 3723 C CA . GLU B 1 200 ? 6.691 -16.109 -6.113 1 89.62 200 GLU B CA 1
ATOM 3724 C C . GLU B 1 200 ? 6.957 -14.906 -7.023 1 89.62 200 GLU B C 1
ATOM 3726 O O . GLU B 1 200 ? 6.508 -13.797 -6.742 1 89.62 200 GLU B O 1
ATOM 3731 N N . LYS B 1 201 ? 7.676 -15.227 -8.078 1 93.56 201 LYS B N 1
ATOM 3732 C CA . LYS B 1 201 ? 7.82 -14.195 -9.102 1 93.56 201 LYS B CA 1
ATOM 3733 C C . LYS B 1 201 ? 6.461 -13.781 -9.656 1 93.56 201 LYS B C 1
ATOM 3735 O O . LYS B 1 201 ? 5.547 -14.602 -9.758 1 93.56 201 LYS B O 1
ATOM 3740 N N . PHE B 1 202 ? 6.277 -12.547 -9.922 1 96.56 202 PHE B N 1
ATOM 3741 C CA . PHE B 1 202 ? 5.078 -11.977 -10.523 1 96.56 202 PHE B CA 1
ATOM 3742 C C . PHE B 1 202 ? 3.938 -11.922 -9.516 1 96.56 202 PHE B C 1
ATOM 3744 O O . PHE B 1 202 ? 2.77 -11.812 -9.898 1 96.56 202 PHE B O 1
ATOM 3751 N N . GLU B 1 203 ? 4.34 -12.086 -8.266 1 96.31 203 GLU B N 1
ATOM 3752 C CA . GLU B 1 203 ? 3.305 -12.141 -7.238 1 96.31 203 GLU B CA 1
ATOM 3753 C C . GLU B 1 203 ? 3.439 -10.977 -6.262 1 96.31 203 GLU B C 1
ATOM 3755 O O . GLU B 1 203 ? 4.551 -10.586 -5.902 1 96.31 203 GLU B O 1
ATOM 3760 N N . MET B 1 204 ? 2.314 -10.484 -5.867 1 97.56 204 MET B N 1
ATOM 3761 C CA . MET B 1 204 ? 2.201 -9.461 -4.832 1 97.56 204 MET B CA 1
ATOM 3762 C C . MET B 1 204 ? 1.288 -9.922 -3.703 1 97.56 204 MET B C 1
ATOM 3764 O O . MET B 1 204 ? 0.211 -10.469 -3.955 1 97.56 204 MET B O 1
ATOM 3768 N N . THR B 1 205 ? 1.783 -9.727 -2.48 1 97.62 205 THR B N 1
ATOM 3769 C CA . THR B 1 205 ? 0.971 -10.047 -1.312 1 97.62 205 THR B CA 1
ATOM 3770 C C . THR B 1 205 ? 0.626 -8.781 -0.53 1 97.62 205 THR B C 1
ATOM 3772 O O . THR B 1 205 ? 1.476 -7.906 -0.351 1 97.62 205 THR B O 1
ATOM 3775 N N . SER B 1 206 ? -0.592 -8.656 -0.107 1 98.5 206 SER B N 1
ATOM 3776 C CA . SER B 1 206 ? -1.002 -7.512 0.704 1 98.5 206 SER B CA 1
ATOM 3777 C C . SER B 1 206 ? -1.83 -7.953 1.905 1 98.5 206 SER B C 1
ATOM 3779 O O . SER B 1 206 ? -2.588 -8.922 1.82 1 98.5 206 SER B O 1
ATOM 3781 N N . TRP B 1 207 ? -1.645 -7.238 2.947 1 98.5 207 TRP B N 1
ATOM 3782 C CA . TRP B 1 207 ? -2.4 -7.473 4.172 1 98.5 207 TRP B CA 1
ATOM 3783 C C . TRP B 1 207 ? -3.098 -6.195 4.633 1 98.5 207 TRP B C 1
ATOM 3785 O O . TRP B 1 207 ? -2.5 -5.117 4.621 1 98.5 207 TRP B O 1
ATOM 3795 N N . LEU B 1 208 ? -4.285 -6.293 4.984 1 98.62 208 LEU B N 1
ATOM 3796 C CA . LEU B 1 208 ? -5.035 -5.219 5.629 1 98.62 208 LEU B CA 1
ATOM 3797 C C . LEU B 1 208 ? -5.246 -5.516 7.109 1 98.62 208 LEU B C 1
ATOM 3799 O O . LEU B 1 208 ? -5.91 -6.492 7.461 1 98.62 208 LEU B O 1
ATOM 3803 N N . LEU B 1 209 ? -4.668 -4.746 7.934 1 98.31 209 LEU B N 1
ATOM 3804 C CA . LEU B 1 209 ? -4.797 -4.898 9.375 1 98.31 209 LEU B CA 1
ATOM 3805 C C . LEU B 1 209 ? -5.895 -3.992 9.922 1 98.31 209 LEU B C 1
ATOM 3807 O O . LEU B 1 209 ? -5.883 -2.783 9.68 1 98.31 209 LEU B O 1
ATOM 3811 N N . ILE B 1 210 ? -6.797 -4.465 10.602 1 97.56 210 ILE B N 1
ATOM 3812 C CA . ILE B 1 210 ? -7.832 -3.74 11.328 1 97.56 210 ILE B CA 1
ATOM 3813 C C . ILE B 1 210 ? -7.547 -3.805 12.828 1 97.56 210 ILE B C 1
ATOM 3815 O O . ILE B 1 210 ? -7.703 -4.859 13.453 1 97.56 210 ILE B O 1
ATOM 3819 N N . GLN B 1 211 ? -7.184 -2.723 13.312 1 97.31 211 GLN B N 1
ATOM 3820 C CA . GLN B 1 211 ? -6.828 -2.672 14.727 1 97.31 211 GLN B CA 1
ATOM 3821 C C . GLN B 1 211 ? -7.992 -2.16 15.57 1 97.31 211 GLN B C 1
ATOM 3823 O O . GLN B 1 211 ? -8.703 -1.236 15.164 1 97.31 211 GLN B O 1
ATOM 3828 N N . SER B 1 212 ? -8.195 -2.801 16.719 1 96.62 212 SER B N 1
ATOM 3829 C CA . SER B 1 212 ? -9.266 -2.391 17.625 1 96.62 212 SER B CA 1
ATOM 3830 C C . SER B 1 212 ? -10.57 -2.17 16.875 1 96.62 212 SER B C 1
ATOM 3832 O O . SER B 1 212 ? -11.141 -1.076 16.906 1 96.62 212 SER B O 1
ATOM 3834 N N . ALA B 1 213 ? -10.992 -3.25 16.344 1 96.56 213 ALA B N 1
ATOM 3835 C CA . ALA B 1 213 ? -12.148 -3.209 15.461 1 96.56 213 ALA B CA 1
ATOM 3836 C C . ALA B 1 213 ? -13.352 -2.572 16.156 1 96.56 213 ALA B C 1
ATOM 3838 O O . ALA B 1 213 ? -13.578 -2.789 17.344 1 96.56 213 ALA B O 1
ATOM 3839 N N . LYS B 1 214 ? -14.078 -1.773 15.422 1 96.19 214 LYS B N 1
ATOM 3840 C CA . LYS B 1 214 ? -15.297 -1.111 15.875 1 96.19 214 LYS B CA 1
ATOM 3841 C C . LYS B 1 214 ? -16.516 -1.63 15.117 1 96.19 214 LYS B C 1
ATOM 3843 O O . LYS B 1 214 ? -16.391 -2.191 14.031 1 96.19 214 LYS B O 1
ATOM 3848 N N . LYS B 1 215 ? -17.641 -1.369 15.633 1 94.94 215 LYS B N 1
ATOM 3849 C CA . LYS B 1 215 ? -18.875 -1.845 15.023 1 94.94 215 LYS B CA 1
ATOM 3850 C C . LYS B 1 215 ? -19.062 -1.272 13.617 1 94.94 215 LYS B C 1
ATOM 3852 O O . LYS B 1 215 ? -19.594 -1.943 12.734 1 94.94 215 LYS B O 1
ATOM 3857 N N . ARG B 1 216 ? -18.562 -0.079 13.43 1 95.19 216 ARG B N 1
ATOM 3858 C CA . ARG B 1 216 ? -18.719 0.598 12.148 1 95.19 216 ARG B CA 1
ATOM 3859 C C . ARG B 1 216 ? -17.844 -0.052 11.078 1 95.19 216 ARG B C 1
ATOM 3861 O O . ARG B 1 216 ? -18.016 0.228 9.883 1 95.19 216 ARG B O 1
ATOM 3868 N N . ASP B 1 217 ? -16.906 -0.862 11.547 1 96.56 217 ASP B N 1
ATOM 3869 C CA . ASP B 1 217 ? -16 -1.517 10.602 1 96.56 217 ASP B CA 1
ATOM 3870 C C . ASP B 1 217 ? -16.656 -2.744 9.977 1 96.56 217 ASP B C 1
ATOM 3872 O O . ASP B 1 217 ? -16.062 -3.408 9.125 1 96.56 217 ASP B O 1
ATOM 3876 N N . THR B 1 218 ? -17.844 -3.082 10.406 1 96.94 218 THR B N 1
ATOM 3877 C CA . THR B 1 218 ? -18.578 -4.188 9.805 1 96.94 218 THR B CA 1
ATOM 3878 C C . THR B 1 218 ? -18.938 -3.881 8.352 1 96.94 218 THR B C 1
ATOM 3880 O O . THR B 1 218 ? -19.469 -2.812 8.055 1 96.94 218 THR B O 1
ATOM 3883 N N . GLY B 1 219 ? -18.594 -4.812 7.449 1 97.19 219 GLY B N 1
ATOM 3884 C CA . GLY B 1 219 ? -18.875 -4.613 6.039 1 97.19 219 GLY B CA 1
ATOM 3885 C C . GLY B 1 219 ? -18.031 -5.484 5.129 1 97.19 219 GLY B C 1
ATOM 3886 O O . GLY B 1 219 ? -17.562 -6.547 5.539 1 97.19 219 GLY B O 1
ATOM 3887 N N . SER B 1 220 ? -17.969 -5.043 3.904 1 98.19 220 SER B N 1
ATOM 3888 C CA . SER B 1 220 ? -17.234 -5.789 2.891 1 98.19 220 SER B CA 1
ATOM 3889 C C . SER B 1 220 ? -15.906 -5.113 2.572 1 98.19 220 SER B C 1
ATOM 3891 O O . SER B 1 220 ? -15.852 -3.9 2.354 1 98.19 220 SER B O 1
ATOM 3893 N N . TYR B 1 221 ? -14.922 -5.875 2.604 1 98.5 221 TYR B N 1
ATOM 3894 C CA . TYR B 1 221 ? -13.586 -5.398 2.252 1 98.5 221 TYR B CA 1
ATOM 3895 C C . TYR B 1 221 ? -13.141 -5.965 0.908 1 98.5 221 TYR B C 1
ATOM 3897 O O . TYR B 1 221 ? -13.148 -7.18 0.708 1 98.5 221 TYR B O 1
ATOM 3905 N N . ARG B 1 222 ? -12.781 -5.082 0.114 1 98.44 222 ARG B N 1
ATOM 3906 C CA . ARG B 1 222 ? -12.461 -5.426 -1.268 1 98.44 222 ARG B CA 1
ATOM 3907 C C . ARG B 1 222 ? -10.969 -5.242 -1.549 1 98.44 222 ARG B C 1
ATOM 3909 O O . ARG B 1 222 ? -10.406 -4.188 -1.247 1 98.44 222 ARG B O 1
ATOM 3916 N N . CYS B 1 223 ? -10.305 -6.23 -2.043 1 98.62 223 CYS B N 1
ATOM 3917 C CA . CYS B 1 223 ? -8.945 -6.09 -2.564 1 98.62 223 CYS B CA 1
ATOM 3918 C C . CYS B 1 223 ? -8.945 -6.086 -4.09 1 98.62 223 CYS B C 1
ATOM 3920 O O . CYS B 1 223 ? -9.523 -6.977 -4.715 1 98.62 223 CYS B O 1
ATOM 3922 N N . VAL B 1 224 ? -8.359 -5.133 -4.66 1 98.44 224 VAL B N 1
ATOM 3923 C CA . VAL B 1 224 ? -8.312 -4.984 -6.113 1 98.44 224 VAL B CA 1
ATOM 3924 C C . VAL B 1 224 ? -6.871 -5.094 -6.598 1 98.44 224 VAL B C 1
ATOM 3926 O O . VAL B 1 224 ? -6.02 -4.289 -6.211 1 98.44 224 VAL B O 1
ATOM 3929 N N . ALA B 1 225 ? -6.598 -6.102 -7.379 1 98.44 225 ALA B N 1
ATOM 3930 C CA . ALA B 1 225 ? -5.32 -6.215 -8.078 1 98.44 225 ALA B CA 1
ATOM 3931 C C . ALA B 1 225 ? -5.359 -5.488 -9.414 1 98.44 225 ALA B C 1
ATOM 3933 O O . ALA B 1 225 ? -6.203 -5.789 -10.266 1 98.44 225 ALA B O 1
ATOM 3934 N N . LYS B 1 226 ? -4.383 -4.574 -9.609 1 97.31 226 LYS B N 1
ATOM 3935 C CA . LYS B 1 226 ? -4.441 -3.76 -10.812 1 97.31 226 LYS B CA 1
ATOM 3936 C C . LYS B 1 226 ? -3.064 -3.627 -11.461 1 97.31 226 LYS B C 1
ATOM 3938 O O . LYS B 1 226 ? -2.064 -3.439 -10.758 1 97.31 226 LYS B O 1
ATOM 3943 N N . ASN B 1 227 ? -2.986 -3.799 -12.719 1 96.31 227 ASN B N 1
ATOM 3944 C CA . ASN B 1 227 ? -1.823 -3.438 -13.523 1 96.31 227 ASN B CA 1
ATOM 3945 C C . ASN B 1 227 ? -2.229 -2.711 -14.797 1 96.31 227 ASN B C 1
ATOM 3947 O O . ASN B 1 227 ? -3.395 -2.348 -14.969 1 96.31 227 ASN B O 1
ATOM 3951 N N . ASP B 1 228 ? -1.312 -2.422 -15.711 1 95.75 228 ASP B N 1
ATOM 3952 C CA . ASP B 1 228 ? -1.55 -1.636 -16.922 1 95.75 228 ASP B CA 1
ATOM 3953 C C . ASP B 1 228 ? -2.486 -2.367 -17.875 1 95.75 228 ASP B C 1
ATOM 3955 O O . ASP B 1 228 ? -3.021 -1.767 -18.812 1 95.75 228 ASP B O 1
ATOM 3959 N N . MET B 1 229 ? -2.689 -3.676 -17.656 1 96.5 229 MET B N 1
ATOM 3960 C CA . MET B 1 229 ? -3.453 -4.488 -18.594 1 96.5 229 MET B CA 1
ATOM 3961 C C . MET B 1 229 ? -4.891 -4.664 -18.125 1 96.5 229 MET B C 1
ATOM 3963 O O . MET B 1 229 ? -5.777 -4.98 -18.922 1 96.5 229 MET B O 1
ATOM 3967 N N . GLY B 1 230 ? -5.055 -4.508 -16.844 1 97.25 230 GLY B N 1
ATOM 3968 C CA . GLY B 1 230 ? -6.406 -4.688 -16.328 1 97.25 230 GLY B CA 1
ATOM 3969 C C . GLY B 1 230 ? -6.461 -4.809 -14.82 1 97.25 230 GLY B C 1
ATOM 3970 O O . GLY B 1 230 ? -5.605 -4.262 -14.117 1 97.25 230 GLY B O 1
ATOM 3971 N N . GLN B 1 231 ? -7.582 -5.312 -14.289 1 97.88 231 GLN B N 1
ATOM 3972 C CA . GLN B 1 231 ? -7.754 -5.449 -12.852 1 97.88 231 GLN B CA 1
ATOM 3973 C C . GLN B 1 231 ? -8.641 -6.641 -12.508 1 97.88 231 GLN B C 1
ATOM 3975 O O . GLN B 1 231 ? -9.438 -7.082 -13.336 1 97.88 231 GLN B O 1
ATOM 3980 N N . LYS B 1 232 ? -8.453 -7.219 -11.367 1 98.06 232 LYS B N 1
ATOM 3981 C CA . LYS B 1 232 ? -9.266 -8.266 -10.766 1 98.06 232 LYS B CA 1
ATOM 3982 C C . LYS B 1 232 ? -9.484 -8.008 -9.273 1 98.06 232 LYS B C 1
ATOM 3984 O O . LYS B 1 232 ? -8.586 -7.523 -8.586 1 98.06 232 LYS B O 1
ATOM 3989 N N . ASP B 1 233 ? -10.695 -8.227 -8.789 1 97.62 233 ASP B N 1
ATOM 3990 C CA . ASP B 1 233 ? -10.93 -7.949 -7.379 1 97.62 233 ASP B CA 1
ATOM 3991 C C . ASP B 1 233 ? -11.531 -9.164 -6.676 1 97.62 233 ASP B C 1
ATOM 3993 O O . ASP B 1 233 ? -11.938 -10.133 -7.324 1 97.62 233 ASP B O 1
ATOM 3997 N N . SER B 1 234 ? -11.445 -9.258 -5.422 1 97.75 234 SER B N 1
ATOM 3998 C CA . SER B 1 234 ? -12.07 -10.211 -4.512 1 97.75 234 SER B CA 1
ATOM 3999 C C . SER B 1 234 ? -12.5 -9.539 -3.213 1 97.75 234 SER B C 1
ATOM 4001 O O . SER B 1 234 ? -12.156 -8.383 -2.965 1 97.75 234 SER B O 1
ATOM 4003 N N . TYR B 1 235 ? -13.328 -10.242 -2.398 1 96.88 235 TYR B N 1
ATOM 4004 C CA . TYR B 1 235 ? -13.938 -9.609 -1.232 1 96.88 235 TYR B CA 1
ATOM 4005 C C . TYR B 1 235 ? -13.891 -10.539 -0.023 1 96.88 235 TYR B C 1
ATOM 4007 O O . TYR B 1 235 ? -13.773 -11.758 -0.172 1 96.88 235 TYR B O 1
ATOM 4015 N N . ALA B 1 236 ? -13.938 -9.922 1.089 1 97.38 236 ALA B N 1
ATOM 4016 C CA . ALA B 1 236 ? -14.172 -10.602 2.357 1 97.38 236 ALA B CA 1
ATOM 4017 C C . ALA B 1 236 ? -15.188 -9.836 3.209 1 97.38 236 ALA B C 1
ATOM 4019 O O . ALA B 1 236 ? -15.156 -8.609 3.256 1 97.38 236 ALA B O 1
ATOM 4020 N N . ASN B 1 237 ? -16.047 -10.547 3.842 1 96.75 237 ASN B N 1
ATOM 4021 C CA . ASN B 1 237 ? -17 -9.938 4.766 1 96.75 237 ASN B CA 1
ATOM 4022 C C . ASN B 1 237 ? -16.516 -10.031 6.207 1 96.75 237 ASN B C 1
ATOM 4024 O O . ASN B 1 237 ? -16.094 -11.094 6.664 1 96.75 237 ASN B O 1
ATOM 4028 N N . VAL B 1 238 ? -16.578 -8.922 6.828 1 96.88 238 VAL B N 1
ATOM 4029 C CA . VAL B 1 238 ? -16.156 -8.859 8.227 1 96.88 238 VAL B CA 1
ATOM 4030 C C . VAL B 1 238 ? -17.328 -8.422 9.094 1 96.88 238 VAL B C 1
ATOM 4032 O O . VAL B 1 238 ? -17.969 -7.406 8.812 1 96.88 238 VAL B O 1
ATOM 4035 N N . LYS B 1 239 ? -17.594 -9.195 10.094 1 96.12 239 LYS B N 1
ATOM 4036 C CA . LYS B 1 239 ? -18.641 -8.859 11.055 1 96.12 239 LYS B CA 1
ATOM 4037 C C . LYS B 1 239 ? -18.062 -8.68 12.453 1 96.12 239 LYS B C 1
ATOM 4039 O O . LYS B 1 239 ? -17.297 -9.531 12.93 1 96.12 239 LYS B O 1
ATOM 4044 N N . ILE B 1 240 ? -18.406 -7.645 13.055 1 95.88 240 ILE B N 1
ATOM 4045 C CA . ILE B 1 240 ? -17.922 -7.336 14.391 1 95.88 240 ILE B CA 1
ATOM 4046 C C . ILE B 1 240 ? -19.078 -7.438 15.391 1 95.88 240 ILE B C 1
ATOM 4048 O O . ILE B 1 240 ? -20.109 -6.793 15.219 1 95.88 240 ILE B O 1
ATOM 4052 N N . TYR B 1 241 ? -18.828 -8.18 16.469 1 94.38 241 TYR B N 1
ATOM 4053 C CA . TYR B 1 241 ? -19.844 -8.438 17.484 1 94.38 241 TYR B CA 1
ATOM 4054 C C . TYR B 1 241 ? -19.578 -7.648 18.75 1 94.38 241 TYR B C 1
ATOM 4056 O O . TYR B 1 241 ? -18.422 -7.527 19.172 1 94.38 241 TYR B O 1
ATOM 4064 N N . GLY B 1 242 ? -20.609 -7.105 19.234 1 92.12 242 GLY B N 1
ATOM 4065 C CA . GLY B 1 242 ? -20.5 -6.348 20.469 1 92.12 242 GLY B CA 1
ATOM 4066 C C . GLY B 1 242 ? -20.594 -7.219 21.703 1 92.12 242 GLY B C 1
ATOM 4067 O O . GLY B 1 242 ? -20.641 -8.445 21.609 1 92.12 242 GLY B O 1
ATOM 4068 N N . LYS B 1 243 ? -20.406 -6.422 22.844 1 86.75 243 LYS B N 1
ATOM 4069 C CA . LYS B 1 243 ? -20.562 -7.102 24.125 1 86.75 243 LYS B CA 1
ATOM 4070 C C . LYS B 1 243 ? -21.906 -7.809 24.219 1 86.75 243 LYS B C 1
ATOM 4072 O O . LYS B 1 243 ? -22.938 -7.227 23.891 1 86.75 243 LYS B O 1
ATOM 4077 N N . GLY B 1 244 ? -21.969 -9 24.609 1 86.81 244 GLY B N 1
ATOM 4078 C CA . GLY B 1 244 ? -23.188 -9.773 24.797 1 86.81 244 GLY B CA 1
ATOM 4079 C C . GLY B 1 244 ? -23.578 -10.586 23.578 1 86.81 244 GLY B C 1
ATOM 4080 O O . GLY B 1 244 ? -24.484 -11.43 23.656 1 86.81 244 GLY B O 1
ATOM 4081 N N . GLU B 1 245 ? -23.047 -10.211 22.438 1 87.94 245 GLU B N 1
ATOM 4082 C CA . GLU B 1 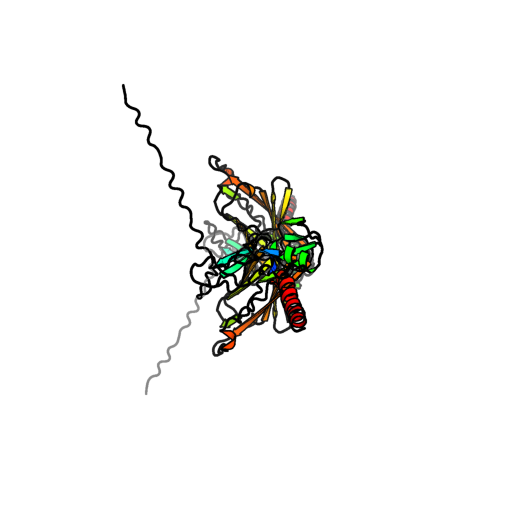245 ? -23.328 -10.969 21.219 1 87.94 245 GLU B CA 1
ATOM 4083 C C . GLU B 1 245 ? -22.453 -12.211 21.125 1 87.94 245 GLU B C 1
ATOM 4085 O O . GLU B 1 245 ? -21.391 -12.273 21.734 1 87.94 245 GLU B O 1
ATOM 4090 N N . THR B 1 246 ? -22.938 -13.258 20.484 1 87.69 246 THR B N 1
ATOM 4091 C CA . THR B 1 246 ? -22.172 -14.484 20.312 1 87.69 246 THR B CA 1
ATOM 4092 C C . THR B 1 246 ? -21.906 -14.742 18.828 1 87.69 246 THR B C 1
ATOM 4094 O O . THR B 1 246 ? -22.781 -14.531 17.984 1 87.69 246 THR B O 1
ATOM 4097 N N . ILE B 1 247 ? -20.672 -15.086 18.531 1 85.94 247 ILE B N 1
ATOM 4098 C CA . ILE B 1 247 ? -20.297 -15.453 17.172 1 85.94 247 ILE B CA 1
ATOM 4099 C C . ILE B 1 247 ? -20.906 -16.812 16.828 1 85.94 247 ILE B C 1
ATOM 4101 O O . ILE B 1 247 ? -20.688 -17.797 17.547 1 85.94 247 ILE B O 1
ATOM 4105 N N . PRO B 1 248 ? -21.688 -16.797 15.742 1 82.56 248 PRO B N 1
ATOM 4106 C CA . PRO B 1 248 ? -22.266 -18.078 15.359 1 82.56 248 PRO B CA 1
ATOM 4107 C C . PRO B 1 248 ? -21.203 -19.141 15.039 1 82.56 248 PRO B C 1
ATOM 4109 O O . PRO B 1 248 ? -20.078 -18.797 14.68 1 82.56 248 PRO B O 1
ATOM 4112 N N . ALA B 1 249 ? -21.5 -20.328 15.188 1 73.25 249 ALA B N 1
ATOM 4113 C CA . ALA B 1 249 ? -20.594 -21.453 14.984 1 73.25 249 ALA B CA 1
ATOM 4114 C C . ALA B 1 249 ? -20.016 -21.438 13.57 1 73.25 249 ALA B C 1
ATOM 4116 O O . ALA B 1 249 ? -18.828 -21.75 13.375 1 73.25 249 ALA B O 1
ATOM 4117 N N . GLU B 1 250 ? -20.844 -21.062 12.641 1 64.62 250 GLU B N 1
ATOM 4118 C CA . GLU B 1 250 ? -20.391 -21.047 11.25 1 64.62 250 GLU B CA 1
ATOM 4119 C C . GLU B 1 250 ? -19.297 -20 11.039 1 64.62 250 GLU B C 1
ATOM 4121 O O . GLU B 1 250 ? -18.438 -20.172 10.164 1 64.62 250 GLU B O 1
ATOM 4126 N N . GLY B 1 251 ? -19.266 -19.031 11.867 1 58.34 251 GLY B N 1
ATOM 4127 C CA . GLY B 1 251 ? -18.312 -17.938 11.742 1 58.34 251 GLY B CA 1
ATOM 4128 C C . GLY B 1 251 ? -16.938 -18.281 12.281 1 58.34 251 GLY B C 1
ATOM 4129 O O . GLY B 1 251 ? -15.953 -17.594 12 1 58.34 251 GLY B O 1
ATOM 4130 N N . LEU B 1 252 ? -16.922 -19.172 13.219 1 57.62 252 LEU B N 1
ATOM 4131 C CA . LEU B 1 252 ? -15.672 -19.547 13.852 1 57.62 252 LEU B CA 1
ATOM 4132 C C . LEU B 1 252 ? -14.852 -20.453 12.945 1 57.62 252 LEU B C 1
ATOM 4134 O O . LEU B 1 252 ? -13.672 -20.719 13.211 1 57.62 252 LEU B O 1
ATOM 4138 N N . ILE B 1 253 ? -15.57 -21.047 12.055 1 50.72 253 ILE B N 1
ATOM 4139 C CA . ILE B 1 253 ? -14.867 -21.953 11.164 1 50.72 253 ILE B CA 1
ATOM 4140 C C . ILE B 1 253 ? -14.359 -21.188 9.938 1 50.72 253 ILE B C 1
ATOM 4142 O O . ILE B 1 253 ? -15.141 -20.562 9.227 1 50.72 253 ILE B O 1
ATOM 4146 N N . PRO B 1 254 ? -13.133 -20.922 10.078 1 52.09 254 PRO B N 1
ATOM 4147 C CA . PRO B 1 254 ? -12.703 -20.312 8.82 1 52.09 254 PRO B CA 1
ATOM 4148 C C . PRO B 1 254 ? -13.266 -21.031 7.598 1 52.09 254 PRO B C 1
ATOM 4150 O O . PRO B 1 254 ? -13.328 -22.266 7.574 1 52.09 254 PRO B O 1
ATOM 4153 N N . ALA B 1 255 ? -14.312 -20.453 7.031 1 47.75 255 ALA B N 1
ATOM 4154 C CA . ALA B 1 255 ? -14.836 -21.109 5.84 1 47.75 255 ALA B CA 1
ATOM 4155 C C . ALA B 1 255 ? -13.719 -21.812 5.066 1 47.75 255 ALA B C 1
ATOM 4157 O O . ALA B 1 255 ? -12.617 -21.281 4.938 1 47.75 255 ALA B O 1
ATOM 4158 N N . PRO B 1 256 ? -13.898 -23.078 5.07 1 38.94 256 PRO B N 1
ATOM 4159 C CA . PRO B 1 256 ? -12.875 -23.75 4.266 1 38.94 256 PRO B CA 1
ATOM 4160 C C . PRO B 1 256 ? -12.492 -22.969 3.016 1 38.94 256 PRO B C 1
ATOM 4162 O O . PRO B 1 256 ? -13.359 -22.375 2.371 1 38.94 256 PRO B O 1
ATOM 4165 N N . LYS B 1 257 ? -11.43 -22.359 3.25 1 42.97 257 LYS B N 1
ATOM 4166 C CA . LYS B 1 257 ? -10.906 -21.641 2.102 1 42.97 257 LYS B CA 1
ATOM 4167 C C . LYS B 1 257 ? -11.227 -22.359 0.796 1 42.97 257 LYS B C 1
ATOM 4169 O O . LYS B 1 257 ? -10.797 -23.5 0.585 1 42.97 257 LYS B O 1
ATOM 4174 N N . GLU B 1 258 ? -12.578 -22.406 0.502 1 35.5 258 GLU B N 1
ATOM 4175 C CA . GLU B 1 258 ? -12.555 -22.953 -0.852 1 35.5 258 GLU B CA 1
ATOM 4176 C C . GLU B 1 258 ? -11.281 -22.562 -1.586 1 35.5 258 GLU B C 1
ATOM 4178 O O . GLU B 1 258 ? -10.93 -21.375 -1.645 1 35.5 258 GLU B O 1
ATOM 4183 N N . LEU B 1 259 ? -10.352 -23.281 -1.2 1 33.47 259 LEU B N 1
ATOM 4184 C CA . LEU B 1 259 ? -9.242 -23.125 -2.129 1 33.47 259 LEU B CA 1
ATOM 4185 C C . LEU B 1 259 ? -9.727 -22.578 -3.471 1 33.47 259 LEU B C 1
ATOM 4187 O O . LEU B 1 259 ? -10.211 -23.344 -4.309 1 33.47 259 LEU B O 1
ATOM 4191 N N . ARG B 1 260 ? -10.461 -21.547 -3.371 1 32.94 260 ARG B N 1
ATOM 4192 C CA . ARG B 1 260 ? -10.75 -21.047 -4.711 1 32.94 260 ARG B CA 1
ATOM 4193 C C . ARG B 1 260 ? -9.562 -21.266 -5.645 1 32.94 260 ARG B C 1
ATOM 4195 O O . ARG B 1 260 ? -8.461 -20.766 -5.383 1 32.94 260 ARG B O 1
ATOM 4202 N N . ASN B 1 261 ? -9.492 -22.312 -6.211 1 29.17 261 ASN B N 1
ATOM 4203 C CA . ASN B 1 261 ? -8.602 -22.672 -7.305 1 29.17 261 ASN B CA 1
ATOM 4204 C C . ASN B 1 261 ? -8.055 -21.438 -8.016 1 29.17 261 ASN B C 1
ATOM 4206 O O . ASN B 1 261 ? -8.828 -20.609 -8.5 1 29.17 261 ASN B O 1
ATOM 4210 N N . ASN B 1 262 ? -7.242 -20.672 -7.367 1 33.53 262 ASN B N 1
ATOM 4211 C CA . ASN B 1 262 ? -6.32 -19.875 -8.18 1 33.53 262 ASN B CA 1
ATOM 4212 C C . ASN B 1 262 ? -6.359 -20.312 -9.648 1 33.53 262 ASN B C 1
ATOM 4214 O O . ASN B 1 262 ? -5.312 -20.469 -10.281 1 33.53 262 ASN B O 1
ATOM 4218 N N . ARG B 1 263 ? -7.281 -21.188 -9.82 1 35.38 263 ARG B N 1
ATOM 4219 C CA . ARG B 1 263 ? -7.633 -21.984 -10.992 1 35.38 263 ARG B CA 1
ATOM 4220 C C . ARG B 1 263 ? -7.895 -21.094 -12.195 1 35.38 263 ARG B C 1
ATOM 4222 O O . ARG B 1 263 ? -8.367 -21.562 -13.234 1 35.38 263 ARG B O 1
ATOM 4229 N N . ASN B 1 264 ? -8.133 -19.859 -11.898 1 34.97 264 ASN B N 1
ATOM 4230 C CA . ASN B 1 264 ? -8.398 -19.344 -13.234 1 34.97 264 ASN B CA 1
ATOM 4231 C C . ASN B 1 264 ? -7.285 -19.734 -14.211 1 34.97 264 ASN B C 1
ATOM 4233 O O . ASN B 1 264 ? -7.555 -20.047 -15.367 1 34.97 264 ASN B O 1
ATOM 4237 N N . LEU B 1 265 ? -6.051 -19.578 -13.75 1 39 265 LEU B N 1
ATOM 4238 C CA . LEU B 1 265 ? -5.133 -20.25 -14.648 1 39 265 LEU B CA 1
ATOM 4239 C C . LEU B 1 265 ? -5.316 -21.766 -14.57 1 39 265 LEU B C 1
ATOM 4241 O O . LEU B 1 265 ? -5.277 -22.453 -15.594 1 39 265 LEU B O 1
ATOM 4245 N N . GLN B 1 266 ? -5.477 -22.266 -13.281 1 35.53 266 GLN B N 1
ATOM 4246 C CA . GLN B 1 266 ? -5.688 -23.703 -13.086 1 35.53 266 GLN B CA 1
ATOM 4247 C C . GLN B 1 266 ? -7.113 -24.094 -13.438 1 35.53 266 GLN B C 1
ATOM 4249 O O . GLN B 1 266 ? -7.348 -25.203 -13.945 1 35.53 266 GLN B O 1
ATOM 4254 N N . GLY B 1 267 ? -8.047 -23.344 -13.055 1 37.09 267 GLY B N 1
ATOM 4255 C CA . GLY B 1 267 ? -9.422 -23.688 -13.383 1 37.09 267 GLY B CA 1
ATOM 4256 C C . GLY B 1 267 ? -9.656 -23.844 -14.867 1 37.09 267 GLY B C 1
ATOM 4257 O O . GLY B 1 267 ? -10.516 -24.625 -15.289 1 37.09 267 GLY B O 1
ATOM 4258 N N . GLN B 1 268 ? -9.031 -22.922 -15.523 1 38.56 268 GLN B N 1
ATOM 4259 C CA . GLN B 1 268 ? -9.227 -23.219 -16.938 1 38.56 268 GLN B CA 1
ATOM 4260 C C . GLN B 1 268 ? -8.648 -24.594 -17.297 1 38.56 268 GLN B C 1
ATOM 4262 O O . GLN B 1 268 ? -9.25 -25.344 -18.078 1 38.56 268 GLN B O 1
ATOM 4267 N N . THR B 1 269 ? -7.559 -24.828 -16.562 1 39.56 269 THR B N 1
ATOM 4268 C CA . THR B 1 269 ? -7.039 -26.141 -16.922 1 39.56 269 THR B CA 1
ATOM 4269 C C . THR B 1 269 ? -7.844 -27.25 -16.234 1 39.56 269 THR B C 1
ATOM 4271 O O . THR B 1 269 ? -8.148 -28.266 -16.844 1 39.56 269 THR B O 1
ATOM 4274 N N . ARG B 1 270 ? -8.18 -27.031 -14.898 1 40.09 270 ARG B N 1
ATOM 4275 C CA . ARG B 1 270 ? -8.969 -28.109 -14.305 1 40.09 270 ARG B CA 1
ATOM 4276 C C . ARG B 1 270 ? -10.391 -28.125 -14.859 1 40.09 270 ARG B C 1
ATOM 4278 O O . ARG B 1 270 ? -10.945 -29.188 -15.141 1 40.09 270 ARG B O 1
ATOM 4285 N N . ALA B 1 271 ? -11.102 -27.016 -14.883 1 42.31 271 ALA B N 1
ATOM 4286 C CA . ALA B 1 271 ? -12.414 -27.031 -15.516 1 42.31 271 ALA B CA 1
ATOM 4287 C C . ALA B 1 271 ? -12.336 -27.625 -16.922 1 42.31 271 ALA B C 1
ATOM 4289 O O . ALA B 1 271 ? -13.219 -28.375 -17.328 1 42.31 271 ALA B O 1
ATOM 4290 N N . ARG B 1 272 ? -11.297 -27.266 -17.562 1 41.09 272 ARG B N 1
ATOM 4291 C CA . ARG B 1 272 ? -11.109 -27.969 -18.812 1 41.09 272 ARG B CA 1
ATOM 4292 C C . ARG B 1 272 ? -10.844 -29.453 -18.578 1 41.09 272 ARG B C 1
ATOM 4294 O O . ARG B 1 272 ? -11.32 -30.312 -19.328 1 41.09 272 ARG B O 1
ATOM 4301 N N . ARG B 1 273 ? -10.219 -29.734 -17.422 1 39.44 273 ARG B N 1
ATOM 4302 C CA . ARG B 1 273 ? -10.023 -31.141 -17.078 1 39.44 273 ARG B CA 1
ATOM 4303 C C . ARG B 1 273 ? -11.344 -31.797 -16.688 1 39.44 273 ARG B C 1
ATOM 4305 O O . ARG B 1 273 ? -11.648 -32.906 -17.141 1 39.44 273 ARG B O 1
ATOM 4312 N N . GLU B 1 274 ? -12.008 -31.156 -15.727 1 43.03 274 GLU B N 1
ATOM 4313 C CA . GLU B 1 274 ? -13.273 -31.75 -15.32 1 43.03 274 GLU B CA 1
ATOM 4314 C C . GLU B 1 274 ? -14.258 -31.797 -16.484 1 43.03 274 GLU B C 1
ATOM 4316 O O . GLU B 1 274 ? -14.977 -32.781 -16.656 1 43.03 274 GLU B O 1
ATOM 4321 N N . ARG B 1 275 ? -14.398 -30.844 -17.297 1 40.69 275 ARG B N 1
ATOM 4322 C CA . ARG B 1 275 ? -15.273 -30.953 -18.453 1 40.69 275 ARG B CA 1
ATOM 4323 C C . ARG B 1 275 ? -14.836 -32.094 -19.375 1 40.69 275 ARG B C 1
ATOM 4325 O O . ARG B 1 275 ? -15.672 -32.875 -19.844 1 40.69 275 ARG B O 1
ATOM 4332 N N . ARG B 1 276 ? -13.586 -32.188 -19.562 1 37.06 276 ARG B N 1
ATOM 4333 C CA . ARG B 1 276 ? -13.133 -33.219 -20.469 1 37.06 276 ARG B CA 1
ATOM 4334 C C . ARG B 1 276 ? -13.242 -34.594 -19.828 1 37.06 276 ARG B C 1
ATOM 4336 O O . ARG B 1 276 ? -13.492 -35.594 -20.5 1 37.06 276 ARG B O 1
ATOM 4343 N N . TRP B 1 277 ? -12.977 -34.688 -18.531 1 38.59 277 TRP B N 1
ATOM 4344 C CA . TRP B 1 277 ? -13.25 -36 -17.906 1 38.59 277 TRP B CA 1
ATOM 4345 C C . TRP B 1 277 ? -14.719 -36.375 -18.047 1 38.59 277 TRP B C 1
ATOM 4347 O O . TRP B 1 277 ? -15.047 -37.5 -18.391 1 38.59 277 TRP B O 1
ATOM 4357 N N . GLN B 1 278 ? -15.539 -35.5 -17.797 1 40.28 278 GLN B N 1
ATOM 4358 C CA . GLN B 1 278 ? -16.953 -35.812 -17.984 1 40.28 278 GLN B CA 1
ATOM 4359 C C . GLN B 1 278 ? -17.25 -36.156 -19.453 1 40.28 278 GLN B C 1
ATOM 4361 O O . GLN B 1 278 ? -18.047 -37.062 -19.734 1 40.28 278 GLN B O 1
ATOM 4366 N N . GLU B 1 279 ? -16.578 -35.438 -20.297 1 38.75 279 GLU B N 1
ATOM 4367 C CA . GLU B 1 279 ? -16.844 -35.719 -21.719 1 38.75 279 GLU B CA 1
ATOM 4368 C C . GLU B 1 279 ? -16.188 -37.031 -22.141 1 38.75 279 GLU B C 1
ATOM 4370 O O . GLU B 1 279 ? -16.797 -37.812 -22.891 1 38.75 279 GLU B O 1
ATOM 4375 N N . ASN B 1 280 ? -14.961 -37.25 -21.688 1 35.78 280 ASN B N 1
ATOM 4376 C CA . ASN B 1 280 ? -14.305 -38.5 -22.062 1 35.78 280 ASN B CA 1
ATOM 4377 C C . ASN B 1 280 ? -14.859 -39.688 -21.25 1 35.78 280 ASN B C 1
ATOM 4379 O O . ASN B 1 280 ? -14.781 -40.844 -21.703 1 35.78 280 ASN B O 1
ATOM 4383 N N . SER B 1 281 ? -15.117 -39.5 -19.984 1 39.09 281 SER B N 1
ATOM 4384 C CA . SER B 1 281 ? -15.805 -40.594 -19.297 1 39.09 281 SER B CA 1
ATOM 4385 C C . SER B 1 281 ? -17.109 -40.938 -20.016 1 39.09 281 SER B C 1
ATOM 4387 O O . SER B 1 281 ? -17.562 -42.094 -19.938 1 39.09 281 SER B O 1
ATOM 4389 N N . ARG B 1 282 ? -17.734 -40.062 -20.656 1 40.06 282 ARG B N 1
ATOM 4390 C CA . ARG B 1 282 ? -18.922 -40.406 -21.438 1 40.06 282 ARG B CA 1
ATOM 4391 C C . ARG B 1 282 ? -18.547 -41.25 -22.641 1 40.06 282 ARG B C 1
ATOM 4393 O O . ARG B 1 282 ? -19.312 -42.094 -23.078 1 40.06 282 ARG B O 1
ATOM 4400 N N . HIS B 1 283 ? -17.344 -40.875 -23.234 1 35.22 283 HIS B N 1
ATOM 4401 C CA . HIS B 1 283 ? -17.109 -41.656 -24.453 1 35.22 283 HIS B CA 1
ATOM 4402 C C . HIS B 1 283 ? -16.5 -43.031 -24.125 1 35.22 283 HIS B C 1
ATOM 4404 O O . HIS B 1 283 ? -16.328 -43.875 -25 1 35.22 283 HIS B O 1
ATOM 4410 N N . GLY B 1 284 ? -15.906 -43.219 -22.922 1 31.31 284 GLY B N 1
ATOM 4411 C CA . GLY B 1 284 ? -15.516 -44.625 -22.719 1 31.31 284 GLY B CA 1
ATOM 4412 C C . GLY B 1 284 ? -16.703 -45.531 -22.484 1 31.31 284 GLY B C 1
ATOM 4413 O O . GLY B 1 284 ? -16.516 -46.75 -22.312 1 31.31 284 GLY B O 1
ATOM 4414 N N . GLU B 1 285 ? -17.844 -44.938 -22 1 31.05 285 GLU B N 1
ATOM 4415 C CA . GLU B 1 285 ? -18.922 -45.938 -21.891 1 31.05 285 GLU B CA 1
ATOM 4416 C C . GLU B 1 285 ? -19.391 -46.375 -23.266 1 31.05 285 GLU B C 1
ATOM 4418 O O . GLU B 1 285 ? -20.188 -47.312 -23.391 1 31.05 285 GLU B O 1
ATOM 4423 N N . LEU B 1 286 ? -18.922 -45.812 -24.406 1 26.34 286 LEU B N 1
ATOM 4424 C CA . LEU B 1 286 ? -19.391 -46.594 -25.547 1 26.34 286 LEU B CA 1
ATOM 4425 C C . LEU B 1 286 ? -18.375 -47.688 -25.922 1 26.34 286 LEU B C 1
ATOM 4427 O O . LEU B 1 286 ? -17.172 -4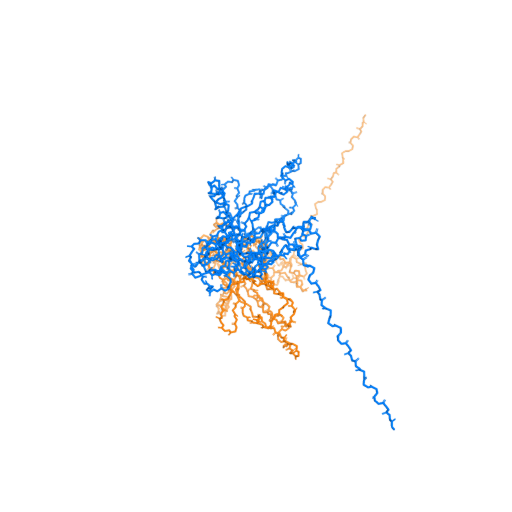7.469 -25.844 1 26.34 286 LEU B O 1
#

Radius of gyration: 37.38 Å; Cα contacts (8 Å, |Δi|>4): 1297; chains: 2; bounding box: 96×122×103 Å